Protein AF-0000000076623651 (afdb_homodimer)

Nearest PDB structures (foldseek):
  5wxl-assembly1_A  TM=9.016E-01  e=3.422E-20  Saccharomyces cerevisiae S288C
  5a53-assembly1_C  TM=9.244E-01  e=2.164E-19  Saccharomyces cerevisiae
  5by8-assembly1_A  TM=9.112E-01  e=2.447E-19  Aspergillus nidulans FGSC A4
  8pvk-assembly1_Cf  TM=7.830E-01  e=7.156E-20  Thermochaetoides thermophila DSM 1495
  7v08-assembly1_v  TM=7.794E-01  e=8.092E-20  Saccharomyces cerevisiae BY4741

Solvent-accessible surface area (backbone atoms only — not comparable to full-atom values): 31194 Å² total; per-residue (Å²): 135,82,79,74,77,73,76,76,83,70,85,81,62,73,74,71,67,74,71,72,24,30,39,34,37,32,19,71,35,58,47,72,69,40,49,52,50,48,53,50,58,35,51,63,29,24,76,43,42,44,75,42,82,59,69,32,82,77,69,44,55,92,83,43,48,62,58,52,33,63,63,29,51,87,70,65,32,36,34,35,37,40,25,25,37,43,91,96,45,54,39,26,36,34,44,38,33,41,50,95,71,31,85,41,36,37,40,30,27,37,55,43,73,74,44,77,37,84,57,91,73,76,78,53,69,70,57,49,43,33,66,41,79,40,50,67,48,52,77,73,35,70,67,44,33,49,48,53,52,51,47,44,61,62,53,41,53,50,83,59,84,80,60,66,69,73,78,59,38,38,37,37,39,40,35,41,47,94,86,59,30,34,39,40,43,28,26,37,52,74,77,56,40,73,30,61,42,34,33,33,38,34,76,66,56,70,46,73,53,52,70,68,62,44,50,59,68,65,49,57,71,71,70,60,55,71,69,71,74,73,66,72,78,72,75,73,73,80,70,80,74,76,73,81,77,80,80,79,86,86,81,87,82,86,86,82,73,92,86,77,79,94,76,88,130,134,83,80,75,76,75,77,78,83,67,85,82,61,73,75,70,67,74,70,73,24,31,39,33,37,33,18,71,35,60,49,73,67,41,50,51,49,47,53,51,58,37,50,64,29,24,77,41,41,44,75,41,84,56,68,33,82,76,66,44,56,91,82,44,48,62,58,53,33,64,64,28,51,86,70,64,32,37,34,35,36,40,25,25,38,42,91,93,46,55,40,26,38,34,45,38,33,41,51,93,69,32,84,41,37,37,41,30,27,38,55,43,74,75,43,77,38,85,58,92,74,75,77,53,70,71,54,48,44,34,65,41,82,40,50,66,48,50,77,73,35,71,68,44,32,48,48,50,53,50,48,44,61,62,53,40,53,50,84,57,84,79,61,66,69,73,79,60,40,38,39,36,38,41,35,41,46,95,86,61,31,35,40,39,43,29,28,38,54,72,77,54,40,74,30,60,41,34,33,33,38,34,74,67,57,70,47,72,55,52,70,67,62,44,49,60,66,64,50,55,70,72,69,59,51,70,73,65,75,70,66,73,72,75,73,74,70,70,82,77,74,78,73,70,86,73,89,76,78,86,81,72,91,74,92,84,70,94,70,92,68,91,90,83,131

Foldseek 3Di:
DPPPPPPPPDDPPPPQPPAAAEEEEEEQAADPLLLLVSVLLQQLAPPRYHYDDDYDHPPDCVVPVVVVLVVCVVVRHFWYKYFHADPVQHGKIWIWGHFPSHTAKIWMWRKFDKDFDDDPDGNDGQAAAAEEEEDCCCVPPPVNVVVVVSCCSSNGIGPPPDPPPPPHFKYWYWYQDPVRKTKIFMAGPDVRHTHGIIIIIDTDDMDHHDPVVVVVRVPDVPVVPDPPCPVPCPVPPPPCPPPDDPDPDDDDDDDPDDPDDDDDD/DPPPCPDDPDDPPPPQPPAAAEEEEEEQAADPLLLLVSVLLQQLAPPRYHYDDDYDHPPDCVVPVVVVLVVCVVVRHFWYKYFHADPVQHGKIWIWGHFPSHTAKIWMWRKFDKDFDDDPDGNDGQAAAAEEEEDCCCVPPPVNVVVVVSCCSSNGIGPPPDPPVPPHFKYWYWYQDPVRKTKIFMAGPDVRHTHGIIIIIDTDDMDHHDPVVVVVRVPDVPVVPPPPCPVPCPPPPDPPPPPDDDDPDDDDDDDDDDPPDDDDD

Radius of gyration: 40.37 Å; Cα contacts (8 Å, |Δi|>4): 861; chains: 2; bounding box: 74×162×131 Å

InterPro domains:
  IPR007109 Brix domain [PF04427] (28-214)
  IPR007109 Brix domain [PS50833] (20-265)
  IPR007109 Brix domain [SM00879] (23-206)
  IPR039770 Ribosome biogenesis protein Rpf2 [PTHR12728] (8-258)

Organism: NCBI:txid5963

Sequence (530 aa):
MVKSIEKKKEEGELIETLPKVSVIMKGTKASPEIAAALIMLHKFRLPDSLLLSKRHENLFPFENSEVVESFLSPKGASLYVIGSNSKKRPSNLIFGRLFDEQTLDLVEFHLTDYEELPSKSVFHPGQHPILMFQGEGFETDYTLARVKNIFLDFFGGRALTKVDTRGIDKLITFTVTQDQKIHFRCYQLPEVKEIFCKFTLTLRRSRIADPEKFKEACKDPKLMRKKKNIKTNALKEKRGQVHVQQQEISTIALKKRKPKIKPETMVKSIEKKKEEGELIETLPKVSVIMKGTKASPEIAAALIMLHKFRLPDSLLLSKRHENLFPFENSEVVESFLSPKGASLYVIGSNSKKRPSNLIFGRLFDEQTLDLVEFHLTDYEELPSKSVFHPGQHPILMFQGEGFETDYTLARVKNIFLDFFGGRALTKVDTRGIDKLITFTVTQDQKIHFRCYQLPEVKEIFCKFTLTLRRSRIADPEKFKEACKDPKLMRKKKNIKTNALKEKRGQVHVQQQEISTIALKKRKPKIKPET

pLDDT: mean 75.9, std 28.36, range [19.11, 98.69]

Secondary structure (DSSP, 8-state):
----------S-------PPEEEEEE-S---HHHHHHHHHHHHTTTTSEEEEEEE-TT--TTT-HHHHHHHHGGGTEEEEEEEE--SSSTTEEEEEEEETTEEEEEEEEEEEEEEEE--S----TT---EEEEESTHHHH-HHHHHHHHHHHHHHS-S--SS---TT--EEEEEEE-TTSEEEEEEEETTTTEEEEEEEEEEEEEEEE--HHHHHHHHS-GGGS-----------------------------------------/----------S-------PPEEEEEE-S---HHHHHHHHHHHHTTTTSEEEEEEE-TT--TTT-HHHHHHHHGGGTEEEEEEEE--SSSTTEEEEEEEETTEEEEEEEEEEEEEEEE--S----TT---EEEEESTHHHH-HHHHHHHHHHHHHHS-S--SS---TT--EEEEEEE-TTSEEEEEEEETTTTEEEEEEEEEEEEEEEE--HHHHHHHHS-TTTS-----------------------------------------

Structure (mmCIF, N/CA/C/O backbone):
data_AF-0000000076623651-model_v1
#
loop_
_entity.id
_entity.type
_entity.pdbx_description
1 polymer 'Ribosome production factor 2 homolog'
#
loop_
_atom_site.group_PDB
_atom_site.id
_atom_site.type_symbol
_atom_site.label_atom_id
_atom_site.label_alt_id
_atom_site.label_comp_id
_atom_site.label_asym_id
_atom_site.label_entity_id
_atom_site.label_seq_id
_atom_site.pdbx_PDB_ins_code
_atom_site.Cartn_x
_atom_site.Cartn_y
_atom_site.Cartn_z
_atom_site.occupancy
_atom_site.B_iso_or_equiv
_atom_site.auth_seq_id
_atom_site.auth_comp_id
_atom_site.auth_asym_id
_atom_site.auth_atom_id
_atom_site.pdbx_PDB_model_num
ATOM 1 N N . MET A 1 1 ? -51.781 -38.219 -4.941 1 23.56 1 MET A N 1
ATOM 2 C CA . MET A 1 1 ? -51.594 -36.875 -5.508 1 23.56 1 MET A CA 1
ATOM 3 C C . MET A 1 1 ? -50.25 -36.281 -5.074 1 23.56 1 MET A C 1
ATOM 5 O O . MET A 1 1 ? -50.125 -35.781 -3.959 1 23.56 1 MET A O 1
ATOM 9 N N . VAL A 1 2 ? -49.156 -36.844 -5.34 1 23.55 2 VAL A N 1
ATOM 10 C CA . VAL A 1 2 ? -47.812 -36.562 -4.812 1 23.55 2 VAL A CA 1
ATOM 11 C C . VAL A 1 2 ? -47.312 -35.25 -5.426 1 23.55 2 VAL A C 1
ATOM 13 O O . VAL A 1 2 ? -47.094 -35.156 -6.641 1 23.55 2 VAL A O 1
ATOM 16 N N . LYS A 1 3 ? -47.656 -33.969 -4.734 1 27.16 3 LYS A N 1
ATOM 17 C CA . LYS A 1 3 ? -47.281 -32.594 -5.109 1 27.16 3 LYS A CA 1
ATOM 18 C C . LYS A 1 3 ? -45.781 -32.5 -5.316 1 27.16 3 LYS A C 1
ATOM 20 O O . LYS A 1 3 ? -45 -32.781 -4.402 1 27.16 3 LYS A O 1
ATOM 25 N N . SER A 1 4 ? -45.281 -32.781 -6.508 1 25.64 4 SER A N 1
ATOM 26 C CA . SER A 1 4 ? -43.875 -32.656 -6.926 1 25.64 4 SER A CA 1
ATOM 27 C C . SER A 1 4 ? -43.344 -31.25 -6.602 1 25.64 4 SER A C 1
ATOM 29 O O . SER A 1 4 ? -43.906 -30.25 -7.078 1 25.64 4 SER A O 1
ATOM 31 N N . ILE A 1 5 ? -43 -31.016 -5.379 1 30.14 5 ILE A N 1
ATOM 32 C CA . ILE A 1 5 ? -42.5 -29.719 -4.93 1 30.14 5 ILE A CA 1
ATOM 33 C C . ILE A 1 5 ? -41.312 -29.281 -5.812 1 30.14 5 ILE A C 1
ATOM 35 O O . ILE A 1 5 ? -40.25 -29.906 -5.801 1 30.14 5 ILE A O 1
ATOM 39 N N . GLU A 1 6 ? -41.594 -28.844 -7.062 1 29.61 6 GLU A N 1
ATOM 40 C CA . GLU A 1 6 ? -40.625 -28.141 -7.93 1 29.61 6 GLU A CA 1
ATOM 41 C C . GLU A 1 6 ? -39.938 -27.016 -7.184 1 29.61 6 GLU A C 1
ATOM 43 O O . GLU A 1 6 ? -40.594 -26.078 -6.707 1 29.61 6 GLU A O 1
ATOM 48 N N . LYS A 1 7 ? -38.938 -27.297 -6.43 1 31.39 7 LYS A N 1
ATOM 49 C CA . LYS A 1 7 ? -38.188 -26.234 -5.781 1 31.39 7 LYS A CA 1
ATOM 50 C C . LYS A 1 7 ? -37.812 -25.141 -6.781 1 31.39 7 LYS A C 1
ATOM 52 O O . LYS A 1 7 ? -37.125 -25.406 -7.77 1 31.39 7 LYS A O 1
ATOM 57 N N . LYS A 1 8 ? -38.438 -23.984 -6.898 1 31.23 8 LYS A N 1
ATOM 58 C CA . LYS A 1 8 ? -38.156 -22.734 -7.617 1 31.23 8 LYS A CA 1
ATOM 59 C C . LYS A 1 8 ? -36.719 -22.281 -7.426 1 31.23 8 LYS A C 1
ATOM 61 O O . LYS A 1 8 ? -36.312 -22 -6.305 1 31.23 8 LYS A O 1
ATOM 66 N N . LYS A 1 9 ? -35.75 -22.812 -8.297 1 32.62 9 LYS A N 1
ATOM 67 C CA . LYS A 1 9 ? -34.375 -22.328 -8.375 1 32.62 9 LYS A CA 1
ATOM 68 C C . LYS A 1 9 ? -34.344 -20.797 -8.438 1 32.62 9 LYS A C 1
ATOM 70 O O . LYS A 1 9 ? -34.844 -20.203 -9.398 1 32.62 9 LYS A O 1
ATOM 75 N N . GLU A 1 10 ? -34.531 -19.984 -7.395 1 34.22 10 GLU A N 1
ATOM 76 C CA . GLU A 1 10 ? -34.625 -18.531 -7.305 1 34.22 10 GLU A CA 1
ATOM 77 C C . GLU A 1 10 ? -33.469 -17.859 -8.055 1 34.22 10 GLU A C 1
ATOM 79 O O . GLU A 1 10 ? -32.406 -18.453 -8.234 1 34.22 10 GLU A O 1
ATOM 84 N N . GLU A 1 11 ? -33.625 -16.656 -8.711 1 35.91 11 GLU A N 1
ATOM 85 C CA . GLU A 1 11 ? -32.969 -15.75 -9.641 1 35.91 11 GLU A CA 1
ATOM 86 C C . GLU A 1 11 ? -31.484 -15.594 -9.305 1 35.91 11 GLU A C 1
ATOM 88 O O . GLU A 1 11 ? -30.641 -15.602 -10.195 1 35.91 11 GLU A O 1
ATOM 93 N N . GLY A 1 12 ? -31.188 -14.664 -8.352 1 36.38 12 GLY A N 1
ATOM 94 C CA . GLY A 1 12 ? -29.906 -14.055 -8.086 1 36.38 12 GLY A CA 1
ATOM 95 C C . GLY A 1 12 ? -28.844 -15.055 -7.664 1 36.38 12 GLY A C 1
ATOM 96 O O . GLY A 1 12 ? -28.281 -14.945 -6.574 1 36.38 12 GLY A O 1
ATOM 97 N N . GLU A 1 13 ? -28.953 -16.203 -7.918 1 37.12 13 GLU A N 1
ATOM 98 C CA . GLU A 1 13 ? -28.016 -17.156 -7.344 1 37.12 13 GLU A CA 1
ATOM 99 C C . GLU A 1 13 ? -26.578 -16.719 -7.57 1 37.12 13 GLU A C 1
ATOM 101 O O . GLU A 1 13 ? -26.172 -16.453 -8.703 1 37.12 13 GLU A O 1
ATOM 106 N N . LEU A 1 14 ? -26 -16.016 -6.66 1 40.06 14 LEU A N 1
ATOM 107 C CA . LEU A 1 14 ? -24.562 -15.742 -6.551 1 40.06 14 LEU A CA 1
ATOM 108 C C . LEU A 1 14 ? -23.75 -16.906 -7.121 1 40.06 14 LEU A C 1
ATOM 110 O O . LEU A 1 14 ? -23.844 -18.031 -6.637 1 40.06 14 LEU A O 1
ATOM 114 N N . ILE A 1 15 ? -23.766 -17.109 -8.375 1 40.44 15 ILE A N 1
ATOM 115 C CA . ILE A 1 15 ? -22.922 -18.141 -8.961 1 40.44 15 ILE A CA 1
ATOM 116 C C . ILE A 1 15 ? -21.578 -18.188 -8.227 1 40.44 15 ILE A C 1
ATOM 118 O O . ILE A 1 15 ? -20.828 -17.203 -8.234 1 40.44 15 ILE A O 1
ATOM 122 N N . GLU A 1 16 ? -21.547 -18.75 -7.074 1 45.31 16 GLU A N 1
ATOM 123 C CA . GLU A 1 16 ? -20.312 -19.031 -6.359 1 45.31 16 GLU A CA 1
ATOM 124 C C . GLU A 1 16 ? -19.266 -19.641 -7.285 1 45.31 16 GLU A C 1
ATOM 126 O O . GLU A 1 16 ? -19.484 -20.703 -7.867 1 45.31 16 GLU A O 1
ATOM 131 N N . THR A 1 17 ? -18.625 -18.906 -8.07 1 53.91 17 THR A N 1
ATOM 132 C CA . THR A 1 17 ? -17.531 -19.5 -8.828 1 53.91 17 THR A CA 1
ATOM 133 C C . THR A 1 17 ? -16.625 -20.328 -7.918 1 53.91 17 THR A C 1
ATOM 135 O O . THR A 1 17 ? -16.297 -19.906 -6.805 1 53.91 17 THR A O 1
ATOM 138 N N . LEU A 1 18 ? -16.641 -21.688 -8.062 1 61.53 18 LEU A N 1
ATOM 139 C CA . LEU A 1 18 ? -15.781 -22.609 -7.332 1 61.53 18 LEU A CA 1
ATOM 140 C C . LEU A 1 18 ? -14.352 -22.062 -7.246 1 61.53 18 LEU A C 1
ATOM 142 O O . LEU A 1 18 ? -13.867 -21.438 -8.188 1 61.53 18 LEU A O 1
ATOM 146 N N . PRO A 1 19 ? -13.797 -22.172 -6.02 1 74.94 19 PRO A N 1
ATOM 147 C CA . PRO A 1 19 ? -12.406 -21.719 -5.879 1 74.94 19 PRO A CA 1
ATOM 148 C C . PRO A 1 19 ? -11.445 -22.469 -6.801 1 74.94 19 PRO A C 1
ATOM 150 O O . PRO A 1 19 ? -11.633 -23.672 -7.051 1 74.94 19 PRO A O 1
ATOM 153 N N . LYS A 1 20 ? -10.648 -21.828 -7.379 1 89 20 LYS A N 1
ATOM 154 C CA . LYS A 1 20 ? -9.602 -22.422 -8.195 1 89 20 LYS A CA 1
ATOM 155 C C . LYS A 1 20 ? -8.578 -23.156 -7.32 1 89 20 LYS A C 1
ATOM 157 O O . LYS A 1 20 ? -8.125 -22.609 -6.309 1 89 20 LYS A O 1
ATOM 162 N N . VAL A 1 21 ? -8.281 -24.375 -7.719 1 94.38 21 VAL A N 1
ATOM 163 C CA . VAL A 1 21 ? -7.281 -25.156 -6.996 1 94.38 21 VAL A CA 1
ATOM 164 C C . VAL A 1 21 ? -5.902 -24.922 -7.602 1 94.38 21 VAL A C 1
ATOM 166 O O . VAL A 1 21 ? -5.758 -24.844 -8.828 1 94.38 21 VAL A O 1
ATOM 169 N N . SER A 1 22 ? -4.895 -24.844 -6.734 1 97 22 SER A N 1
ATOM 170 C CA . SER A 1 22 ? -3.52 -24.672 -7.199 1 97 22 SER A CA 1
ATOM 171 C C . SER A 1 22 ? -2.654 -25.859 -6.805 1 97 22 SER A C 1
ATOM 173 O O . SER A 1 22 ? -2.9 -26.5 -5.777 1 97 22 SER A O 1
ATOM 175 N N . VAL A 1 23 ? -1.667 -26.172 -7.637 1 97.81 23 VAL A N 1
ATOM 176 C CA . VAL A 1 23 ? -0.636 -27.141 -7.32 1 97.81 23 VAL A CA 1
ATOM 177 C C . VAL A 1 23 ? 0.732 -26.469 -7.289 1 97.81 23 VAL A C 1
ATOM 179 O O . VAL A 1 23 ? 1.141 -25.844 -8.266 1 97.81 23 VAL A O 1
ATOM 182 N N . ILE A 1 24 ? 1.374 -26.578 -6.164 1 98.19 24 ILE A N 1
ATOM 183 C CA . ILE A 1 24 ? 2.711 -26.016 -5.98 1 98.19 24 ILE A CA 1
ATOM 184 C C . ILE A 1 24 ? 3.746 -27.141 -6.031 1 98.19 24 ILE A C 1
ATOM 186 O O . ILE A 1 24 ? 3.666 -28.109 -5.266 1 98.19 24 ILE A O 1
ATOM 190 N N . MET A 1 25 ? 4.754 -26.984 -6.973 1 96.44 25 MET A N 1
ATOM 191 C CA . MET A 1 25 ? 5.625 -28.109 -7.258 1 96.44 25 MET A CA 1
ATOM 192 C C . MET A 1 25 ? 7.09 -27.688 -7.289 1 96.44 25 MET A C 1
ATOM 194 O O . MET A 1 25 ? 7.402 -26.562 -7.676 1 96.44 25 MET A O 1
ATOM 198 N N . LYS A 1 26 ? 7.875 -28.656 -6.996 1 95.62 26 LYS A N 1
ATOM 199 C CA . LYS A 1 26 ? 9.312 -28.5 -7.18 1 95.62 26 LYS A CA 1
ATOM 200 C C . LYS A 1 26 ? 9.766 -29.062 -8.523 1 95.62 26 LYS A C 1
ATOM 202 O O . LYS A 1 26 ? 9.359 -30.172 -8.906 1 95.62 26 LYS A O 1
ATOM 207 N N . GLY A 1 27 ? 10.531 -28.312 -9.242 1 93.06 27 GLY A N 1
ATOM 208 C CA . GLY A 1 27 ? 11.141 -28.812 -10.469 1 93.06 27 GLY A CA 1
ATOM 209 C C . GLY A 1 27 ? 12.336 -29.703 -10.211 1 93.06 27 GLY A C 1
ATOM 210 O O . GLY A 1 27 ? 12.352 -30.469 -9.242 1 93.06 27 GLY A O 1
ATOM 211 N N . THR A 1 28 ? 13.328 -29.719 -11.125 1 86.38 28 THR A N 1
ATOM 212 C CA . THR A 1 28 ? 14.469 -30.625 -11.094 1 86.38 28 THR A CA 1
ATOM 213 C C . THR A 1 28 ? 15.312 -30.391 -9.844 1 86.38 28 THR A C 1
ATOM 215 O O . THR A 1 28 ? 15.672 -31.344 -9.148 1 86.38 28 THR A O 1
ATOM 218 N N . LYS A 1 29 ? 15.688 -29.094 -9.586 1 90.94 29 LYS A N 1
ATOM 219 C CA . LYS A 1 29 ? 16.422 -28.672 -8.391 1 90.94 29 LYS A CA 1
ATOM 220 C C . LYS A 1 29 ? 15.82 -27.406 -7.801 1 90.94 29 LYS A C 1
ATOM 222 O O . LYS A 1 29 ? 15.414 -26.5 -8.539 1 90.94 29 LYS A O 1
ATOM 227 N N . ALA A 1 30 ? 15.648 -27.5 -6.434 1 90.5 30 ALA A N 1
ATOM 228 C CA . ALA A 1 30 ? 15.18 -26.281 -5.781 1 90.5 30 ALA A CA 1
ATOM 229 C C . ALA A 1 30 ? 16.109 -25.891 -4.633 1 90.5 30 ALA A C 1
ATOM 231 O O . ALA A 1 30 ? 16.438 -26.703 -3.775 1 90.5 30 ALA A O 1
ATOM 232 N N . SER A 1 31 ? 16.656 -24.688 -4.703 1 94 31 SER A N 1
ATOM 233 C CA . SER A 1 31 ? 17.422 -24.156 -3.578 1 94 31 SER A CA 1
ATOM 234 C C . SER A 1 31 ? 16.547 -24.031 -2.33 1 94 31 SER A C 1
ATOM 236 O O . SER A 1 31 ? 15.32 -24.078 -2.414 1 94 31 SER A O 1
ATOM 238 N N . PRO A 1 32 ? 17.141 -23.938 -1.156 1 94.62 32 PRO A N 1
ATOM 239 C CA . PRO A 1 32 ? 16.359 -23.703 0.065 1 94.62 32 PRO A CA 1
ATOM 240 C C . PRO A 1 32 ? 15.461 -22.484 -0.031 1 94.62 32 PRO A C 1
ATOM 242 O O . PRO A 1 32 ? 14.336 -22.5 0.485 1 94.62 32 PRO A O 1
ATOM 245 N N . GLU A 1 33 ? 15.922 -21.484 -0.688 1 96.38 33 GLU A N 1
ATOM 246 C CA . GLU A 1 33 ? 15.133 -20.266 -0.877 1 96.38 33 GLU A CA 1
ATOM 247 C C . GLU A 1 33 ? 13.883 -20.531 -1.699 1 96.38 33 GLU A C 1
ATOM 249 O O . GLU A 1 33 ? 12.781 -20.109 -1.329 1 96.38 33 GLU A O 1
ATOM 254 N N . ILE A 1 34 ? 14.023 -21.219 -2.76 1 97.5 34 ILE A N 1
ATOM 255 C CA . ILE A 1 34 ? 12.906 -21.562 -3.627 1 97.5 34 ILE A CA 1
ATOM 256 C C . ILE A 1 34 ? 11.93 -22.469 -2.877 1 97.5 34 ILE A C 1
ATOM 258 O O . ILE A 1 34 ? 10.711 -22.281 -2.953 1 97.5 34 ILE A O 1
ATOM 262 N N . ALA A 1 35 ? 12.477 -23.438 -2.191 1 96.62 35 ALA A N 1
ATOM 263 C CA . ALA A 1 35 ? 11.633 -24.344 -1.416 1 96.62 35 ALA A CA 1
ATOM 264 C C . ALA A 1 35 ? 10.797 -23.578 -0.39 1 96.62 35 ALA A C 1
ATOM 266 O O . ALA A 1 35 ? 9.602 -23.828 -0.239 1 96.62 35 ALA A O 1
ATOM 267 N N . ALA A 1 36 ? 11.438 -22.703 0.284 1 97.06 36 ALA A N 1
ATOM 268 C CA . ALA A 1 36 ? 10.75 -21.875 1.279 1 97.06 36 ALA A CA 1
ATOM 269 C C . ALA A 1 36 ? 9.664 -21.031 0.631 1 97.06 36 ALA A C 1
ATOM 271 O O . ALA A 1 36 ? 8.562 -20.906 1.172 1 97.06 36 ALA A O 1
ATOM 272 N N . ALA A 1 37 ? 9.961 -20.453 -0.509 1 98.19 37 ALA A N 1
ATOM 273 C CA . ALA A 1 37 ? 8.992 -19.641 -1.235 1 98.19 37 ALA A CA 1
ATOM 274 C C . ALA A 1 37 ? 7.785 -20.453 -1.666 1 98.19 37 ALA A C 1
ATOM 276 O O . ALA A 1 37 ? 6.645 -20 -1.56 1 98.19 37 ALA A O 1
ATOM 277 N N . LEU A 1 38 ? 8.047 -21.641 -2.154 1 98.06 38 LEU A N 1
ATOM 278 C CA . LEU A 1 38 ? 6.961 -22.516 -2.582 1 98.06 38 LEU A CA 1
ATOM 279 C C . LEU A 1 38 ? 6.047 -22.859 -1.409 1 98.06 38 LEU A C 1
ATOM 281 O O . LEU A 1 38 ? 4.824 -22.859 -1.551 1 98.06 38 LEU A O 1
ATOM 285 N N . ILE A 1 39 ? 6.625 -23.141 -0.279 1 97.5 39 ILE A N 1
ATOM 286 C CA . ILE A 1 39 ? 5.855 -23.453 0.917 1 97.5 39 ILE A CA 1
ATOM 287 C C . ILE A 1 39 ? 4.988 -22.266 1.308 1 97.5 39 ILE A C 1
ATOM 289 O O . ILE A 1 39 ? 3.814 -22.438 1.652 1 97.5 39 ILE A O 1
ATOM 293 N N . MET A 1 40 ? 5.512 -21.109 1.252 1 97.5 40 MET A N 1
ATOM 294 C CA . MET A 1 40 ? 4.766 -19.906 1.596 1 97.5 40 MET A CA 1
ATOM 295 C C . MET A 1 40 ? 3.611 -19.672 0.622 1 97.5 40 MET A C 1
ATOM 297 O O . MET A 1 40 ? 2.492 -19.375 1.037 1 97.5 40 MET A O 1
ATOM 301 N N . LEU A 1 41 ? 3.92 -19.875 -0.642 1 97.75 41 LEU A N 1
ATOM 302 C CA . LEU A 1 41 ? 2.883 -19.719 -1.656 1 97.75 41 LEU A CA 1
ATOM 303 C C . LEU A 1 41 ? 1.76 -20.734 -1.444 1 97.75 41 LEU A C 1
ATOM 305 O O . LEU A 1 41 ? 0.586 -20.406 -1.648 1 97.75 41 LEU A O 1
ATOM 309 N N . HIS A 1 42 ? 2.113 -21.859 -1.031 1 97.56 42 HIS A N 1
ATOM 310 C CA . HIS A 1 42 ? 1.138 -22.891 -0.674 1 97.56 42 HIS A CA 1
ATOM 311 C C . HIS A 1 42 ? 0.269 -22.438 0.496 1 97.56 42 HIS A C 1
ATOM 313 O O . HIS A 1 42 ? -0.956 -22.562 0.453 1 97.56 42 HIS A O 1
ATOM 319 N N . LYS A 1 43 ? 0.852 -21.875 1.463 1 96 43 LYS A N 1
ATOM 320 C CA . LYS A 1 43 ? 0.15 -21.453 2.668 1 96 43 LYS A CA 1
ATOM 321 C C . LYS A 1 43 ? -0.867 -20.359 2.35 1 96 43 LYS A C 1
ATOM 323 O O . LYS A 1 43 ? -1.96 -20.328 2.918 1 96 43 LYS A O 1
ATOM 328 N N . PHE A 1 44 ? -0.558 -19.484 1.44 1 95.12 44 PHE A N 1
ATOM 329 C CA . PHE A 1 44 ? -1.444 -18.391 1.082 1 95.12 44 PHE A CA 1
ATOM 330 C C . PHE A 1 44 ? -2.707 -18.906 0.406 1 95.12 44 PHE A C 1
ATOM 332 O O . PHE A 1 44 ? -3.703 -18.188 0.301 1 95.12 44 PHE A O 1
ATOM 339 N N . ARG A 1 45 ? -2.689 -20.125 -0.036 1 95 45 ARG A N 1
ATOM 340 C CA . ARG A 1 45 ? -3.801 -20.609 -0.851 1 95 45 ARG A CA 1
ATOM 341 C C . ARG A 1 45 ? -4.531 -21.75 -0.159 1 95 45 ARG A C 1
ATOM 343 O O . ARG A 1 45 ? -5.402 -22.391 -0.754 1 95 45 ARG A O 1
ATOM 350 N N . LEU A 1 46 ? -4.16 -21.969 1.031 1 93.88 46 LEU A N 1
ATOM 351 C CA . LEU A 1 46 ? -4.891 -23 1.76 1 93.88 46 LEU A CA 1
ATOM 352 C C . LEU A 1 46 ? -6.355 -22.594 1.933 1 93.88 46 LEU A C 1
ATOM 354 O O . LEU A 1 46 ? -6.664 -21.438 2.172 1 93.88 46 LEU A O 1
ATOM 358 N N . PRO A 1 47 ? -7.297 -23.531 1.788 1 94.12 47 PRO A N 1
ATOM 359 C CA . PRO A 1 47 ? -7.105 -24.969 1.642 1 94.12 47 PRO A CA 1
ATOM 360 C C . PRO A 1 47 ? -7.09 -25.422 0.182 1 94.12 47 PRO A C 1
ATOM 362 O O . PRO A 1 47 ? -7.07 -26.625 -0.1 1 94.12 47 PRO A O 1
ATOM 365 N N . ASP A 1 48 ? -7.141 -24.516 -0.758 1 93.62 48 ASP A N 1
ATOM 366 C CA . ASP A 1 48 ? -7.301 -24.828 -2.174 1 93.62 48 ASP A CA 1
ATOM 367 C C . ASP A 1 48 ? -5.945 -25 -2.857 1 93.62 48 ASP A C 1
ATOM 369 O O . ASP A 1 48 ? -5.75 -24.531 -3.982 1 93.62 48 ASP A O 1
ATOM 373 N N . SER A 1 49 ? -5.012 -25.562 -2.137 1 96.44 49 SER A N 1
ATOM 374 C CA . SER A 1 49 ? -3.666 -25.734 -2.676 1 96.44 49 SER A CA 1
ATOM 375 C C . SER A 1 49 ? -3.082 -27.078 -2.295 1 96.44 49 SER A C 1
ATOM 377 O O . SER A 1 49 ? -3.246 -27.547 -1.162 1 96.44 49 SER A O 1
ATOM 379 N N . LEU A 1 50 ? -2.441 -27.672 -3.23 1 97.44 50 LEU A N 1
ATOM 380 C CA . LEU A 1 50 ? -1.681 -28.891 -3.027 1 97.44 50 LEU A CA 1
ATOM 381 C C . LEU A 1 50 ? -0.186 -28.641 -3.191 1 97.44 50 LEU A C 1
ATOM 383 O O . LEU A 1 50 ? 0.243 -28.047 -4.18 1 97.44 50 LEU A O 1
ATOM 387 N N . LEU A 1 51 ? 0.583 -29.062 -2.205 1 97.5 51 LEU A N 1
ATOM 388 C CA . LEU A 1 51 ? 2.035 -28.938 -2.266 1 97.5 51 LEU A CA 1
ATOM 389 C C . LEU A 1 51 ? 2.688 -30.281 -2.574 1 97.5 51 LEU A C 1
ATOM 391 O O . LEU A 1 51 ? 2.529 -31.234 -1.815 1 97.5 51 LEU A O 1
ATOM 395 N N . LEU A 1 52 ? 3.303 -30.344 -3.686 1 94.62 52 LEU A N 1
ATOM 396 C CA . LEU A 1 52 ? 4.062 -31.531 -4.055 1 94.62 52 LEU A CA 1
ATOM 397 C C . LEU A 1 52 ? 5.555 -31.328 -3.826 1 94.62 52 LEU A C 1
ATOM 399 O O . LEU A 1 52 ? 6.25 -30.797 -4.695 1 94.62 52 LEU A O 1
ATOM 403 N N . SER A 1 53 ? 6.035 -31.75 -2.764 1 89.12 53 SER A N 1
ATOM 404 C CA . SER A 1 53 ? 7.379 -31.422 -2.295 1 89.12 53 SER A CA 1
ATOM 405 C C . SER A 1 53 ? 8.43 -32.281 -2.982 1 89.12 53 SER A C 1
ATOM 407 O O . SER A 1 53 ? 9.625 -31.984 -2.922 1 89.12 53 SER A O 1
ATOM 409 N N . LYS A 1 54 ? 7.973 -33.312 -3.672 1 89.62 54 LYS A N 1
ATOM 410 C CA . LYS A 1 54 ? 8.93 -34.156 -4.391 1 89.62 54 LYS A CA 1
ATOM 411 C C . LYS A 1 54 ? 9.398 -33.469 -5.672 1 89.62 54 LYS A C 1
ATOM 413 O O . LYS A 1 54 ? 8.648 -32.688 -6.289 1 89.62 54 LYS A O 1
ATOM 418 N N . ARG A 1 55 ? 10.609 -33.844 -6.004 1 90.06 55 ARG A N 1
ATOM 419 C CA . ARG A 1 55 ? 11.172 -33.281 -7.223 1 90.06 55 ARG A CA 1
ATOM 420 C C . ARG A 1 55 ? 10.578 -33.938 -8.461 1 90.06 55 ARG A C 1
ATOM 422 O O . ARG A 1 55 ? 10.367 -35.156 -8.484 1 90.06 55 ARG A O 1
ATOM 429 N N . HIS A 1 56 ? 10.328 -33.062 -9.438 1 87.69 56 HIS A N 1
ATOM 430 C CA . HIS A 1 56 ? 9.828 -33.531 -10.719 1 87.69 56 HIS A CA 1
ATOM 431 C C . HIS A 1 56 ? 10.789 -33.188 -11.852 1 87.69 56 HIS A C 1
ATOM 433 O O . HIS A 1 56 ? 11.055 -32 -12.109 1 87.69 56 HIS A O 1
ATOM 439 N N . GLU A 1 57 ? 11.25 -34.125 -12.602 1 85.25 57 GLU A N 1
ATOM 440 C CA . GLU A 1 57 ? 12.32 -33.938 -13.57 1 85.25 57 GLU A CA 1
ATOM 441 C C . GLU A 1 57 ? 11.781 -33.469 -14.914 1 85.25 57 GLU A C 1
ATOM 443 O O . GLU A 1 57 ? 12.508 -32.875 -15.727 1 85.25 57 GLU A O 1
ATOM 448 N N . ASN A 1 58 ? 10.57 -33.594 -15.172 1 83.56 58 ASN A N 1
ATOM 449 C CA . ASN A 1 58 ? 10.07 -33.375 -16.516 1 83.56 58 ASN A CA 1
ATOM 450 C C . ASN A 1 58 ? 9.039 -32.25 -16.547 1 83.56 58 ASN A C 1
ATOM 452 O O . ASN A 1 58 ? 8.156 -32.219 -17.406 1 83.56 58 ASN A O 1
ATOM 456 N N . LEU A 1 59 ? 9.133 -31.344 -15.594 1 89.88 59 LEU A N 1
ATOM 457 C CA . LEU A 1 59 ? 8.156 -30.266 -15.562 1 89.88 59 LEU A CA 1
ATOM 458 C C . LEU A 1 59 ? 8.734 -28.984 -16.172 1 89.88 59 LEU A C 1
ATOM 460 O O . LEU A 1 59 ? 9.289 -28.141 -15.453 1 89.88 59 LEU A O 1
ATOM 464 N N . PHE A 1 60 ? 8.672 -28.891 -17.516 1 93.06 60 PHE A N 1
ATOM 465 C CA . PHE A 1 60 ? 9.117 -27.719 -18.281 1 93.06 60 PHE A CA 1
ATOM 466 C C . PHE A 1 60 ? 7.984 -27.156 -19.125 1 93.06 60 PHE A C 1
ATOM 468 O O . PHE A 1 60 ? 7.965 -27.328 -20.344 1 93.06 60 PHE A O 1
ATOM 475 N N . PRO A 1 61 ? 7.191 -26.375 -18.531 1 95.75 61 PRO A N 1
ATOM 476 C CA . PRO A 1 61 ? 5.961 -25.969 -19.219 1 95.75 61 PRO A CA 1
ATOM 477 C C . PRO A 1 61 ? 6.23 -25.078 -20.438 1 95.75 61 PRO A C 1
ATOM 479 O O . PRO A 1 61 ? 5.438 -25.062 -21.375 1 95.75 61 PRO A O 1
ATOM 482 N N . PHE A 1 62 ? 7.301 -24.391 -20.484 1 96.06 62 PHE A N 1
ATOM 483 C CA . PHE A 1 62 ? 7.609 -23.547 -21.641 1 96.06 62 PHE A CA 1
ATOM 484 C C . PHE A 1 62 ? 8.055 -24.406 -22.828 1 96.06 62 PHE A C 1
ATOM 486 O O . PHE A 1 62 ? 7.906 -24 -23.984 1 96.06 62 PHE A O 1
ATOM 493 N N . GLU A 1 63 ? 8.57 -25.531 -22.594 1 93.88 63 GLU A N 1
ATOM 494 C CA . GLU A 1 63 ? 8.984 -26.469 -23.641 1 93.88 63 GLU A CA 1
ATOM 495 C C . GLU A 1 63 ? 7.84 -27.391 -24.031 1 93.88 63 GLU A C 1
ATOM 497 O O . GLU A 1 63 ? 7.625 -27.672 -25.219 1 93.88 63 GLU A O 1
ATOM 502 N N . ASN A 1 64 ? 7.16 -27.891 -22.969 1 93.44 64 ASN A N 1
ATOM 503 C CA . ASN A 1 64 ? 6.035 -28.797 -23.188 1 93.44 64 ASN A CA 1
ATOM 504 C C . ASN A 1 64 ? 4.965 -28.609 -22.109 1 93.44 64 ASN A C 1
ATOM 506 O O . ASN A 1 64 ? 5.078 -29.141 -21.016 1 93.44 64 ASN A O 1
ATOM 510 N N . SER A 1 65 ? 3.885 -27.938 -22.438 1 94.06 65 SER A N 1
ATOM 511 C CA . SER A 1 65 ? 2.846 -27.625 -21.469 1 94.06 65 SER A CA 1
ATOM 512 C C . SER A 1 65 ? 1.943 -28.828 -21.219 1 94.06 65 SER A C 1
ATOM 514 O O . SER A 1 65 ? 1.268 -28.891 -20.188 1 94.06 65 SER A O 1
ATOM 516 N N . GLU A 1 66 ? 1.927 -29.781 -22.094 1 93.88 66 GLU A N 1
ATOM 517 C CA . GLU A 1 66 ? 1.012 -30.922 -22 1 93.88 66 GLU A CA 1
ATOM 518 C C . GLU A 1 66 ? 1.309 -31.781 -20.781 1 93.88 66 GLU A C 1
ATOM 520 O O . GLU A 1 66 ? 0.396 -32.344 -20.172 1 93.88 66 GLU A O 1
ATOM 525 N N . VAL A 1 67 ? 2.557 -31.922 -20.516 1 92.56 67 VAL A N 1
ATOM 526 C CA . VAL A 1 67 ? 2.963 -32.719 -19.359 1 92.56 67 VAL A CA 1
ATOM 527 C C . VAL A 1 67 ? 2.346 -32.156 -18.094 1 92.56 67 VAL A C 1
ATOM 529 O O . VAL A 1 67 ? 1.752 -32.875 -17.297 1 92.56 67 VAL A O 1
ATOM 532 N N . VAL A 1 68 ? 2.494 -30.875 -17.953 1 94.5 68 VAL A N 1
ATOM 533 C CA . VAL A 1 68 ? 1.971 -30.219 -16.766 1 94.5 68 VAL A CA 1
ATOM 534 C C . VAL A 1 68 ? 0.444 -30.266 -16.781 1 94.5 68 VAL A C 1
ATOM 536 O O . VAL A 1 68 ? -0.184 -30.5 -15.742 1 94.5 68 VAL A O 1
ATOM 539 N N . GLU A 1 69 ? -0.182 -30.094 -17.906 1 95.62 69 GLU A N 1
ATOM 540 C CA . GLU A 1 69 ? -1.633 -30.141 -18.062 1 95.62 69 GLU A CA 1
ATOM 541 C C . GLU A 1 69 ? -2.188 -31.5 -17.641 1 95.62 69 GLU A C 1
ATOM 543 O O . GLU A 1 69 ? -3.172 -31.562 -16.906 1 95.62 69 GLU A O 1
ATOM 548 N N . SER A 1 70 ? -1.521 -32.5 -18.078 1 93.5 70 SER A N 1
ATOM 549 C CA . SER A 1 70 ? -1.941 -33.844 -17.75 1 93.5 70 SER A CA 1
ATOM 550 C C . SER A 1 70 ? -1.781 -34.125 -16.25 1 93.5 70 SER A C 1
ATOM 552 O O . SER A 1 70 ? -2.553 -34.906 -15.672 1 93.5 70 SER A O 1
ATOM 554 N N . PHE A 1 71 ? -0.854 -33.469 -15.75 1 91.44 71 PHE A N 1
ATOM 555 C CA . PHE A 1 71 ? -0.558 -33.656 -14.328 1 91.44 71 PHE A CA 1
ATOM 556 C C . PHE A 1 71 ? -1.609 -32.938 -13.477 1 91.44 71 PHE A C 1
ATOM 558 O O . PHE A 1 71 ? -1.943 -33.406 -12.391 1 91.44 71 PHE A O 1
ATOM 565 N N . LEU A 1 72 ? -2.131 -31.859 -13.898 1 94.69 72 LEU A N 1
ATOM 566 C CA . LEU A 1 72 ? -3.051 -31.016 -13.148 1 94.69 72 LEU A CA 1
ATOM 567 C C . LEU A 1 72 ? -4.488 -31.516 -13.305 1 94.69 72 LEU A C 1
ATOM 569 O O . LEU A 1 72 ? -5.289 -31.406 -12.367 1 94.69 72 LEU A O 1
ATOM 573 N N . SER A 1 73 ? -4.887 -32.062 -14.414 1 92.5 73 SER A N 1
ATOM 574 C CA . SER A 1 73 ? -6.258 -32.375 -14.797 1 92.5 73 SER A CA 1
ATOM 575 C C . SER A 1 73 ? -6.906 -33.312 -13.789 1 92.5 73 SER A C 1
ATOM 577 O O . SER A 1 73 ? -7.996 -33.031 -13.281 1 92.5 73 SER A O 1
ATOM 579 N N . PRO A 1 74 ? -6.215 -34.344 -13.375 1 93.88 74 PRO A N 1
ATOM 580 C CA . PRO A 1 74 ? -6.828 -35.281 -12.414 1 93.88 74 PRO A CA 1
ATOM 581 C C . PRO A 1 74 ? -7.086 -34.625 -11.055 1 93.88 74 PRO A C 1
ATOM 583 O O . PRO A 1 74 ? -7.879 -35.125 -10.266 1 93.88 74 PRO A O 1
ATOM 586 N N . LYS A 1 75 ? -6.406 -33.531 -10.812 1 92.81 75 LYS A N 1
ATOM 587 C CA . LYS A 1 75 ? -6.496 -32.875 -9.516 1 92.81 75 LYS A CA 1
ATOM 588 C C . LYS A 1 75 ? -7.512 -31.734 -9.562 1 92.81 75 LYS A C 1
ATOM 590 O O . LYS A 1 75 ? -7.746 -31.062 -8.555 1 92.81 75 LYS A O 1
ATOM 595 N N . GLY A 1 76 ? -8.078 -31.484 -10.758 1 93.44 76 GLY A N 1
ATOM 596 C CA . GLY A 1 76 ? -9.008 -30.391 -10.922 1 93.44 76 GLY A CA 1
ATOM 597 C C . GLY A 1 76 ? -8.367 -29.031 -10.727 1 93.44 76 GLY A C 1
ATOM 598 O O . GLY A 1 76 ? -9.023 -28.078 -10.281 1 93.44 76 GLY A O 1
ATOM 599 N N . ALA A 1 77 ? -7.078 -28.969 -10.898 1 95.94 77 ALA A N 1
ATOM 600 C CA . ALA A 1 77 ? -6.34 -27.734 -10.648 1 95.94 77 ALA A CA 1
ATOM 601 C C . ALA A 1 77 ? -6.215 -26.906 -11.922 1 95.94 77 ALA A C 1
ATOM 603 O O . ALA A 1 77 ? -6.031 -27.453 -13.016 1 95.94 77 ALA A O 1
ATOM 604 N N . SER A 1 78 ? -6.332 -25.625 -11.797 1 94.81 78 SER A N 1
ATOM 605 C CA . SER A 1 78 ? -6.195 -24.734 -12.945 1 94.81 78 SER A CA 1
ATOM 606 C C . SER A 1 78 ? -5.074 -23.719 -12.734 1 94.81 78 SER A C 1
ATOM 608 O O . SER A 1 78 ? -4.746 -22.953 -13.641 1 94.81 78 SER A O 1
ATOM 610 N N . LEU A 1 79 ? -4.508 -23.719 -11.516 1 96.81 79 LEU A N 1
ATOM 611 C CA . LEU A 1 79 ? -3.363 -22.875 -11.195 1 96.81 79 LEU A CA 1
ATOM 612 C C . LEU A 1 79 ? -2.184 -23.719 -10.719 1 96.81 79 LEU A C 1
ATOM 614 O O . LEU A 1 79 ? -2.371 -24.75 -10.062 1 96.81 79 LEU A O 1
ATOM 618 N N . TYR A 1 80 ? -0.963 -23.25 -11.039 1 97.75 80 TYR A N 1
ATOM 619 C CA . TYR A 1 80 ? 0.178 -23.969 -10.484 1 97.75 80 TYR A CA 1
ATOM 620 C C . TYR A 1 80 ? 1.414 -23.078 -10.445 1 97.75 80 TYR A C 1
ATOM 622 O O . TYR A 1 80 ? 1.481 -22.062 -11.141 1 97.75 80 TYR A O 1
ATOM 630 N N . VAL A 1 81 ? 2.338 -23.438 -9.594 1 98.5 81 VAL A N 1
ATOM 631 C CA . VAL A 1 81 ? 3.658 -22.812 -9.5 1 98.5 81 VAL A CA 1
ATOM 632 C C . VAL A 1 81 ? 4.734 -23.906 -9.492 1 98.5 81 VAL A C 1
ATOM 634 O O . VAL A 1 81 ? 4.605 -24.906 -8.789 1 98.5 81 VAL A O 1
ATOM 637 N N . ILE A 1 82 ? 5.762 -23.688 -10.297 1 97.94 82 ILE A N 1
ATOM 638 C CA . ILE A 1 82 ? 6.926 -24.562 -10.305 1 97.94 82 ILE A CA 1
ATOM 639 C C . ILE A 1 82 ? 8.172 -23.766 -9.906 1 97.94 82 ILE A C 1
ATOM 641 O O . ILE A 1 82 ? 8.453 -22.719 -10.469 1 97.94 82 ILE A O 1
ATOM 645 N N . GLY A 1 83 ? 8.844 -24.234 -8.906 1 97.88 83 GLY A N 1
ATOM 646 C CA . GLY A 1 83 ? 10.102 -23.641 -8.484 1 97.88 83 GLY A CA 1
ATOM 647 C C . GLY A 1 83 ? 11.305 -24.516 -8.805 1 97.88 83 GLY A C 1
ATOM 648 O O . GLY A 1 83 ? 11.266 -25.734 -8.609 1 97.88 83 GLY A O 1
ATOM 649 N N . SER A 1 84 ? 12.312 -23.922 -9.336 1 96.38 84 SER A N 1
ATOM 650 C CA . SER A 1 84 ? 13.523 -24.656 -9.68 1 96.38 84 SER A CA 1
ATOM 651 C C . SER A 1 84 ? 14.758 -23.766 -9.586 1 96.38 84 SER A C 1
ATOM 653 O O . SER A 1 84 ? 14.648 -22.562 -9.375 1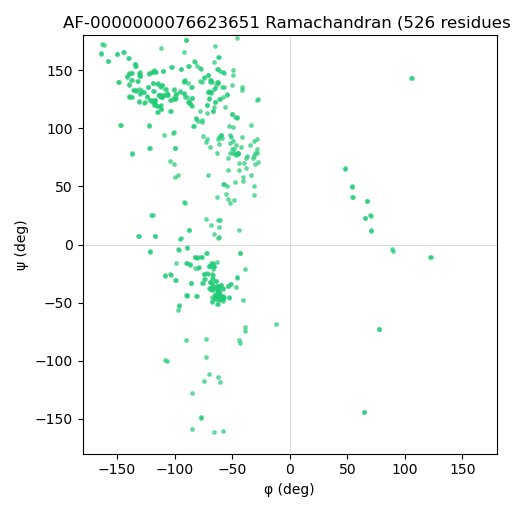 96.38 84 SER A O 1
ATOM 655 N N . ASN A 1 85 ? 15.859 -24.406 -9.562 1 96.44 85 ASN A N 1
ATOM 656 C CA . ASN A 1 85 ? 17.141 -23.703 -9.562 1 96.44 85 ASN A CA 1
ATOM 657 C C . ASN A 1 85 ? 18.141 -24.375 -10.5 1 96.44 85 ASN A C 1
ATOM 659 O O . ASN A 1 85 ? 18.359 -25.594 -10.43 1 96.44 85 ASN A O 1
ATOM 663 N N . SER A 1 86 ? 18.75 -23.641 -11.422 1 93.69 86 SER A N 1
ATOM 664 C CA . SER A 1 86 ? 19.812 -24.078 -12.32 1 93.69 86 SER A CA 1
ATOM 665 C C . SER A 1 86 ? 20.812 -22.969 -12.578 1 93.69 86 SER A C 1
ATOM 667 O O . SER A 1 86 ? 20.578 -21.812 -12.203 1 93.69 86 SER A O 1
ATOM 669 N N . LYS A 1 87 ? 21.891 -23.328 -13.094 1 94.06 87 LYS A N 1
ATOM 670 C CA . LYS A 1 87 ? 22.891 -22.328 -13.414 1 94.06 87 LYS A CA 1
ATOM 671 C C . LYS A 1 87 ? 22.375 -21.312 -14.43 1 94.06 87 LYS A C 1
ATOM 673 O O . LYS A 1 87 ? 22.625 -20.109 -14.312 1 94.06 87 LYS A O 1
ATOM 678 N N . LYS A 1 88 ? 21.609 -21.781 -15.453 1 93.31 88 LYS A N 1
ATOM 679 C CA . LYS A 1 88 ? 21.094 -20.953 -16.531 1 93.31 88 LYS A CA 1
ATOM 680 C C . LYS A 1 88 ? 19.922 -20.094 -16.031 1 93.31 88 LYS A C 1
ATOM 682 O O . LYS A 1 88 ? 19.719 -18.969 -16.5 1 93.31 88 LYS A O 1
ATOM 687 N N . ARG A 1 89 ? 19.188 -20.688 -14.992 1 95.38 89 ARG A N 1
ATOM 688 C CA . ARG A 1 89 ? 18.031 -20 -14.43 1 95.38 89 ARG A CA 1
ATOM 689 C C . ARG A 1 89 ? 18.031 -20.109 -12.914 1 95.38 89 ARG A C 1
ATOM 691 O O . ARG A 1 89 ? 17.203 -20.828 -12.336 1 95.38 89 ARG A O 1
ATOM 698 N N . PRO A 1 90 ? 18.844 -19.281 -12.266 1 97.06 90 PRO A N 1
ATOM 699 C CA . PRO A 1 90 ? 18.906 -19.344 -10.805 1 97.06 90 PRO A CA 1
ATOM 700 C C . PRO A 1 90 ? 17.625 -18.844 -10.141 1 97.06 90 PRO A C 1
ATOM 702 O O . PRO A 1 90 ? 17 -17.891 -10.617 1 97.06 90 PRO A O 1
ATOM 705 N N . SER A 1 91 ? 17.203 -19.5 -9.117 1 97.94 91 SER A N 1
ATOM 706 C CA . SER A 1 91 ? 16.047 -19.141 -8.297 1 97.94 91 SER A CA 1
ATOM 707 C C . SER A 1 91 ? 14.836 -18.828 -9.156 1 97.94 91 SER A C 1
ATOM 709 O O . SER A 1 91 ? 14.281 -17.734 -9.086 1 97.94 91 SER A O 1
ATOM 711 N N . ASN A 1 92 ? 14.367 -19.875 -9.828 1 98.06 92 ASN A N 1
ATOM 712 C CA . ASN A 1 92 ? 13.367 -19.719 -10.875 1 98.06 92 ASN A CA 1
ATOM 713 C C . ASN A 1 92 ? 11.969 -20.078 -10.375 1 98.06 92 ASN A C 1
ATOM 715 O O . ASN A 1 92 ? 11.789 -21.094 -9.695 1 98.06 92 ASN A O 1
ATOM 719 N N . LEU A 1 93 ? 11.016 -19.219 -10.695 1 98.44 93 LEU A N 1
ATOM 720 C CA . LEU A 1 93 ? 9.609 -19.484 -10.406 1 98.44 93 LEU A CA 1
ATOM 721 C C . LEU A 1 93 ? 8.758 -19.344 -11.656 1 98.44 93 LEU A C 1
ATOM 723 O O . LEU A 1 93 ? 8.852 -18.328 -12.367 1 98.44 93 LEU A O 1
ATOM 727 N N . ILE A 1 94 ? 7.926 -20.312 -11.914 1 98.38 94 ILE A N 1
ATOM 728 C CA . ILE A 1 94 ? 6.98 -20.234 -13.016 1 98.38 94 ILE A CA 1
ATOM 729 C C . ILE A 1 94 ? 5.551 -20.266 -12.477 1 98.38 94 ILE A C 1
ATOM 731 O O . ILE A 1 94 ? 5.191 -21.172 -11.711 1 98.38 94 ILE A O 1
ATOM 735 N N . PHE A 1 95 ? 4.781 -19.281 -12.812 1 98.56 95 PHE A N 1
ATOM 736 C CA . PHE A 1 95 ? 3.342 -19.281 -12.586 1 98.56 95 PHE A CA 1
ATOM 737 C C . PHE A 1 95 ? 2.596 -19.672 -13.859 1 98.56 95 PHE A C 1
ATOM 739 O O . PHE A 1 95 ? 2.842 -19.109 -14.93 1 98.56 95 PHE A O 1
ATOM 746 N N . GLY A 1 96 ? 1.7 -20.641 -13.695 1 97.69 96 GLY A N 1
ATOM 747 C CA . GLY A 1 96 ? 0.882 -21.062 -14.82 1 97.69 96 GLY A CA 1
ATOM 748 C C . GLY A 1 96 ? -0.598 -21.125 -14.492 1 97.69 96 GLY A C 1
ATOM 749 O O . GLY A 1 96 ? -0.975 -21.422 -13.352 1 97.69 96 GLY A O 1
ATOM 750 N N . ARG A 1 97 ? -1.348 -20.844 -15.492 1 95.69 97 ARG A N 1
ATOM 751 C CA . ARG A 1 97 ? -2.801 -20.938 -15.391 1 95.69 97 ARG A CA 1
ATOM 752 C C . ARG A 1 97 ? -3.385 -21.703 -16.578 1 95.69 97 ARG A C 1
ATOM 754 O O . ARG A 1 97 ? -2.926 -21.547 -17.719 1 95.69 97 ARG A O 1
ATOM 761 N N . LEU A 1 98 ? -4.371 -22.5 -16.25 1 94.94 98 LEU A N 1
ATOM 762 C CA . LEU A 1 98 ? -5.07 -23.266 -17.281 1 94.94 98 LEU A CA 1
ATOM 763 C C . LEU A 1 98 ? -6.488 -22.75 -17.484 1 94.94 98 LEU A C 1
ATOM 765 O O . LEU A 1 98 ? -7.086 -22.203 -16.547 1 94.94 98 LEU A O 1
ATOM 769 N N . PHE A 1 99 ? -6.949 -22.875 -18.641 1 90.56 99 PHE A N 1
ATOM 770 C CA . PHE A 1 99 ? -8.352 -22.719 -19.016 1 90.56 99 PHE A CA 1
ATOM 771 C C . PHE A 1 99 ? -8.828 -23.891 -19.859 1 90.56 99 PHE A C 1
ATOM 773 O O . PHE A 1 99 ? -8.219 -24.203 -20.891 1 90.56 99 PHE A O 1
ATOM 780 N N . ASP A 1 100 ? -9.859 -24.516 -19.359 1 88.31 100 ASP A N 1
ATOM 781 C CA . ASP A 1 100 ? -10.352 -25.719 -20.031 1 88.31 100 ASP A CA 1
ATOM 782 C C . ASP A 1 100 ? -9.234 -26.734 -20.219 1 88.31 100 ASP A C 1
ATOM 784 O O . ASP A 1 100 ? -9.016 -27.234 -21.312 1 88.31 100 ASP A O 1
ATOM 788 N N . GLU A 1 101 ? -8.438 -26.875 -19.234 1 91.81 101 GLU A N 1
ATOM 789 C CA . GLU A 1 101 ? -7.391 -27.875 -19.078 1 91.81 101 GLU A CA 1
ATOM 790 C C . GLU A 1 101 ? -6.23 -27.609 -20.047 1 91.81 101 GLU A C 1
ATOM 792 O O . GLU A 1 101 ? -5.379 -28.469 -20.25 1 91.81 101 GLU A O 1
ATOM 797 N N . GLN A 1 102 ? -6.309 -26.453 -20.594 1 93.69 102 GLN A N 1
ATOM 798 C CA . GLN A 1 102 ? -5.215 -26.047 -21.469 1 93.69 102 GLN A CA 1
ATOM 799 C C . GLN A 1 102 ? -4.504 -24.812 -20.922 1 93.69 102 GLN A C 1
ATOM 801 O O . GLN A 1 102 ? -5.145 -23.922 -20.344 1 93.69 102 GLN A O 1
ATOM 806 N N . THR A 1 103 ? -3.191 -24.781 -21.25 1 95.56 103 THR A N 1
ATOM 807 C CA . THR A 1 103 ? -2.396 -23.656 -20.75 1 95.56 103 THR A CA 1
ATOM 808 C C . THR A 1 103 ? -2.877 -22.344 -21.359 1 95.56 103 THR A C 1
ATOM 810 O O . THR A 1 103 ? -2.955 -22.203 -22.578 1 95.56 103 THR A O 1
ATOM 813 N N . LEU A 1 104 ? -3.236 -21.453 -20.516 1 94.62 104 LEU A N 1
ATOM 814 C CA . LEU A 1 104 ? -3.674 -20.125 -20.922 1 94.62 104 LEU A CA 1
ATOM 815 C C . LEU A 1 104 ? -2.521 -19.125 -20.844 1 94.62 104 LEU A C 1
ATOM 817 O O . LEU A 1 104 ? -2.199 -18.469 -21.844 1 94.62 104 LEU A O 1
ATOM 821 N N . ASP A 1 105 ? -1.862 -19.078 -19.641 1 96.75 105 ASP A N 1
ATOM 822 C CA . ASP A 1 105 ? -0.77 -18.141 -19.391 1 96.75 105 ASP A CA 1
ATOM 823 C C . ASP A 1 105 ? 0.38 -18.828 -18.656 1 96.75 105 ASP A C 1
ATOM 825 O O . ASP A 1 105 ? 0.152 -19.641 -17.75 1 96.75 105 ASP A O 1
ATOM 829 N N . LEU A 1 106 ? 1.604 -18.469 -19.031 1 97.88 106 LEU A N 1
ATOM 830 C CA . LEU A 1 106 ? 2.832 -18.812 -18.328 1 97.88 106 LEU A CA 1
ATOM 831 C C . LEU A 1 106 ? 3.691 -17.578 -18.109 1 97.88 106 LEU A C 1
ATOM 833 O O . LEU A 1 106 ? 3.896 -16.781 -19.031 1 97.88 106 LEU A O 1
ATOM 837 N N . VAL A 1 107 ? 4.102 -17.406 -16.875 1 98.4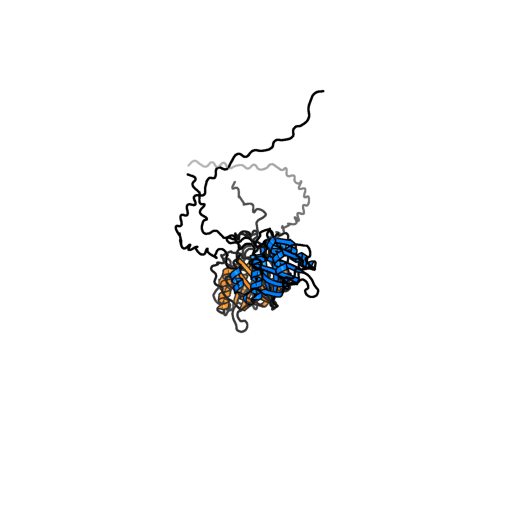4 107 VAL A N 1
ATOM 838 C CA . VAL A 1 107 ? 5.051 -16.328 -16.609 1 98.44 107 VAL A CA 1
ATOM 839 C C . VAL A 1 107 ? 6.18 -16.844 -15.719 1 98.44 107 VAL A C 1
ATOM 841 O O . VAL A 1 107 ? 5.941 -17.562 -14.75 1 98.44 107 VAL A O 1
ATOM 844 N N . GLU A 1 108 ? 7.391 -16.516 -16.141 1 98.56 108 GLU A N 1
ATOM 845 C CA . GLU A 1 108 ? 8.602 -16.953 -15.445 1 98.56 108 GLU A CA 1
ATOM 846 C C . GLU A 1 108 ? 9.312 -15.789 -14.766 1 98.56 108 GLU A C 1
ATOM 848 O O . GLU A 1 108 ? 9.445 -14.719 -15.359 1 98.56 108 GLU A O 1
ATOM 853 N N . PHE A 1 109 ? 9.766 -16.078 -13.484 1 98.56 109 PHE A N 1
ATOM 854 C CA . PHE A 1 109 ? 10.406 -15.023 -12.727 1 98.56 109 PHE A CA 1
ATOM 855 C C . PHE A 1 109 ? 11.734 -15.5 -12.133 1 98.56 109 PHE A C 1
ATOM 857 O O . PHE A 1 109 ? 11.883 -16.672 -11.812 1 98.56 109 PHE A O 1
ATOM 864 N N . HIS A 1 110 ? 12.625 -14.57 -12.086 1 98.69 110 HIS A N 1
ATOM 865 C CA . HIS A 1 110 ? 13.758 -14.703 -11.172 1 98.69 110 HIS A CA 1
ATOM 866 C C . HIS A 1 110 ? 13.398 -14.195 -9.781 1 98.69 110 HIS A C 1
ATOM 868 O O . HIS A 1 110 ? 13.023 -13.031 -9.617 1 98.69 110 HIS A O 1
ATOM 874 N N . LEU A 1 111 ? 13.469 -15.039 -8.766 1 98.69 111 LEU A N 1
ATOM 875 C CA . LEU A 1 111 ? 13.188 -14.648 -7.387 1 98.69 111 LEU A CA 1
ATOM 876 C C . LEU A 1 111 ? 14.461 -14.195 -6.684 1 98.69 111 LEU A C 1
ATOM 878 O O . LEU A 1 111 ? 15.477 -14.898 -6.703 1 98.69 111 LEU A O 1
ATOM 882 N N . THR A 1 112 ? 14.438 -12.992 -6.086 1 97.88 112 THR A N 1
ATOM 883 C CA . THR A 1 112 ? 15.562 -12.484 -5.309 1 97.88 112 THR A CA 1
ATOM 884 C C . THR A 1 112 ? 15.078 -11.891 -3.986 1 97.88 112 THR A C 1
ATOM 886 O O . THR A 1 112 ? 13.891 -11.625 -3.816 1 97.88 112 THR A O 1
ATOM 889 N N . ASP A 1 113 ? 15.898 -11.828 -2.959 1 96.62 113 ASP A N 1
ATOM 890 C CA . ASP A 1 113 ? 15.703 -11.117 -1.697 1 96.62 113 ASP A CA 1
ATOM 891 C C . ASP A 1 113 ? 14.57 -11.75 -0.885 1 96.62 113 ASP A C 1
ATOM 893 O O . ASP A 1 113 ? 13.766 -11.047 -0.281 1 96.62 113 ASP A O 1
ATOM 897 N N . TYR A 1 114 ? 14.516 -13.078 -0.97 1 98 114 TYR A N 1
ATOM 898 C CA . TYR A 1 114 ? 13.5 -13.742 -0.16 1 98 114 TYR A CA 1
ATOM 899 C C . TYR A 1 114 ? 13.844 -13.656 1.322 1 98 114 TYR A C 1
ATOM 901 O O . TYR A 1 114 ? 14.961 -13.992 1.727 1 98 114 TYR A O 1
ATOM 909 N N . GLU A 1 115 ? 12.945 -13.172 2.086 1 97.38 115 GLU A N 1
ATOM 910 C CA . GLU A 1 115 ? 13.109 -13.094 3.535 1 97.38 115 GLU A CA 1
ATOM 911 C C . GLU A 1 115 ? 11.812 -13.453 4.254 1 97.38 115 GLU A C 1
ATOM 913 O O . GLU A 1 115 ? 10.742 -12.938 3.918 1 97.38 115 GLU A O 1
ATOM 918 N N . GLU A 1 116 ? 11.852 -14.367 5.188 1 96.75 116 GLU A N 1
ATOM 919 C CA . GLU A 1 116 ? 10.719 -14.641 6.07 1 96.75 116 GLU A CA 1
ATOM 920 C C . GLU A 1 116 ? 10.727 -13.711 7.277 1 96.75 116 GLU A C 1
ATOM 922 O O . GLU A 1 116 ? 11.781 -13.43 7.848 1 96.75 116 GLU A O 1
ATOM 927 N N . LEU A 1 117 ? 9.602 -13.242 7.523 1 94.94 117 LEU A N 1
ATOM 928 C CA . LEU A 1 117 ? 9.484 -12.297 8.625 1 94.94 117 LEU A CA 1
ATOM 929 C C . LEU A 1 117 ? 8.797 -12.938 9.828 1 94.94 117 LEU A C 1
ATOM 931 O O . LEU A 1 117 ? 7.777 -13.609 9.672 1 94.94 117 LEU A O 1
ATOM 935 N N . PRO A 1 118 ? 9.414 -12.789 10.961 1 87.94 118 PRO A N 1
ATOM 936 C CA . PRO A 1 118 ? 8.758 -13.336 12.148 1 87.94 118 PRO A CA 1
ATOM 937 C C . PRO A 1 118 ? 7.395 -12.695 12.422 1 87.94 118 PRO A C 1
ATOM 939 O O . PRO A 1 118 ? 7.238 -11.484 12.25 1 87.94 118 PRO A O 1
ATOM 942 N N . SER A 1 119 ? 6.391 -13.523 12.531 1 87.94 119 SER A N 1
ATOM 943 C CA . SER A 1 119 ? 5.066 -12.992 12.836 1 87.94 119 SER A CA 1
ATOM 944 C C . SER A 1 119 ? 4.238 -13.984 13.641 1 87.94 119 SER A C 1
ATOM 946 O O . SER A 1 119 ? 4.309 -15.195 13.406 1 87.94 119 SER A O 1
ATOM 948 N N . LYS A 1 120 ? 3.543 -13.438 14.578 1 90.19 120 LYS A N 1
ATOM 949 C CA . LYS A 1 120 ? 2.568 -14.242 15.305 1 90.19 120 LYS A CA 1
ATOM 950 C C . LYS A 1 120 ? 1.257 -14.344 14.531 1 90.19 120 LYS A C 1
ATOM 952 O O . LYS A 1 120 ? 0.377 -15.133 14.891 1 90.19 120 LYS A O 1
ATOM 957 N N . SER A 1 121 ? 1.17 -13.555 13.539 1 89.81 121 SER A N 1
ATOM 958 C CA . SER A 1 121 ? -0.039 -13.547 12.727 1 89.81 121 SER A CA 1
ATOM 959 C C . SER A 1 121 ? -0.148 -14.82 11.891 1 89.81 121 SER A C 1
ATOM 961 O O . SER A 1 121 ? 0.867 -15.422 11.531 1 89.81 121 SER A O 1
ATOM 963 N N . VAL A 1 122 ? -1.368 -15.25 11.711 1 90.56 122 VAL A N 1
ATOM 964 C CA . VAL A 1 122 ? -1.623 -16.469 10.938 1 90.56 122 VAL A CA 1
ATOM 965 C C . VAL A 1 122 ? -2.465 -16.125 9.711 1 90.56 122 VAL A C 1
ATOM 967 O O . VAL A 1 122 ? -3.395 -15.312 9.789 1 90.56 122 VAL A O 1
ATOM 970 N N . PHE A 1 123 ? -2.043 -16.609 8.602 1 91 123 PHE A N 1
ATOM 971 C CA . PHE A 1 123 ? -2.914 -16.578 7.43 1 91 123 PHE A CA 1
ATOM 972 C C . PHE A 1 123 ? -3.879 -17.766 7.438 1 91 123 PHE A C 1
ATOM 974 O O . PHE A 1 123 ? -3.504 -18.875 7.078 1 91 123 PHE A O 1
ATOM 981 N N . HIS A 1 124 ? -5.074 -17.562 7.793 1 90.81 124 HIS A N 1
ATOM 982 C CA . HIS A 1 124 ? -6.035 -18.641 7.992 1 90.81 124 HIS A CA 1
ATOM 983 C C . HIS A 1 124 ? -6.504 -19.219 6.656 1 90.81 124 HIS A C 1
ATOM 985 O O . HIS A 1 124 ? -6.688 -18.469 5.691 1 90.81 124 HIS A O 1
ATOM 991 N N . PRO A 1 125 ? -6.711 -20.531 6.66 1 90.5 125 PRO A N 1
ATOM 992 C CA . PRO A 1 125 ? -7.246 -21.109 5.426 1 90.5 125 PRO A CA 1
ATOM 993 C C . PRO A 1 125 ? -8.523 -20.438 4.957 1 90.5 125 PRO A C 1
ATOM 995 O O . PRO A 1 125 ? -9.438 -20.203 5.758 1 90.5 125 PRO A O 1
ATOM 998 N N . GLY A 1 126 ? -8.516 -20.062 3.719 1 86.19 126 GLY A N 1
ATOM 999 C CA . GLY A 1 126 ? -9.695 -19.438 3.148 1 86.19 126 GLY A CA 1
ATOM 1000 C C . GLY A 1 126 ? -9.695 -17.922 3.322 1 86.19 126 GLY A C 1
ATOM 1001 O O . GLY A 1 126 ? -10.602 -17.25 2.838 1 86.19 126 GLY A O 1
ATOM 1002 N N . GLN A 1 127 ? -8.695 -17.406 4.051 1 85.94 127 GLN A N 1
ATOM 1003 C CA . GLN A 1 127 ? -8.609 -15.969 4.254 1 85.94 127 GLN A CA 1
ATOM 1004 C C . GLN A 1 127 ? -8.273 -15.25 2.947 1 85.94 127 GLN A C 1
ATOM 1006 O O . GLN A 1 127 ? -7.445 -15.719 2.168 1 85.94 127 GLN A O 1
ATOM 1011 N N . HIS A 1 128 ? -8.922 -14.102 2.807 1 84.5 128 HIS A N 1
ATOM 1012 C CA . HIS A 1 128 ? -8.695 -13.289 1.619 1 84.5 128 HIS A CA 1
ATOM 1013 C C . HIS A 1 128 ? -8.023 -11.969 1.979 1 84.5 128 HIS A C 1
ATOM 1015 O O . HIS A 1 128 ? -8.609 -11.148 2.699 1 84.5 128 HIS A O 1
ATOM 1021 N N . PRO A 1 129 ? -6.883 -11.828 1.425 1 92.69 129 PRO A N 1
ATOM 1022 C CA . PRO A 1 129 ? -6.242 -10.539 1.664 1 92.69 129 PRO A CA 1
ATOM 1023 C C . PRO A 1 129 ? -6.738 -9.445 0.717 1 92.69 129 PRO A C 1
ATOM 1025 O O . PRO A 1 129 ? -7.336 -9.75 -0.32 1 92.69 129 PRO A O 1
ATOM 1028 N N . ILE A 1 130 ? -6.566 -8.242 1.163 1 92.25 130 ILE A N 1
ATOM 1029 C CA . ILE A 1 130 ? -6.637 -7.141 0.212 1 92.25 130 ILE A CA 1
ATOM 1030 C C . ILE A 1 130 ? -5.406 -7.16 -0.693 1 92.25 130 ILE A C 1
ATOM 1032 O O . ILE A 1 130 ? -4.281 -7.348 -0.22 1 92.25 130 ILE A O 1
ATOM 1036 N N . LEU A 1 131 ? -5.656 -7.059 -1.988 1 95.31 131 LEU A N 1
ATOM 1037 C CA . LEU A 1 131 ? -4.547 -7.012 -2.932 1 95.31 131 LEU A CA 1
ATOM 1038 C C . LEU A 1 131 ? -4.367 -5.602 -3.488 1 95.31 131 LEU A C 1
ATOM 1040 O O . LEU A 1 131 ? -5.328 -4.984 -3.949 1 95.31 131 LEU A O 1
ATOM 1044 N N . MET A 1 132 ? -3.119 -5.176 -3.383 1 95.94 132 MET A N 1
ATOM 1045 C CA . MET A 1 132 ? -2.816 -3.84 -3.891 1 95.94 132 MET A CA 1
ATOM 1046 C C . MET A 1 132 ? -1.697 -3.893 -4.926 1 95.94 132 MET A C 1
ATOM 1048 O O . MET A 1 132 ? -0.628 -4.445 -4.66 1 95.94 132 MET A O 1
ATOM 1052 N N . PHE A 1 133 ? -1.97 -3.316 -6.07 1 95.69 133 PHE A N 1
ATOM 1053 C CA . PHE A 1 133 ? -1.004 -3.24 -7.16 1 95.69 133 PHE A CA 1
ATOM 1054 C C . PHE A 1 133 ? -0.562 -1.802 -7.395 1 95.69 133 PHE A C 1
ATOM 1056 O O . PHE A 1 133 ? -1.386 -0.935 -7.695 1 95.69 133 PHE A O 1
ATOM 1063 N N . GLN A 1 134 ? 0.717 -1.628 -7.234 1 91.75 134 GLN A N 1
ATOM 1064 C CA . GLN A 1 134 ? 1.258 -0.277 -7.344 1 91.75 134 GLN A CA 1
ATOM 1065 C C . GLN A 1 134 ? 2.283 -0.184 -8.469 1 91.75 134 GLN A C 1
ATOM 1067 O O . GLN A 1 134 ? 3.059 -1.116 -8.688 1 91.75 134 GLN A O 1
ATOM 1072 N N . GLY A 1 135 ? 2.33 1.036 -9.078 1 89.5 135 GLY A N 1
ATOM 1073 C CA . GLY A 1 135 ? 3.262 1.267 -10.172 1 89.5 135 GLY A CA 1
ATOM 1074 C C . GLY A 1 135 ? 2.59 1.315 -11.531 1 89.5 135 GLY A C 1
ATOM 1075 O O . GLY A 1 135 ? 1.664 0.547 -11.797 1 89.5 135 GLY A O 1
ATOM 1076 N N . GLU A 1 136 ? 3.062 2.182 -12.406 1 87.31 136 GLU A N 1
ATOM 1077 C CA . GLU A 1 136 ? 2.447 2.416 -13.711 1 87.31 136 GLU A CA 1
ATOM 1078 C C . GLU A 1 136 ? 2.604 1.201 -14.625 1 87.31 136 GLU A C 1
ATOM 1080 O O . GLU A 1 136 ? 1.835 1.026 -15.57 1 87.31 136 GLU A O 1
ATOM 1085 N N . GLY A 1 137 ? 3.498 0.389 -14.289 1 91.88 137 GLY A N 1
ATOM 1086 C CA . GLY A 1 137 ? 3.768 -0.775 -15.117 1 91.88 137 GLY A CA 1
ATOM 1087 C C . GLY A 1 137 ? 2.566 -1.688 -15.273 1 91.88 137 GLY A C 1
ATOM 1088 O O . GLY A 1 137 ? 2.334 -2.238 -16.359 1 91.88 137 GLY A O 1
ATOM 1089 N N . PHE A 1 138 ? 1.776 -1.806 -14.258 1 94 138 PHE A N 1
ATOM 1090 C CA . PHE A 1 138 ? 0.614 -2.686 -14.297 1 94 138 PHE A CA 1
ATOM 1091 C C . PHE A 1 138 ? -0.456 -2.131 -15.234 1 94 138 PHE A C 1
ATOM 1093 O O . PHE A 1 138 ? -1.359 -2.855 -15.648 1 94 138 PHE A O 1
ATOM 1100 N N . GLU A 1 139 ? -0.387 -0.888 -15.539 1 89.94 139 GLU A N 1
ATOM 1101 C CA . GLU A 1 139 ? -1.391 -0.237 -16.375 1 89.94 139 GLU A CA 1
ATOM 1102 C C . GLU A 1 139 ? -0.871 -0.02 -17.797 1 89.94 139 GLU A C 1
ATOM 1104 O O . GLU A 1 139 ? -1.651 0.022 -18.75 1 89.94 139 GLU A O 1
ATOM 1109 N N . THR A 1 140 ? 0.438 0.078 -17.969 1 91.62 140 THR A N 1
ATOM 1110 C CA . THR A 1 140 ? 0.98 0.521 -19.25 1 91.62 140 THR A CA 1
ATOM 1111 C C . THR A 1 140 ? 1.625 -0.643 -19.984 1 91.62 140 THR A C 1
ATOM 1113 O O . THR A 1 140 ? 1.767 -0.6 -21.219 1 91.62 140 THR A O 1
ATOM 1116 N N . ASP A 1 141 ? 2.094 -1.667 -19.281 1 94.31 141 ASP A N 1
ATOM 1117 C CA . ASP A 1 141 ? 2.752 -2.824 -19.891 1 94.31 141 ASP A CA 1
ATOM 1118 C C . ASP A 1 141 ? 1.791 -4.008 -19.984 1 94.31 141 ASP A C 1
ATOM 1120 O O . ASP A 1 141 ? 1.208 -4.434 -19 1 94.31 141 ASP A O 1
ATOM 1124 N N . TYR A 1 142 ? 1.662 -4.535 -21.141 1 93.44 142 TYR A N 1
ATOM 1125 C CA . TYR A 1 142 ? 0.715 -5.613 -21.406 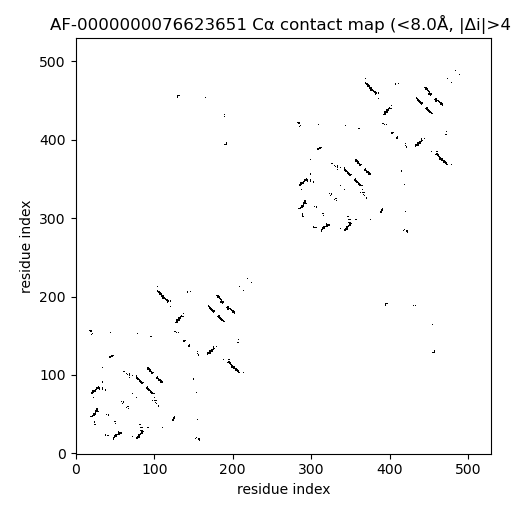1 93.44 142 TYR A CA 1
ATOM 1126 C C . TYR A 1 142 ? 1.042 -6.844 -20.578 1 93.44 142 TYR A C 1
ATOM 1128 O O . TYR A 1 142 ? 0.149 -7.457 -19.984 1 93.44 142 TYR A O 1
ATOM 1136 N N . THR A 1 143 ? 2.279 -7.23 -20.562 1 95.62 143 THR A N 1
ATOM 1137 C CA . THR A 1 143 ? 2.697 -8.422 -19.828 1 95.62 143 THR A CA 1
ATOM 1138 C C . THR A 1 143 ? 2.461 -8.242 -18.328 1 95.62 143 THR A C 1
ATOM 1140 O O . THR A 1 143 ? 1.937 -9.141 -17.672 1 95.62 143 THR A O 1
ATOM 1143 N N . LEU A 1 144 ? 2.791 -7.09 -17.812 1 96.94 144 LEU A N 1
ATOM 1144 C CA . LEU A 1 144 ? 2.621 -6.828 -16.391 1 96.94 144 LEU A CA 1
ATOM 1145 C C . LEU A 1 144 ? 1.143 -6.742 -16.031 1 96.94 144 LEU A C 1
ATOM 1147 O O . LEU A 1 144 ? 0.746 -7.133 -14.922 1 96.94 144 LEU A O 1
ATOM 1151 N N . ALA A 1 145 ? 0.39 -6.262 -16.953 1 95.5 145 ALA A N 1
ATOM 1152 C CA . ALA A 1 145 ? -1.054 -6.273 -16.734 1 95.5 145 ALA A CA 1
ATOM 1153 C C . ALA A 1 145 ? -1.576 -7.703 -16.594 1 95.5 145 ALA A C 1
ATOM 1155 O O . ALA A 1 145 ? -2.449 -7.977 -15.773 1 95.5 145 ALA A O 1
ATOM 1156 N N . ARG A 1 146 ? -1.072 -8.578 -17.375 1 95.44 146 ARG A N 1
ATOM 1157 C CA . ARG A 1 146 ? -1.468 -9.984 -17.297 1 95.44 146 ARG A CA 1
ATOM 1158 C C . ARG A 1 146 ? -0.947 -10.633 -16.031 1 95.44 146 ARG A C 1
ATOM 1160 O O . ARG A 1 146 ? -1.639 -11.445 -15.406 1 95.44 146 ARG A O 1
ATOM 1167 N N . VAL A 1 147 ? 0.234 -10.281 -15.633 1 97.5 147 VAL A N 1
ATOM 1168 C CA . VAL A 1 147 ? 0.793 -10.75 -14.375 1 97.5 147 VAL A CA 1
ATOM 1169 C C . VAL A 1 147 ? -0.118 -10.352 -13.219 1 97.5 147 VAL A C 1
ATOM 1171 O O . VAL A 1 147 ? -0.416 -11.164 -12.336 1 97.5 147 VAL A O 1
ATOM 1174 N N . LYS A 1 148 ? -0.518 -9.078 -13.266 1 96.44 148 LYS A N 1
ATOM 1175 C CA . LYS A 1 148 ? -1.483 -8.609 -12.273 1 96.44 148 LYS A CA 1
ATOM 1176 C C . LYS A 1 148 ? -2.715 -9.516 -12.242 1 96.44 148 LYS A C 1
ATOM 1178 O O . LYS A 1 148 ? -3.176 -9.906 -11.172 1 96.44 148 LYS A O 1
ATOM 1183 N N . ASN A 1 149 ? -3.223 -9.859 -13.367 1 94.06 149 ASN A N 1
ATOM 1184 C CA . ASN A 1 149 ? -4.387 -10.734 -13.484 1 94.06 149 ASN A CA 1
ATOM 1185 C C . ASN A 1 149 ? -4.113 -12.109 -12.891 1 94.06 149 ASN A C 1
ATOM 1187 O O . ASN A 1 149 ? -4.953 -12.664 -12.172 1 94.06 149 ASN A O 1
ATOM 1191 N N . ILE A 1 150 ? -2.977 -12.641 -13.148 1 95.81 150 ILE A N 1
ATOM 1192 C CA . ILE A 1 150 ? -2.576 -13.945 -12.633 1 95.81 150 ILE A CA 1
ATOM 1193 C C . ILE A 1 150 ? -2.488 -13.898 -11.109 1 95.81 150 ILE A C 1
ATOM 1195 O O . ILE A 1 150 ? -2.977 -14.797 -10.422 1 95.81 150 ILE A O 1
ATOM 1199 N N . PHE A 1 151 ? -1.902 -12.82 -10.594 1 96.69 151 PHE A N 1
ATOM 1200 C CA . PHE A 1 151 ? -1.755 -12.688 -9.148 1 96.69 151 PHE A CA 1
ATOM 1201 C C . PHE A 1 151 ? -3.113 -12.516 -8.484 1 96.69 151 PHE A C 1
ATOM 1203 O O . PHE A 1 151 ? -3.334 -13.008 -7.375 1 96.69 151 PHE A O 1
ATOM 1210 N N . LEU A 1 152 ? -4.008 -11.867 -9.125 1 94.25 152 LEU A N 1
ATOM 1211 C CA . LEU A 1 152 ? -5.367 -11.75 -8.617 1 94.25 152 LEU A CA 1
ATOM 1212 C C . LEU A 1 152 ? -6.023 -13.125 -8.5 1 94.25 152 LEU A C 1
ATOM 1214 O O . LEU A 1 152 ? -6.672 -13.422 -7.492 1 94.25 152 LEU A O 1
ATOM 1218 N N . ASP A 1 153 ? -5.805 -13.953 -9.445 1 91.62 153 ASP A N 1
ATOM 1219 C CA . ASP A 1 153 ? -6.348 -15.305 -9.43 1 91.62 153 ASP A CA 1
ATOM 1220 C C . ASP A 1 153 ? -5.688 -16.141 -8.336 1 91.62 153 ASP A C 1
ATOM 1222 O O . ASP A 1 153 ? -6.359 -16.938 -7.664 1 91.62 153 ASP A O 1
ATOM 1226 N N . PHE A 1 154 ? -4.512 -15.93 -8.188 1 95.44 154 PHE A N 1
ATOM 1227 C CA . PHE A 1 154 ? -3.723 -16.797 -7.316 1 95.44 154 PHE A CA 1
ATOM 1228 C C . PHE A 1 154 ? -3.898 -16.406 -5.855 1 95.44 154 PHE A C 1
ATOM 1230 O O . PHE A 1 154 ? -4.105 -17.25 -4.992 1 95.44 154 PHE A O 1
ATOM 1237 N N . PHE A 1 155 ? -3.842 -15.062 -5.629 1 94.88 155 PHE A N 1
ATOM 1238 C CA . PHE A 1 155 ? -3.826 -14.594 -4.246 1 94.88 155 PHE A CA 1
ATOM 1239 C C . PHE A 1 155 ? -5.215 -14.156 -3.809 1 94.88 155 PHE A C 1
ATOM 1241 O O . PHE A 1 155 ? -5.488 -14.039 -2.611 1 94.88 155 PHE A O 1
ATOM 1248 N N . GLY A 1 156 ? -6.074 -13.656 -4.633 1 86.38 156 GLY A N 1
ATOM 1249 C CA . GLY A 1 156 ? -7.348 -13.039 -4.324 1 86.38 156 GLY A CA 1
ATOM 1250 C C . GLY A 1 156 ? -8.406 -14.031 -3.871 1 86.38 156 GLY A C 1
ATOM 1251 O O . GLY A 1 156 ? -9.406 -13.641 -3.258 1 86.38 156 GLY A O 1
ATOM 1252 N N . GLY A 1 157 ? -8.188 -15.125 -3.92 1 68.31 157 GLY A N 1
ATOM 1253 C CA . GLY A 1 157 ? -9.18 -16.109 -3.512 1 68.31 157 GLY A CA 1
ATOM 1254 C C . GLY A 1 157 ? -10.414 -16.109 -4.387 1 68.31 157 GLY A C 1
ATOM 1255 O O . GLY A 1 157 ? -10.336 -15.797 -5.582 1 68.31 157 GLY A O 1
ATOM 1256 N N . ARG A 1 158 ? -11.602 -16.375 -3.633 1 58.16 158 ARG A N 1
ATOM 1257 C CA . ARG A 1 158 ? -12.906 -16.531 -4.281 1 58.16 158 ARG A CA 1
ATOM 1258 C C . ARG A 1 158 ? -13.531 -15.172 -4.578 1 58.16 158 ARG A C 1
ATOM 1260 O O . ARG A 1 158 ? -13.375 -14.227 -3.801 1 58.16 158 ARG A O 1
ATOM 1267 N N . ALA A 1 159 ? -13.547 -14.812 -5.891 1 50.56 159 ALA A N 1
ATOM 1268 C CA . ALA A 1 159 ? -14.281 -13.586 -6.184 1 50.56 159 ALA A CA 1
ATOM 1269 C C . ALA A 1 159 ? -15.406 -13.367 -5.18 1 50.56 159 ALA A C 1
ATOM 1271 O O . ALA A 1 159 ? -16.297 -14.211 -5.035 1 50.56 159 ALA A O 1
ATOM 1272 N N . LEU A 1 160 ? -15.062 -12.906 -4.051 1 46.88 160 LEU A N 1
ATOM 1273 C CA . LEU A 1 160 ? -16.062 -12.766 -3.008 1 46.88 160 LEU A CA 1
ATOM 1274 C C . LEU A 1 160 ? -17.188 -11.828 -3.455 1 46.88 160 LEU A C 1
ATOM 1276 O O . LEU A 1 160 ? -16.922 -10.703 -3.895 1 46.88 160 LEU A O 1
ATOM 1280 N N . THR A 1 161 ? -18.234 -12.398 -3.992 1 47.06 161 THR A N 1
ATOM 1281 C CA . THR A 1 161 ? -19.359 -11.5 -4.207 1 47.06 161 THR A CA 1
ATOM 1282 C C . THR A 1 161 ? -19.5 -10.531 -3.039 1 47.06 161 THR A C 1
ATOM 1284 O O . THR A 1 161 ? -19.656 -9.328 -3.244 1 47.06 161 THR A O 1
ATOM 1287 N N . LYS A 1 162 ? -20.031 -11.008 -1.812 1 49.88 162 LYS A N 1
ATOM 1288 C CA . LYS A 1 162 ? -20.344 -10.125 -0.688 1 49.88 162 LYS A CA 1
ATOM 1289 C C . LYS A 1 162 ? -19.234 -10.172 0.368 1 49.88 162 LYS A C 1
ATOM 1291 O O . LYS A 1 162 ? -19.188 -11.102 1.178 1 49.88 162 LYS A O 1
ATOM 1296 N N . VAL A 1 163 ? -18.172 -9.664 0.032 1 48.66 163 VAL A N 1
ATOM 1297 C CA . VAL A 1 163 ? -17.062 -9.75 0.968 1 48.66 163 VAL A CA 1
ATOM 1298 C C . VAL A 1 163 ? -17.422 -9.039 2.268 1 48.66 163 VAL A C 1
ATOM 1300 O O . VAL A 1 163 ? -17.734 -7.848 2.26 1 48.66 163 VAL A O 1
ATOM 1303 N N . ASP A 1 164 ? -17.938 -9.719 3.23 1 53.03 164 ASP A N 1
ATOM 1304 C CA . ASP A 1 164 ? -17.922 -9.109 4.555 1 53.03 164 ASP A CA 1
ATOM 1305 C C . ASP A 1 164 ? -16.562 -8.5 4.883 1 53.03 164 ASP A C 1
ATOM 1307 O O . ASP A 1 164 ? -15.602 -9.227 5.141 1 53.03 164 ASP A O 1
ATOM 1311 N N . THR A 1 165 ? -16.359 -7.379 4.348 1 54.03 165 THR A N 1
ATOM 1312 C CA . THR A 1 165 ? -15.133 -6.613 4.551 1 54.03 165 THR A CA 1
ATOM 1313 C C . THR A 1 165 ? -14.711 -6.645 6.016 1 54.03 165 THR A C 1
ATOM 1315 O O . THR A 1 165 ? -13.609 -6.215 6.359 1 54.03 165 THR A O 1
ATOM 1318 N N . ARG A 1 166 ? -15.82 -7.312 6.758 1 57.16 166 ARG A N 1
ATOM 1319 C CA . ARG A 1 166 ? -15.516 -7.398 8.18 1 57.16 166 ARG A CA 1
ATOM 1320 C C . ARG A 1 166 ? -14.508 -8.508 8.453 1 57.16 166 ARG A C 1
ATOM 1322 O O . ARG A 1 166 ? -14.625 -9.609 7.914 1 57.16 166 ARG A O 1
ATOM 1329 N N . GLY A 1 167 ? -13.328 -8.078 8.719 1 67.81 167 GLY A N 1
ATOM 1330 C CA . GLY A 1 167 ? -12.367 -9.07 9.172 1 67.81 167 GLY A CA 1
ATOM 1331 C C . GLY A 1 167 ? -11.125 -9.141 8.305 1 67.81 167 GLY A C 1
ATOM 1332 O O . GLY A 1 167 ? -10.211 -9.914 8.586 1 67.81 167 GLY A O 1
ATOM 1333 N N . ILE A 1 168 ? -11.211 -8.43 7.102 1 80.69 168 ILE A N 1
ATOM 1334 C CA . ILE A 1 168 ? -9.992 -8.508 6.309 1 80.69 168 ILE A CA 1
ATOM 1335 C C . ILE A 1 168 ? -8.891 -7.68 6.977 1 80.69 168 ILE A C 1
ATOM 1337 O O . ILE A 1 168 ? -9.031 -6.465 7.133 1 80.69 168 ILE A O 1
ATOM 1341 N N . ASP A 1 169 ? -7.844 -8.414 7.305 1 88.56 169 ASP A N 1
ATOM 1342 C CA . ASP A 1 169 ? -6.824 -7.707 8.078 1 88.56 169 ASP A CA 1
ATOM 1343 C C . ASP A 1 169 ? -5.434 -7.941 7.484 1 88.56 169 ASP A C 1
ATOM 1345 O O . ASP A 1 169 ? -4.426 -7.648 8.125 1 88.56 169 ASP A O 1
ATOM 1349 N N . LYS A 1 170 ? -5.461 -8.594 6.316 1 93.06 170 LYS A N 1
ATOM 1350 C CA . LYS A 1 170 ? -4.195 -8.773 5.613 1 93.06 170 LYS A CA 1
ATOM 1351 C C . LYS A 1 170 ? -4.168 -7.969 4.316 1 93.06 170 LYS A C 1
ATOM 1353 O O . LYS A 1 170 ? -5.156 -7.934 3.58 1 93.06 170 LYS A O 1
ATOM 1358 N N . LEU A 1 171 ? -3.086 -7.352 4.121 1 95.12 171 LEU A N 1
ATOM 1359 C CA . LEU A 1 171 ? -2.842 -6.621 2.881 1 95.12 171 LEU A CA 1
ATOM 1360 C C . LEU A 1 171 ? -1.596 -7.148 2.176 1 95.12 171 LEU A C 1
ATOM 1362 O O . LEU A 1 171 ? -0.526 -7.242 2.783 1 95.12 171 LEU A O 1
ATOM 1366 N N . ILE A 1 172 ? -1.729 -7.551 0.931 1 96.94 172 ILE A N 1
ATOM 1367 C CA . ILE A 1 172 ? -0.592 -7.922 0.095 1 96.94 172 ILE A CA 1
ATOM 1368 C C . ILE A 1 172 ? -0.376 -6.863 -0.982 1 96.94 172 ILE A C 1
ATOM 1370 O O . ILE A 1 172 ? -1.315 -6.48 -1.685 1 96.94 172 ILE A O 1
ATOM 1374 N N . THR A 1 173 ? 0.832 -6.391 -1.086 1 97.25 173 THR A N 1
ATOM 1375 C CA . THR A 1 173 ? 1.13 -5.379 -2.094 1 97.25 173 THR A CA 1
ATOM 1376 C C . THR A 1 173 ? 2.096 -5.926 -3.141 1 97.25 173 THR A C 1
ATOM 1378 O O . THR A 1 173 ? 3.016 -6.68 -2.811 1 97.25 173 THR A O 1
ATOM 1381 N N . PHE A 1 174 ? 1.85 -5.613 -4.359 1 97.62 174 PHE A N 1
ATOM 1382 C CA . PHE A 1 174 ? 2.744 -5.797 -5.496 1 97.62 174 PHE A CA 1
ATOM 1383 C C . PHE A 1 174 ? 3.156 -4.449 -6.082 1 97.62 174 PHE A C 1
ATOM 1385 O O . PHE A 1 174 ? 2.324 -3.719 -6.621 1 97.62 174 PHE A O 1
ATOM 1392 N N . THR A 1 175 ? 4.402 -4.141 -5.965 1 94.81 175 THR A N 1
ATOM 1393 C CA . THR A 1 175 ? 4.855 -2.834 -6.434 1 94.81 175 THR A CA 1
ATOM 1394 C C . THR A 1 175 ? 5.863 -2.99 -7.57 1 94.81 175 THR A C 1
ATOM 1396 O O . THR A 1 175 ? 6.938 -3.564 -7.383 1 94.81 175 THR A O 1
ATOM 1399 N N . VAL A 1 176 ? 5.539 -2.443 -8.711 1 95.19 176 VAL A N 1
ATOM 1400 C CA . VAL A 1 176 ? 6.469 -2.432 -9.828 1 95.19 176 VAL A CA 1
ATOM 1401 C C . VAL A 1 176 ? 7.41 -1.233 -9.711 1 95.19 176 VAL A C 1
ATOM 1403 O O . VAL A 1 176 ? 6.957 -0.092 -9.586 1 95.19 176 VAL A O 1
ATOM 1406 N N . THR A 1 177 ? 8.656 -1.517 -9.75 1 89.62 177 THR A N 1
ATOM 1407 C CA . THR A 1 177 ? 9.664 -0.468 -9.672 1 89.62 177 THR A CA 1
ATOM 1408 C C . THR A 1 177 ? 10.016 0.045 -11.07 1 89.62 177 THR A C 1
ATOM 1410 O O . THR A 1 177 ? 9.531 -0.481 -12.07 1 89.62 177 THR A O 1
ATOM 1413 N N . GLN A 1 178 ? 10.844 1.033 -11.109 1 83.81 178 GLN A N 1
ATOM 1414 C CA . GLN A 1 178 ? 11.258 1.635 -12.375 1 83.81 178 GLN A CA 1
ATOM 1415 C C . GLN A 1 178 ? 12.031 0.637 -13.234 1 83.81 178 GLN A C 1
ATOM 1417 O O . GLN A 1 178 ? 11.961 0.68 -14.461 1 83.81 178 GLN A O 1
ATOM 1422 N N . ASP A 1 179 ? 12.734 -0.255 -12.602 1 87.44 179 ASP A N 1
ATOM 1423 C CA . ASP A 1 179 ? 13.492 -1.262 -13.336 1 87.44 179 ASP A CA 1
ATOM 1424 C C . ASP A 1 179 ? 12.633 -2.488 -13.641 1 87.44 179 ASP A C 1
ATOM 1426 O O . ASP A 1 179 ? 13.164 -3.566 -13.922 1 87.44 179 ASP A O 1
ATOM 1430 N N . GLN A 1 180 ? 11.336 -2.381 -13.453 1 88.81 180 GLN A N 1
ATOM 1431 C CA . GLN A 1 180 ? 10.32 -3.352 -13.844 1 88.81 180 GLN A CA 1
ATOM 1432 C C . GLN A 1 180 ? 10.398 -4.605 -12.977 1 88.81 180 GLN A C 1
ATOM 1434 O O . GLN A 1 180 ? 10.109 -5.707 -13.445 1 88.81 180 GLN A O 1
ATOM 1439 N N . LYS A 1 181 ? 10.93 -4.426 -11.82 1 95.81 181 LYS A N 1
ATOM 1440 C CA . LYS A 1 181 ? 10.852 -5.484 -10.82 1 95.81 181 LYS A CA 1
ATOM 1441 C C . LYS A 1 181 ? 9.57 -5.367 -10 1 95.81 181 LYS A C 1
ATOM 1443 O O . LYS A 1 181 ? 9.008 -4.277 -9.867 1 95.81 181 LYS A O 1
ATOM 1448 N N . ILE A 1 182 ? 9.133 -6.5 -9.477 1 97.75 182 ILE A N 1
ATOM 1449 C CA . ILE A 1 182 ? 7.922 -6.508 -8.656 1 97.75 182 ILE A CA 1
ATOM 1450 C C . ILE A 1 182 ? 8.281 -6.828 -7.211 1 97.75 182 ILE A C 1
ATOM 1452 O O . ILE A 1 182 ? 8.758 -7.926 -6.91 1 97.75 182 ILE A O 1
ATOM 1456 N N . HIS A 1 183 ? 8.047 -5.914 -6.305 1 96.62 183 HIS A N 1
ATOM 1457 C CA . HIS A 1 183 ? 8.234 -6.145 -4.875 1 96.62 183 HIS A CA 1
ATOM 1458 C C . HIS A 1 183 ? 6.973 -6.723 -4.246 1 96.62 183 HIS A C 1
ATOM 1460 O O . HIS A 1 183 ? 5.891 -6.141 -4.363 1 96.62 183 HIS A O 1
ATOM 1466 N N . PHE A 1 184 ? 7.148 -7.871 -3.641 1 98.19 184 PHE A N 1
ATOM 1467 C CA . PHE A 1 184 ? 6.07 -8.516 -2.895 1 98.19 184 PHE A CA 1
ATOM 1468 C C . PHE A 1 184 ? 6.223 -8.258 -1.399 1 98.19 184 PHE A C 1
ATOM 1470 O O . PHE A 1 184 ? 7.277 -8.539 -0.821 1 98.19 184 PHE A O 1
ATOM 1477 N N . ARG A 1 185 ? 5.133 -7.691 -0.747 1 96.94 185 ARG A N 1
ATOM 1478 C CA . ARG A 1 185 ? 5.109 -7.473 0.696 1 96.94 185 ARG A CA 1
ATOM 1479 C C . ARG A 1 185 ? 3.758 -7.855 1.286 1 96.94 185 ARG A C 1
ATOM 1481 O O . ARG A 1 185 ? 2.725 -7.715 0.628 1 96.94 185 ARG A O 1
ATOM 1488 N N . CYS A 1 186 ? 3.748 -8.328 2.504 1 97 186 CYS A N 1
ATOM 1489 C CA . CYS A 1 186 ? 2.539 -8.617 3.266 1 97 186 CYS A CA 1
ATOM 1490 C C . CYS A 1 186 ? 2.479 -7.766 4.531 1 97 186 CYS A C 1
ATOM 1492 O O . CYS A 1 186 ? 3.486 -7.598 5.219 1 97 186 CYS A O 1
ATOM 1494 N N . TYR A 1 187 ? 1.226 -7.277 4.797 1 95.69 187 TYR A N 1
ATOM 1495 C CA . TYR A 1 187 ? 1.064 -6.422 5.969 1 95.69 187 TYR A CA 1
ATOM 1496 C C . TYR A 1 187 ? -0.103 -6.891 6.828 1 95.69 187 TYR A C 1
ATOM 1498 O O . TYR A 1 187 ? -1.141 -7.305 6.305 1 95.69 187 TYR A O 1
ATOM 1506 N N . GLN A 1 188 ? 0.094 -6.73 8.156 1 93.56 188 GLN A N 1
ATOM 1507 C CA . GLN A 1 188 ? -1.003 -6.824 9.109 1 93.56 188 GLN A CA 1
ATOM 1508 C C . GLN A 1 188 ? -1.703 -5.48 9.281 1 93.56 188 GLN A C 1
ATOM 1510 O O . GLN A 1 188 ? -1.059 -4.473 9.578 1 93.56 188 GLN A O 1
ATOM 1515 N N . LEU A 1 189 ? -2.91 -5.41 9.039 1 89.25 189 LEU A N 1
ATOM 1516 C CA . LEU A 1 189 ? -3.709 -4.207 9.242 1 89.25 189 LEU A CA 1
ATOM 1517 C C . LEU A 1 189 ? -4.387 -4.227 10.602 1 89.25 189 LEU A C 1
ATOM 1519 O O . LEU A 1 189 ? -4.707 -5.297 11.125 1 89.25 189 LEU A O 1
ATOM 1523 N N . PRO A 1 190 ? -4.637 -3.117 11.164 1 85.75 190 PRO A N 1
ATOM 1524 C CA . PRO A 1 190 ? -4.473 -1.764 10.625 1 85.75 190 PRO A CA 1
ATOM 1525 C C . PRO A 1 190 ? -3.088 -1.182 10.906 1 85.75 190 PRO A C 1
ATOM 1527 O O . PRO A 1 190 ? -2.744 -0.119 10.383 1 85.75 190 PRO A O 1
ATOM 1530 N N . GLU A 1 191 ? -2.164 -1.858 11.625 1 84.19 191 GLU A N 1
ATOM 1531 C CA . GLU A 1 191 ? -0.885 -1.312 12.062 1 84.19 191 GLU A CA 1
ATOM 1532 C C . GLU A 1 191 ? 0.122 -1.269 10.914 1 84.19 191 GLU A C 1
ATOM 1534 O O . GLU A 1 191 ? 1.162 -0.616 11.023 1 84.19 191 GLU A O 1
ATOM 1539 N N . VAL A 1 192 ? -0.159 -1.853 9.867 1 90.5 192 VAL A N 1
ATOM 1540 C CA . VAL A 1 192 ? 0.674 -1.93 8.672 1 90.5 192 VAL A CA 1
ATOM 1541 C C . VAL A 1 192 ? 2.057 -2.461 9.039 1 90.5 192 VAL A C 1
ATOM 1543 O O . VAL A 1 192 ? 3.074 -1.859 8.688 1 90.5 192 VAL A O 1
ATOM 1546 N N . LYS A 1 193 ? 2.043 -3.508 9.727 1 92.38 193 LYS A N 1
ATOM 1547 C CA . LYS A 1 193 ? 3.27 -4.227 10.055 1 92.38 193 LYS A CA 1
ATOM 1548 C C . LYS A 1 193 ? 3.572 -5.305 9.016 1 92.38 193 LYS A C 1
ATOM 1550 O O . LYS A 1 193 ? 2.693 -6.09 8.656 1 92.38 193 LYS A O 1
ATOM 1555 N N . GLU A 1 194 ? 4.805 -5.289 8.547 1 94.62 194 GLU A N 1
ATOM 1556 C CA . GLU A 1 194 ? 5.184 -6.34 7.609 1 94.62 194 GLU A CA 1
ATOM 1557 C C . GLU A 1 194 ? 5.172 -7.711 8.281 1 94.62 194 GLU A C 1
ATOM 1559 O O . GLU A 1 194 ? 5.699 -7.867 9.391 1 94.62 194 GLU A O 1
ATOM 1564 N N . ILE A 1 195 ? 4.574 -8.664 7.59 1 96.56 195 ILE A N 1
ATOM 1565 C CA . ILE A 1 195 ? 4.438 -10 8.156 1 96.56 195 ILE A CA 1
ATOM 1566 C C . ILE A 1 195 ? 4.688 -11.047 7.078 1 96.56 195 ILE A C 1
ATOM 1568 O O . ILE A 1 195 ? 4.699 -10.734 5.887 1 96.56 195 ILE A O 1
ATOM 1572 N N . PHE A 1 196 ? 5.02 -12.359 7.418 1 97 196 PHE A N 1
ATOM 1573 C CA . PHE A 1 196 ? 5.09 -13.602 6.66 1 97 196 PHE A CA 1
ATOM 1574 C C . PHE A 1 196 ? 6.355 -13.648 5.816 1 97 196 PHE A C 1
ATOM 1576 O O . PHE A 1 196 ? 7.293 -14.383 6.137 1 97 196 PHE A O 1
ATOM 1583 N N . CYS A 1 197 ? 6.402 -12.805 4.684 1 97.62 197 CYS A N 1
ATOM 1584 C CA . CYS A 1 197 ? 7.594 -12.828 3.844 1 97.62 197 CYS A CA 1
ATOM 1585 C C . CYS A 1 197 ? 7.641 -11.617 2.928 1 97.62 197 CYS A C 1
ATOM 1587 O O . CYS A 1 197 ? 6.66 -10.875 2.814 1 97.62 197 CYS A O 1
ATOM 1589 N N . LYS A 1 198 ? 8.781 -11.375 2.373 1 97.5 198 LYS A N 1
ATOM 1590 C CA . LYS A 1 198 ? 8.992 -10.414 1.3 1 97.5 198 LYS A CA 1
ATOM 1591 C C . LYS A 1 198 ? 9.969 -10.953 0.26 1 97.5 198 LYS A C 1
ATOM 1593 O O . LYS A 1 198 ? 10.867 -11.727 0.59 1 97.5 198 LYS A O 1
ATOM 1598 N N . PHE A 1 199 ? 9.789 -10.578 -0.97 1 98.19 199 PHE A N 1
ATOM 1599 C CA . PHE A 1 199 ? 10.703 -10.977 -2.033 1 98.19 199 PHE A CA 1
ATOM 1600 C C . PHE A 1 199 ? 10.531 -10.094 -3.26 1 98.19 199 PHE A C 1
ATOM 1602 O O . PHE A 1 199 ? 9.648 -9.234 -3.293 1 98.19 199 PHE A O 1
ATOM 1609 N N . THR A 1 200 ? 11.414 -10.281 -4.195 1 98.19 200 THR A N 1
ATOM 1610 C CA . THR A 1 200 ? 11.406 -9.539 -5.453 1 98.19 200 THR A CA 1
ATOM 1611 C C . THR A 1 200 ? 11.336 -10.492 -6.641 1 98.19 200 THR A C 1
ATOM 1613 O O . THR A 1 200 ? 12.016 -11.523 -6.66 1 98.19 200 THR A O 1
ATOM 1616 N N . LEU A 1 201 ? 10.477 -10.141 -7.594 1 98.62 201 LEU A N 1
ATOM 1617 C CA . LEU A 1 201 ? 10.352 -10.914 -8.82 1 98.62 201 LEU A CA 1
ATOM 1618 C C . LEU A 1 201 ? 10.82 -10.102 -10.023 1 98.62 201 LEU A C 1
ATOM 1620 O O . LEU A 1 201 ? 10.398 -8.961 -10.211 1 98.62 201 LEU A O 1
ATOM 1624 N N . THR A 1 202 ? 11.688 -10.703 -10.773 1 98.38 202 THR A N 1
ATOM 1625 C CA . THR A 1 202 ? 12.078 -10.141 -12.062 1 98.38 202 THR A CA 1
ATOM 1626 C C . THR A 1 202 ? 11.555 -10.992 -13.211 1 98.38 202 THR A C 1
ATOM 1628 O O . THR A 1 202 ? 11.82 -12.195 -13.266 1 98.38 202 THR A O 1
ATOM 1631 N N . LEU A 1 203 ? 10.867 -10.336 -14.102 1 97.75 203 LEU A N 1
ATOM 1632 C CA . LEU A 1 203 ? 10.242 -11.047 -15.203 1 97.75 203 LEU A CA 1
ATOM 1633 C C . LEU A 1 203 ? 11.297 -11.602 -16.156 1 97.75 203 LEU A C 1
ATOM 1635 O O . LEU A 1 203 ? 12.234 -10.883 -16.531 1 97.75 203 LEU A O 1
ATOM 1639 N N . ARG A 1 204 ? 11.188 -12.805 -16.5 1 97.25 204 ARG A N 1
ATOM 1640 C CA . ARG A 1 204 ? 12.008 -13.445 -17.516 1 97.25 204 ARG A CA 1
ATOM 1641 C C . ARG A 1 204 ? 11.188 -13.711 -18.781 1 97.25 204 ARG A C 1
ATOM 1643 O O . ARG A 1 204 ? 10.805 -12.773 -19.484 1 97.25 204 ARG A O 1
ATOM 1650 N N . ARG A 1 205 ? 10.695 -14.914 -18.984 1 96.38 205 ARG A N 1
ATOM 1651 C CA . ARG A 1 205 ? 9.891 -15.234 -20.156 1 96.38 205 ARG A CA 1
ATOM 1652 C C . ARG A 1 205 ? 8.414 -15.305 -19.812 1 96.38 205 ARG A C 1
ATOM 1654 O O . ARG A 1 205 ? 8.055 -15.531 -18.656 1 96.38 205 ARG A O 1
ATOM 1661 N N . SER A 1 206 ? 7.617 -15.023 -20.812 1 97.25 206 SER A N 1
ATOM 1662 C CA . SER A 1 206 ? 6.168 -15.141 -20.656 1 97.25 206 SER A CA 1
ATOM 1663 C C . SER A 1 206 ? 5.52 -15.703 -21.922 1 97.25 206 SER A C 1
ATOM 1665 O O . SER A 1 206 ? 6.043 -15.539 -23.016 1 97.25 206 SER A O 1
ATOM 1667 N N . ARG A 1 207 ? 4.543 -16.469 -21.797 1 96.5 207 ARG A N 1
ATOM 1668 C CA . ARG A 1 207 ? 3.6 -16.906 -22.812 1 96.5 207 ARG A CA 1
ATOM 1669 C C . ARG A 1 207 ? 2.168 -16.547 -22.422 1 96.5 207 ARG A C 1
ATOM 1671 O O . ARG A 1 207 ? 1.58 -17.188 -21.547 1 96.5 207 ARG A O 1
ATOM 1678 N N . ILE A 1 208 ? 1.641 -15.492 -23.031 1 93.44 208 ILE A N 1
ATOM 1679 C CA . ILE A 1 208 ? 0.345 -14.938 -22.656 1 93.44 208 ILE A CA 1
ATOM 1680 C C . ILE A 1 208 ? -0.651 -15.141 -23.797 1 93.44 208 ILE A C 1
ATOM 1682 O O . ILE A 1 208 ? -0.331 -14.891 -24.953 1 93.44 208 ILE A O 1
ATOM 1686 N N . ALA A 1 209 ? -1.758 -15.695 -23.453 1 87.31 209 ALA A N 1
ATOM 1687 C CA . ALA A 1 209 ? -2.799 -15.945 -24.453 1 87.31 209 ALA A CA 1
ATOM 1688 C C . ALA A 1 209 ? -3.215 -14.648 -25.141 1 87.31 209 ALA A C 1
ATOM 1690 O O . ALA A 1 209 ? -3.16 -13.57 -24.547 1 87.31 209 ALA A O 1
ATOM 1691 N N . ASP A 1 210 ? -3.562 -14.805 -26.312 1 81.88 210 ASP A N 1
ATOM 1692 C CA . ASP A 1 210 ? -4.082 -13.648 -27.047 1 81.88 210 ASP A CA 1
ATOM 1693 C C . ASP A 1 210 ? -5.371 -13.133 -26.406 1 81.88 210 ASP A C 1
ATOM 1695 O O . ASP A 1 210 ? -6.113 -13.891 -25.781 1 81.88 210 ASP A O 1
ATOM 1699 N N . PRO A 1 211 ? -5.566 -11.836 -26.578 1 79.06 211 PRO A N 1
ATOM 1700 C CA . PRO A 1 211 ? -6.719 -11.195 -25.938 1 79.06 211 PRO A CA 1
ATOM 1701 C C . PRO A 1 211 ? -8.031 -11.922 -26.234 1 79.06 211 PRO A C 1
ATOM 1703 O O . PRO A 1 211 ? -8.914 -11.984 -25.375 1 79.06 211 PRO A O 1
ATOM 1706 N N . GLU A 1 212 ? -8.18 -12.492 -27.406 1 73.19 212 GLU A N 1
ATOM 1707 C CA . GLU A 1 212 ? -9.422 -13.18 -27.75 1 73.19 212 GLU A CA 1
ATOM 1708 C C . GLU A 1 212 ? -9.609 -14.438 -26.906 1 73.19 212 GLU A C 1
ATOM 1710 O O . GLU A 1 212 ? -10.695 -14.672 -26.359 1 73.19 212 GLU A O 1
ATOM 1715 N N . LYS A 1 213 ? -8.641 -15.219 -26.828 1 72.06 213 LYS A N 1
ATOM 1716 C CA . LYS A 1 213 ? -8.68 -16.422 -25.984 1 72.06 213 LYS A CA 1
ATOM 1717 C C . LYS A 1 213 ? -8.883 -16.062 -24.516 1 72.06 213 LYS A C 1
ATOM 1719 O O . LYS A 1 213 ? -9.594 -16.75 -23.797 1 72.06 213 LYS A O 1
ATOM 1724 N N . PHE A 1 214 ? -8.281 -15.07 -24.219 1 77.88 214 PHE A N 1
ATOM 1725 C CA . PHE A 1 214 ? -8.383 -14.609 -22.844 1 77.88 214 PHE A CA 1
ATOM 1726 C C . PHE A 1 214 ? -9.805 -14.156 -22.531 1 77.88 214 PHE A C 1
ATOM 1728 O O . PHE A 1 214 ? -10.344 -14.477 -21.469 1 77.88 214 PHE A O 1
ATOM 1735 N N . LYS A 1 215 ? -10.32 -13.43 -23.391 1 71.94 215 LYS A N 1
ATOM 1736 C CA . LYS A 1 215 ? -11.703 -13 -23.219 1 71.94 215 LYS A CA 1
ATOM 1737 C C . LYS A 1 215 ? -12.641 -14.195 -23.078 1 71.94 215 LYS A C 1
ATOM 1739 O O . LYS A 1 215 ? -13.578 -14.164 -22.281 1 71.94 215 LYS A O 1
ATOM 1744 N N . GLU A 1 216 ? -12.5 -15.18 -23.875 1 69.38 216 GLU A N 1
ATOM 1745 C CA . GLU A 1 216 ? -13.297 -16.391 -23.812 1 69.38 216 GLU A CA 1
ATOM 1746 C C . GLU A 1 216 ? -13.172 -17.062 -22.438 1 69.38 216 GLU A C 1
ATOM 1748 O O . GLU A 1 216 ? -14.156 -17.578 -21.906 1 69.38 216 GLU A O 1
ATOM 1753 N N . ALA A 1 217 ? -12.008 -17.031 -21.891 1 72.56 217 ALA A N 1
ATOM 1754 C CA . ALA A 1 217 ? -11.703 -17.672 -20.609 1 72.56 217 ALA A CA 1
ATOM 1755 C C . ALA A 1 217 ? -12.352 -16.906 -19.453 1 72.56 217 ALA A C 1
ATOM 1757 O O . ALA A 1 217 ? -12.609 -17.484 -18.391 1 72.56 217 ALA A O 1
ATOM 1758 N N . CYS A 1 218 ? -12.578 -15.688 -19.734 1 69.56 218 CYS A N 1
ATOM 1759 C CA . CYS A 1 218 ? -13.148 -14.844 -18.688 1 69.56 218 CYS A CA 1
ATOM 1760 C C . CYS A 1 218 ? -14.672 -14.875 -18.734 1 69.56 218 CYS A C 1
ATOM 1762 O O . CYS A 1 218 ? -15.336 -14.367 -17.828 1 69.56 218 CYS A O 1
ATOM 1764 N N . LYS A 1 219 ? -15.18 -15.352 -19.875 1 59.62 219 LYS A N 1
ATOM 1765 C CA . LYS A 1 219 ? -16.625 -15.406 -20.047 1 59.62 219 LYS A CA 1
ATOM 1766 C C . LYS A 1 219 ? -17.25 -16.406 -19.078 1 59.62 219 LYS A C 1
ATOM 1768 O O . LYS A 1 219 ? -16.688 -17.469 -18.812 1 59.62 219 LYS A O 1
ATOM 1773 N N . ASP A 1 220 ? -18.078 -15.836 -18.141 1 52.5 220 ASP A N 1
ATOM 1774 C CA . ASP A 1 220 ? -18.812 -16.672 -17.188 1 52.5 220 ASP A CA 1
ATOM 1775 C C . ASP A 1 220 ? -19.562 -17.797 -17.906 1 52.5 220 ASP A C 1
ATOM 1777 O O . ASP A 1 220 ? -20.297 -17.547 -18.859 1 52.5 220 ASP A O 1
ATOM 1781 N N . PRO A 1 221 ? -19.141 -19.062 -17.688 1 44.97 221 PRO A N 1
ATOM 1782 C CA . PRO A 1 221 ? -19.891 -20.125 -18.359 1 44.97 221 PRO A CA 1
ATOM 1783 C C . PRO A 1 221 ? -21.406 -19.953 -18.234 1 44.97 221 PRO A C 1
ATOM 1785 O O . PRO A 1 221 ? -22.156 -20.516 -19.016 1 44.97 221 PRO A O 1
ATOM 1788 N N . LYS A 1 222 ? -21.828 -19.312 -17.141 1 44.38 222 LYS A N 1
ATOM 1789 C CA . LYS A 1 222 ? -23.281 -19.281 -17.016 1 44.38 222 LYS A CA 1
ATOM 1790 C C . LYS A 1 222 ? -23.906 -18.438 -18.125 1 44.38 222 LYS A C 1
ATOM 1792 O O . LYS A 1 222 ? -25.078 -18.641 -18.469 1 44.38 222 LYS A O 1
ATOM 1797 N N . LEU A 1 223 ? -23.109 -17.344 -18.375 1 40.69 223 LEU A N 1
ATOM 1798 C CA . LEU A 1 223 ? -23.828 -16.547 -19.359 1 40.69 223 LEU A CA 1
ATOM 1799 C C . LEU A 1 223 ? -23.922 -17.281 -20.688 1 40.69 223 LEU A C 1
ATOM 1801 O O . LEU A 1 223 ? -24.5 -16.781 -21.641 1 40.69 223 LEU A O 1
ATOM 1805 N N . MET A 1 224 ? -23.094 -18.266 -20.828 1 32.94 224 MET A N 1
ATOM 1806 C CA . MET A 1 224 ? -23.453 -19.016 -22.031 1 32.94 224 MET A CA 1
ATOM 1807 C C . MET A 1 224 ? -24.891 -19.531 -21.938 1 32.94 224 MET A C 1
ATOM 1809 O O . MET A 1 224 ? -25.156 -20.547 -21.297 1 32.94 224 MET A O 1
ATOM 1813 N N . ARG A 1 225 ? -25.766 -18.531 -21.625 1 31.34 225 ARG A N 1
ATOM 1814 C CA . ARG A 1 225 ? -27.203 -18.812 -21.719 1 31.34 225 ARG A CA 1
ATOM 1815 C C . ARG A 1 225 ? -27.469 -19.891 -22.766 1 31.34 225 ARG A C 1
ATOM 1817 O O . ARG A 1 225 ? -26.797 -19.938 -23.797 1 31.34 225 ARG A O 1
ATOM 1824 N N . LYS A 1 226 ? -28.141 -20.844 -22.172 1 32.72 2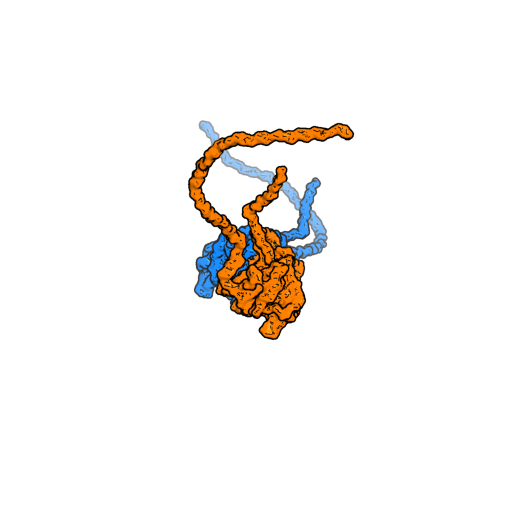26 LYS A N 1
ATOM 1825 C CA . LYS A 1 226 ? -28.875 -21.875 -22.891 1 32.72 226 LYS A CA 1
ATOM 1826 C C . LYS A 1 226 ? -29.469 -21.312 -24.188 1 32.72 226 LYS A C 1
ATOM 1828 O O . LYS A 1 226 ? -30.156 -20.297 -24.172 1 32.72 226 LYS A O 1
ATOM 1833 N N . LYS A 1 227 ? -28.594 -21.375 -25.141 1 30.83 227 LYS A N 1
ATOM 1834 C CA . LYS A 1 227 ? -29.406 -21.281 -26.344 1 30.83 227 LYS A CA 1
ATOM 1835 C C . LYS A 1 227 ? -30.797 -21.891 -26.141 1 30.83 227 LYS A C 1
ATOM 1837 O O . LYS A 1 227 ? -30.906 -23.047 -25.703 1 30.83 227 LYS A O 1
ATOM 1842 N N . LYS A 1 228 ? -31.656 -21.062 -25.703 1 30.44 228 LYS A N 1
ATOM 1843 C CA . LYS A 1 228 ? -33.062 -21.469 -25.797 1 30.44 228 LYS A CA 1
ATOM 1844 C C . LYS A 1 228 ? -33.281 -22.422 -26.969 1 30.44 228 LYS A C 1
ATOM 1846 O O . LYS A 1 228 ? -32.906 -22.125 -28.094 1 30.44 228 LYS A O 1
ATOM 1851 N N . ASN A 1 229 ? -33.125 -23.781 -26.578 1 25.5 229 ASN A N 1
ATOM 1852 C CA . ASN A 1 229 ? -33.656 -24.859 -27.422 1 25.5 229 ASN A CA 1
ATOM 1853 C C . ASN A 1 229 ? -34.938 -24.422 -28.125 1 25.5 229 ASN A C 1
ATOM 1855 O O . ASN A 1 229 ? -35.969 -24.25 -27.5 1 25.5 229 ASN A O 1
ATOM 1859 N N . ILE A 1 230 ? -34.844 -23.406 -28.891 1 31.94 230 ILE A N 1
ATOM 1860 C CA . ILE A 1 230 ? -35.969 -23.328 -29.797 1 31.94 230 ILE A CA 1
ATOM 1861 C C . ILE A 1 230 ? -36.219 -24.688 -30.438 1 31.94 230 ILE A C 1
ATOM 1863 O O . ILE A 1 230 ? -35.438 -25.094 -31.312 1 31.94 230 ILE A O 1
ATOM 1867 N N . LYS A 1 231 ? -36.375 -25.719 -29.594 1 27.77 231 LYS A N 1
ATOM 1868 C CA . LYS A 1 231 ? -36.938 -26.953 -30.156 1 27.77 231 LYS A CA 1
ATOM 1869 C C . LYS A 1 231 ? -38.094 -26.641 -31.094 1 27.77 231 LYS A C 1
ATOM 1871 O O . LYS A 1 231 ? -39.062 -25.969 -30.719 1 27.77 231 LYS A O 1
ATOM 1876 N N . THR A 1 232 ? -37.781 -26.344 -32.25 1 27.83 232 THR A N 1
ATOM 1877 C CA . THR A 1 232 ? -38.75 -26.531 -33.312 1 27.83 232 THR A CA 1
ATOM 1878 C C . THR A 1 232 ? -39.5 -27.844 -33.125 1 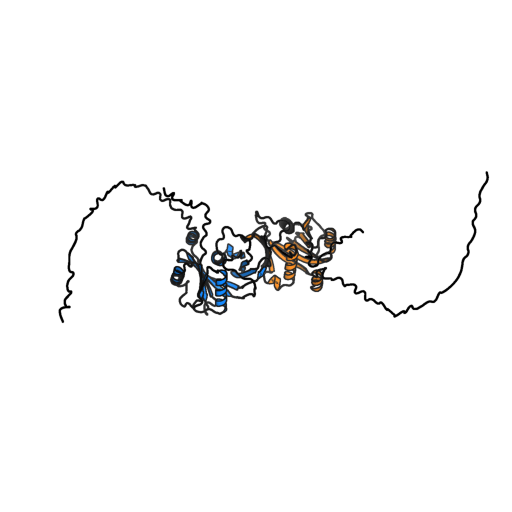27.83 232 THR A C 1
ATOM 1880 O O . THR A 1 232 ? -38.906 -28.906 -32.938 1 27.83 232 THR A O 1
ATOM 1883 N N . ASN A 1 233 ? -40.625 -27.812 -32.469 1 30.47 233 ASN A N 1
ATOM 1884 C CA . ASN A 1 233 ? -41.719 -28.781 -32.344 1 30.47 233 ASN A CA 1
ATOM 1885 C C . ASN A 1 233 ? -41.875 -29.609 -33.594 1 30.47 233 ASN A C 1
ATOM 1887 O O . ASN A 1 233 ? -42.594 -29.203 -34.531 1 30.47 233 ASN A O 1
ATOM 1891 N N . ALA A 1 234 ? -40.812 -30.125 -34.281 1 27.28 234 ALA A N 1
ATOM 1892 C CA . ALA A 1 234 ? -41.219 -31.031 -35.344 1 27.28 234 ALA A CA 1
ATOM 1893 C C . ALA A 1 234 ? -41.938 -32.25 -34.75 1 27.28 234 ALA A C 1
ATOM 1895 O O . ALA A 1 234 ? -41.312 -33.219 -34.312 1 27.28 234 ALA A O 1
ATOM 1896 N N . LEU A 1 235 ? -42.812 -32.125 -33.75 1 27.98 235 LEU A N 1
ATOM 1897 C CA . LEU A 1 235 ? -43.656 -33.188 -33.281 1 27.98 235 LEU A CA 1
ATOM 1898 C C . LEU A 1 235 ? -44.219 -34 -34.438 1 27.98 235 LEU A C 1
ATOM 1900 O O . LEU A 1 235 ? -45.156 -33.562 -35.125 1 27.98 235 LEU A O 1
ATOM 1904 N N . LYS A 1 236 ? -43.281 -34.562 -35.25 1 24.41 236 LYS A N 1
ATOM 1905 C CA . LYS A 1 236 ? -43.875 -35.594 -36.156 1 24.41 236 LYS A CA 1
ATOM 1906 C C . LYS A 1 236 ? -44.562 -36.688 -35.344 1 24.41 236 LYS A C 1
ATOM 1908 O O . LYS A 1 236 ? -44.062 -37.125 -34.312 1 24.41 236 LYS A O 1
ATOM 1913 N N . GLU A 1 237 ? -45.781 -37.031 -35.562 1 25.23 237 GLU A N 1
ATOM 1914 C CA . GLU A 1 237 ? -46.906 -37.844 -35.094 1 25.23 237 GLU A CA 1
ATOM 1915 C C . GLU A 1 237 ? -46.531 -39.344 -35.125 1 25.23 237 GLU A C 1
ATOM 1917 O O . GLU A 1 237 ? -47.375 -40.188 -34.812 1 25.23 237 GLU A O 1
ATOM 1922 N N . LYS A 1 238 ? -45.312 -39.75 -35.406 1 22.34 238 LYS A N 1
ATOM 1923 C CA . LYS A 1 238 ? -45.531 -41.125 -35.844 1 22.34 238 LYS A CA 1
ATOM 1924 C C . LYS A 1 238 ? -45.812 -42.031 -34.656 1 22.34 238 LYS A C 1
ATOM 1926 O O . LYS A 1 238 ? -45 -42.125 -33.75 1 22.34 238 LYS A O 1
ATOM 1931 N N . ARG A 1 239 ? -47 -42.281 -34.281 1 25.53 239 ARG A N 1
ATOM 1932 C CA . ARG A 1 239 ? -47.656 -43.125 -33.312 1 25.53 239 ARG A CA 1
ATOM 1933 C C . ARG A 1 239 ? -47.219 -44.562 -33.406 1 25.53 239 ARG A C 1
ATOM 1935 O O . ARG A 1 239 ? -47.844 -45.469 -32.844 1 25.53 239 ARG A O 1
ATOM 1942 N N . GLY A 1 240 ? -45.906 -44.906 -33.719 1 21.03 240 GLY A N 1
ATOM 1943 C CA . GLY A 1 240 ? -45.812 -46.312 -34.062 1 21.03 240 GLY A CA 1
ATOM 1944 C C . GLY A 1 240 ? -46.031 -47.25 -32.906 1 21.03 240 GLY A C 1
ATOM 1945 O O . GLY A 1 240 ? -45.312 -47.156 -31.891 1 21.03 240 GLY A O 1
ATOM 1946 N N . GLN A 1 241 ? -47.219 -47.625 -32.5 1 24.41 241 GLN A N 1
ATOM 1947 C CA . GLN A 1 241 ? -47.719 -48.5 -31.484 1 24.41 241 GLN A CA 1
ATOM 1948 C C . GLN A 1 241 ? -47.094 -49.906 -31.594 1 24.41 241 GLN A C 1
ATOM 1950 O O . GLN A 1 241 ? -47.344 -50.625 -32.562 1 24.41 241 GLN A O 1
ATOM 1955 N N . VAL A 1 242 ? -45.75 -50 -31.391 1 22.81 242 VAL A N 1
ATOM 1956 C CA . VAL A 1 242 ? -45.281 -51.344 -31.688 1 22.81 242 VAL A CA 1
ATOM 1957 C C . VAL A 1 242 ? -45.875 -52.344 -30.703 1 22.81 242 VAL A C 1
ATOM 1959 O O . VAL A 1 242 ? -45.875 -52.125 -29.5 1 22.81 242 VAL A O 1
ATOM 1962 N N . HIS A 1 243 ? -46.594 -53.219 -31.188 1 24.84 243 HIS A N 1
ATOM 1963 C CA . HIS A 1 243 ? -47.406 -54.375 -30.859 1 24.84 243 HIS A CA 1
ATOM 1964 C C . HIS A 1 243 ? -46.562 -55.469 -30.203 1 24.84 243 HIS A C 1
ATOM 1966 O O . HIS A 1 243 ? -47.062 -56.562 -29.906 1 24.84 243 HIS A O 1
ATOM 1972 N N . VAL A 1 244 ? -45.344 -55.125 -29.594 1 23.45 244 VAL A N 1
ATOM 1973 C CA . VAL A 1 244 ? -44.531 -56.312 -29.531 1 23.45 244 VAL A CA 1
ATOM 1974 C C . VAL A 1 244 ? -45.219 -57.375 -28.656 1 23.45 244 VAL A C 1
ATOM 1976 O O . VAL A 1 244 ? -45.812 -57.031 -27.625 1 23.45 244 VAL A O 1
ATOM 1979 N N . GLN A 1 245 ? -45.156 -58.594 -29.094 1 21.12 245 GLN A N 1
ATOM 1980 C CA . GLN A 1 245 ? -45.719 -59.938 -28.969 1 21.12 245 GLN A CA 1
ATOM 1981 C C . GLN A 1 245 ? -45.281 -60.594 -27.656 1 21.12 245 GLN A C 1
ATOM 1983 O O . GLN A 1 245 ? -44.094 -60.594 -27.312 1 21.12 245 GLN A O 1
ATOM 1988 N N . GLN A 1 246 ? -46.125 -60.875 -26.672 1 24.5 246 GLN A N 1
ATOM 1989 C CA . GLN A 1 246 ? -46.188 -61.5 -25.359 1 24.5 246 GLN A CA 1
ATOM 1990 C C . GLN A 1 246 ? -45.625 -62.906 -25.406 1 24.5 246 GLN A C 1
ATOM 1992 O O . GLN A 1 246 ? -46.406 -63.875 -25.422 1 24.5 246 GLN A O 1
ATOM 1997 N N . GLN A 1 247 ? -44.562 -63.281 -26.109 1 20.02 247 GLN A N 1
ATOM 1998 C CA . GLN A 1 247 ? -44.531 -64.75 -26.266 1 20.02 247 GLN A CA 1
ATOM 1999 C C . GLN A 1 247 ? -44.375 -65.438 -24.906 1 20.02 247 GLN A C 1
ATOM 2001 O O . GLN A 1 247 ? -43.688 -64.875 -24.031 1 20.02 247 GLN A O 1
ATOM 2006 N N . GLU A 1 248 ? -45.125 -66.562 -24.594 1 21.92 248 GLU A N 1
ATOM 2007 C CA . GLU A 1 248 ? -45.562 -67.625 -23.688 1 21.92 248 GLU A CA 1
ATOM 2008 C C . GLU A 1 248 ? -44.438 -68.562 -23.359 1 21.92 248 GLU A C 1
ATOM 2010 O O . GLU A 1 248 ? -44.625 -69.625 -22.719 1 21.92 248 GLU A O 1
ATOM 2015 N N . ILE A 1 249 ? -43.156 -68.375 -23.672 1 22.03 249 ILE A N 1
ATOM 2016 C CA . ILE A 1 249 ? -42.469 -69.625 -23.922 1 22.03 249 ILE A CA 1
ATOM 2017 C C . ILE A 1 249 ? -42.406 -70.438 -22.641 1 22.03 249 ILE A C 1
ATOM 2019 O O . ILE A 1 249 ? -42.188 -69.938 -21.562 1 22.03 249 ILE A O 1
ATOM 2023 N N . SER A 1 250 ? -42.219 -71.938 -22.812 1 19.44 250 SER A N 1
ATOM 2024 C CA . SER A 1 250 ? -42.375 -73.375 -22.469 1 19.44 250 SER A CA 1
ATOM 2025 C C . SER A 1 250 ? -41.375 -73.812 -21.375 1 19.44 250 SER A C 1
ATOM 2027 O O . SER A 1 250 ? -40.312 -73.188 -21.234 1 19.44 250 SER A O 1
ATOM 2029 N N . THR A 1 251 ? -41.719 -74.875 -20.562 1 22.78 251 THR A N 1
ATOM 2030 C CA . THR A 1 251 ? -41.625 -75.75 -19.391 1 22.78 251 THR A CA 1
ATOM 2031 C C . THR A 1 251 ? -40.312 -76.562 -19.422 1 22.78 251 THR A C 1
ATOM 2033 O O . THR A 1 251 ? -40.094 -77.438 -18.625 1 22.78 251 THR A O 1
ATOM 2036 N N . ILE A 1 252 ? -39.281 -76.312 -20.125 1 21.41 252 ILE A N 1
ATOM 2037 C CA . ILE A 1 252 ? -38.562 -77.562 -20.391 1 21.41 252 ILE A CA 1
ATOM 2038 C C . ILE A 1 252 ? -38.031 -78.125 -19.078 1 21.41 252 ILE A C 1
ATOM 2040 O O . ILE A 1 252 ? -37.625 -77.375 -18.188 1 21.41 252 ILE A O 1
ATOM 2044 N N . ALA A 1 253 ? -37.469 -79.5 -19.188 1 23.23 253 ALA A N 1
ATOM 2045 C CA . ALA A 1 253 ? -37.406 -80.875 -18.672 1 23.23 253 ALA A CA 1
ATOM 2046 C C . ALA A 1 253 ? -36.312 -81 -17.625 1 23.23 253 ALA A C 1
ATOM 2048 O O . ALA A 1 253 ? -36.531 -81.562 -16.547 1 23.23 253 ALA A O 1
ATOM 2049 N N . LEU A 1 254 ? -34.938 -81.188 -17.984 1 21.94 254 LEU A N 1
ATOM 2050 C CA . LEU A 1 254 ? -34.375 -82.5 -17.906 1 21.94 254 LEU A CA 1
ATOM 2051 C C . LEU A 1 254 ? -33.875 -82.812 -16.5 1 21.94 254 LEU A C 1
ATOM 2053 O O . LEU A 1 254 ? -34.281 -83.812 -15.922 1 21.94 254 LEU A O 1
ATOM 2057 N N . LYS A 1 255 ? -32.469 -83.312 -16.25 1 21.66 255 LYS A N 1
ATOM 2058 C CA . LYS A 1 255 ? -31.781 -84.562 -15.945 1 21.66 255 LYS A CA 1
ATOM 2059 C C . LYS A 1 255 ? -31.266 -84.562 -14.508 1 21.66 255 LYS A C 1
ATOM 2061 O O . LYS A 1 255 ? -30.422 -83.688 -14.141 1 21.66 255 LYS A O 1
ATOM 2066 N N . LYS A 1 256 ? -31.953 -85.062 -13.586 1 26.41 256 LYS A N 1
ATOM 2067 C CA . LYS A 1 256 ? -31.672 -85.25 -12.164 1 26.41 256 LYS A CA 1
ATOM 2068 C C . LYS A 1 256 ? -30.641 -86.375 -11.961 1 26.41 256 LYS A C 1
ATOM 2070 O O . LYS A 1 256 ? -30.391 -86.812 -10.828 1 26.41 256 LYS A O 1
ATOM 2075 N N . ARG A 1 257 ? -29.734 -86.875 -12.836 1 22.97 257 ARG A N 1
ATOM 2076 C CA . ARG A 1 257 ? -29.391 -88.312 -12.672 1 22.97 257 ARG A CA 1
ATOM 2077 C C . ARG A 1 257 ? -28.781 -88.562 -11.297 1 22.97 257 ARG A C 1
ATOM 2079 O O . ARG A 1 257 ? -29.203 -89.5 -10.586 1 22.97 257 ARG A O 1
ATOM 2086 N N . LYS A 1 258 ? -27.438 -89.062 -10.969 1 23.53 258 LYS A N 1
ATOM 2087 C CA . LYS A 1 258 ? -26.922 -90.375 -10.75 1 23.53 258 LYS A CA 1
ATOM 2088 C C . LYS A 1 258 ? -26.797 -90.688 -9.258 1 23.53 258 LYS A C 1
ATOM 2090 O O . LYS A 1 258 ? -25.969 -90.062 -8.57 1 23.53 258 LYS A O 1
ATOM 2095 N N . PRO A 1 259 ? -27.797 -90.688 -8.266 1 23.58 259 PRO A N 1
ATOM 2096 C CA . PRO A 1 259 ? -27.719 -91.312 -6.93 1 23.58 259 PRO A CA 1
ATOM 2097 C C . PRO A 1 259 ? -27.469 -92.812 -6.977 1 23.58 259 PRO A C 1
ATOM 2099 O O . PRO A 1 259 ? -28.344 -93.562 -7.434 1 23.58 259 PRO A O 1
ATOM 2102 N N . LYS A 1 260 ? -26.391 -93.688 -6.961 1 22.38 260 LYS A N 1
ATOM 2103 C CA . LYS A 1 260 ? -25.984 -95.062 -6.84 1 22.38 260 LYS A CA 1
ATOM 2104 C C . LYS A 1 260 ? -26.125 -95.562 -5.402 1 22.38 260 LYS A C 1
ATOM 2106 O O . LYS A 1 260 ? -26.672 -96.625 -5.16 1 22.38 260 LYS A O 1
ATOM 2111 N N . ILE A 1 261 ? -25.297 -95.75 -4.176 1 24.94 261 ILE A N 1
ATOM 2112 C CA . ILE A 1 261 ? -25.031 -96.938 -3.404 1 24.94 261 ILE A CA 1
ATOM 2113 C C . ILE A 1 261 ? -26.281 -97.312 -2.633 1 24.94 261 ILE A C 1
ATOM 2115 O O . ILE A 1 261 ? -26.719 -98.5 -2.691 1 24.94 261 ILE A O 1
ATOM 2119 N N . LYS A 1 262 ? -27.109 -97 -1.353 1 27.31 262 LYS A N 1
ATOM 2120 C CA . LYS A 1 262 ? -26.453 -97.562 -0.174 1 27.31 262 LYS A CA 1
ATOM 2121 C C . LYS A 1 262 ? -27.078 -98.938 0.205 1 27.31 262 LYS A C 1
ATOM 2123 O O . LYS A 1 262 ? -28.219 -99 0.666 1 27.31 262 LYS A O 1
ATOM 2128 N N . PRO A 1 263 ? -27.141 -99.938 -0.465 1 23.22 263 PRO A N 1
ATOM 2129 C CA . PRO A 1 263 ? -27.75 -101.188 -0.026 1 23.22 263 PRO A CA 1
ATOM 2130 C C . PRO A 1 263 ? -27.109 -101.75 1.253 1 23.22 263 PRO A C 1
ATOM 2132 O O . PRO A 1 263 ? -26.016 -101.312 1.637 1 23.22 263 PRO A O 1
ATOM 2135 N N . GLU A 1 264 ? -27.172 -103.188 1.782 1 26.81 264 GLU A N 1
ATOM 2136 C CA . GLU A 1 264 ? -27.875 -103.938 2.803 1 26.81 264 GLU A CA 1
ATOM 2137 C C . GLU A 1 264 ? -27.047 -104.125 4.07 1 26.81 264 GLU A C 1
ATOM 2139 O O . GLU A 1 264 ? -27.594 -104.188 5.176 1 26.81 264 GLU A O 1
ATOM 2144 N N . THR A 1 265 ? -25.719 -104 4.383 1 25.64 265 THR A N 1
ATOM 2145 C CA . THR A 1 265 ? -25.172 -105 5.336 1 25.64 265 THR A CA 1
ATOM 2146 C C . THR A 1 265 ? -25.453 -104.5 6.77 1 25.64 265 THR A C 1
ATOM 2148 O O . THR A 1 265 ? -25.281 -103.375 7.102 1 25.64 265 THR A O 1
ATOM 2151 N N . MET B 1 1 ? -24.328 16.625 56.875 1 22.72 1 MET B N 1
ATOM 2152 C CA . MET B 1 1 ? -23.266 15.703 56.531 1 22.72 1 MET B CA 1
ATOM 2153 C C . MET B 1 1 ? -23.172 15.531 55 1 22.72 1 MET B C 1
ATOM 2155 O O . MET B 1 1 ? -23.969 14.789 54.438 1 22.72 1 MET B O 1
ATOM 2159 N N . VAL B 1 2 ? -22.953 16.469 54.25 1 22.73 2 VAL B N 1
ATOM 2160 C CA . VAL B 1 2 ? -23.031 16.531 52.812 1 22.73 2 VAL B CA 1
ATOM 2161 C C . VAL B 1 2 ? -21.875 15.742 52.188 1 22.73 2 VAL B C 1
ATOM 2163 O O . VAL B 1 2 ? -20.703 16.062 52.406 1 22.73 2 VAL B O 1
ATOM 2166 N N . LYS B 1 3 ? -22.078 14.281 51.875 1 27.75 3 LYS B N 1
ATOM 2167 C CA . LYS B 1 3 ? -21.188 13.297 51.281 1 27.75 3 LYS B CA 1
ATOM 2168 C C . LYS B 1 3 ? -20.562 13.836 50 1 27.75 3 LYS B C 1
ATOM 2170 O O . LYS B 1 3 ? -21.266 14.156 49.031 1 27.75 3 LYS B O 1
ATOM 2175 N N . SER B 1 4 ? -19.547 14.68 50.094 1 25.61 4 SER B N 1
ATOM 2176 C CA . SER B 1 4 ? -18.828 15.156 48.906 1 25.61 4 SER B CA 1
ATOM 2177 C C . SER B 1 4 ? -18.406 13.992 48 1 25.61 4 SER B C 1
ATOM 2179 O O . SER B 1 4 ? -17.656 13.109 48.438 1 25.61 4 SER B O 1
ATOM 2181 N N . ILE B 1 5 ? -19.234 13.453 47.156 1 29.38 5 ILE B N 1
ATOM 2182 C CA . ILE B 1 5 ? -19.031 12.344 46.219 1 29.38 5 ILE B CA 1
ATOM 2183 C C . ILE B 1 5 ? -17.844 12.641 45.312 1 29.38 5 ILE B C 1
ATOM 2185 O O . ILE B 1 5 ? -17.953 13.43 44.375 1 29.38 5 ILE B O 1
ATOM 2189 N N . GLU B 1 6 ? -16.672 13.164 45.781 1 30.64 6 GLU B N 1
ATOM 2190 C CA . GLU B 1 6 ? -15.617 13.289 44.781 1 30.64 6 GLU B CA 1
ATOM 2191 C C . GLU B 1 6 ? -15.383 11.969 44.062 1 30.64 6 GLU B C 1
ATOM 2193 O O . GLU B 1 6 ? -15.188 10.93 44.688 1 30.64 6 GLU B O 1
ATOM 2198 N N . LYS B 1 7 ? -15.883 11.82 42.844 1 33.88 7 LYS B N 1
ATOM 2199 C CA . LYS B 1 7 ? -15.727 10.719 41.906 1 33.88 7 LYS B CA 1
ATOM 2200 C C . LYS B 1 7 ? -14.273 10.273 41.812 1 33.88 7 LYS B C 1
ATOM 2202 O O . LYS B 1 7 ? -13.383 11.078 41.531 1 33.88 7 LYS B O 1
ATOM 2207 N N . LYS B 1 8 ? -13.859 9.18 42.281 1 32.28 8 LYS B N 1
ATOM 2208 C CA . LYS B 1 8 ? -12.625 8.406 42.219 1 32.28 8 LYS B CA 1
ATOM 2209 C C . LYS B 1 8 ? -12.141 8.242 40.781 1 32.28 8 LYS B C 1
ATOM 2211 O O . LYS B 1 8 ? -12.836 7.652 39.938 1 32.28 8 LYS B O 1
ATOM 2216 N N . LYS B 1 9 ? -11.281 9.219 40.219 1 33.88 9 LYS B N 1
ATOM 2217 C CA . LYS B 1 9 ? -10.594 9.117 38.938 1 33.88 9 LYS B CA 1
ATOM 2218 C C . LYS B 1 9 ? -9.906 7.762 38.781 1 33.88 9 LYS B C 1
ATOM 2220 O O . LYS B 1 9 ? -9 7.43 39.531 1 33.88 9 LYS B O 1
ATOM 2225 N N . GLU B 1 10 ? -10.555 6.66 38.469 1 33.97 10 GLU B N 1
ATOM 2226 C CA . GLU B 1 10 ? -10.078 5.285 38.344 1 33.97 10 GLU B CA 1
ATOM 2227 C C . GLU B 1 10 ? -8.812 5.215 37.469 1 33.97 10 GLU B C 1
ATOM 2229 O O . GLU B 1 10 ? -8.57 6.09 36.656 1 33.97 10 GLU B O 1
ATOM 2234 N N . GLU B 1 11 ? -7.891 4.277 37.656 1 35.56 11 GLU B N 1
ATOM 2235 C CA . GLU B 1 11 ? -6.539 3.904 37.25 1 35.56 11 GLU B CA 1
ATOM 2236 C C . GLU B 1 11 ? -6.34 4.082 35.75 1 35.56 11 GLU B C 1
ATOM 2238 O O . GLU B 1 11 ? -5.297 4.566 35.312 1 35.56 11 GLU B O 1
ATOM 2243 N N . GLY B 1 12 ? -6.797 3.049 34.969 1 36.16 12 GLY B N 1
ATOM 2244 C CA . GLY B 1 12 ? -6.465 2.801 33.562 1 36.16 12 GLY B CA 1
ATOM 2245 C C . GLY B 1 12 ? -6.891 3.924 32.625 1 36.16 12 GLY B C 1
ATOM 2246 O O . GLY B 1 12 ? -7.492 3.676 31.594 1 36.16 12 GLY B O 1
ATOM 2247 N N . GLU B 1 13 ? -7.191 4.992 33.062 1 36.84 13 GLU B N 1
ATOM 2248 C CA . GLU B 1 13 ? -7.828 5.992 32.188 1 36.84 13 GLU B CA 1
ATOM 2249 C C . GLU B 1 13 ? -7.031 6.211 30.922 1 36.84 13 GLU B C 1
ATOM 2251 O O . GLU B 1 13 ? -5.828 6.469 30.969 1 36.84 13 GLU B O 1
ATOM 2256 N N . LEU B 1 14 ? -7.375 5.5 29.859 1 39.66 14 LEU B N 1
ATOM 2257 C CA . LEU B 1 14 ? -6.949 5.781 28.484 1 39.66 14 LEU B CA 1
ATOM 2258 C C . LEU B 1 14 ? -6.656 7.266 28.297 1 39.66 14 LEU B C 1
ATOM 2260 O O . LEU B 1 14 ? -7.543 8.102 28.484 1 39.66 14 LEU B O 1
ATOM 2264 N N . ILE B 1 15 ? -5.633 7.742 28.844 1 40.31 15 ILE B N 1
ATOM 2265 C CA . ILE B 1 15 ? -5.285 9.141 28.594 1 40.31 15 ILE B CA 1
ATOM 2266 C C . ILE B 1 15 ? -5.586 9.484 27.141 1 40.31 15 ILE B C 1
ATOM 2268 O O . ILE B 1 15 ? -4.992 8.914 26.219 1 40.31 15 ILE B O 1
ATOM 2272 N N . GLU B 1 16 ? -6.824 9.641 26.797 1 45.28 16 GLU B N 1
ATOM 2273 C CA . GLU B 1 16 ? -7.227 10.164 25.484 1 45.28 16 GLU B CA 1
ATOM 2274 C C . GLU B 1 16 ? -6.391 11.375 25.094 1 45.28 16 GLU B C 1
ATOM 2276 O O . GLU B 1 16 ? -6.371 12.383 25.812 1 45.28 16 GLU B O 1
ATOM 2281 N N . THR B 1 17 ? -5.223 11.18 24.641 1 53.97 17 THR B N 1
ATOM 2282 C CA . THR B 1 17 ? -4.508 12.344 24.125 1 53.97 17 THR B CA 1
ATOM 2283 C C . THR B 1 17 ? -5.414 13.18 23.219 1 53.97 17 THR B C 1
ATOM 2285 O O . THR B 1 17 ? -6.16 12.641 22.406 1 53.97 17 THR B O 1
ATOM 2288 N N . LEU B 1 18 ? -5.805 14.367 23.672 1 61.69 18 LEU B N 1
ATOM 2289 C CA . LEU B 1 18 ? -6.594 15.328 22.906 1 61.69 18 LEU B CA 1
ATOM 2290 C C . LEU B 1 18 ? -6.109 15.406 21.469 1 61.69 18 LEU B C 1
ATOM 2292 O O . LEU B 1 18 ? -4.906 15.297 21.203 1 61.69 18 LEU B O 1
ATOM 2296 N N . PRO B 1 19 ? -7.078 15.359 20.531 1 74.81 19 PRO B N 1
ATOM 2297 C CA . PRO B 1 19 ? -6.684 15.484 19.125 1 74.81 19 PRO B CA 1
ATOM 2298 C C . PRO B 1 19 ? -5.922 16.781 18.844 1 74.81 19 PRO B C 1
ATOM 2300 O O . PRO B 1 19 ? -6.215 17.812 19.438 1 74.81 19 PRO B O 1
ATOM 2303 N N . LYS B 1 20 ? -4.957 16.688 18.172 1 89.06 20 LYS B N 1
ATOM 2304 C CA . LYS B 1 20 ? -4.215 17.859 17.734 1 89.06 20 LYS B CA 1
ATOM 2305 C C . LYS B 1 20 ? -5.016 18.656 16.703 1 89.06 20 LYS B C 1
ATOM 2307 O O . LYS B 1 20 ? -5.59 18.078 15.773 1 89.06 20 LYS B O 1
ATOM 2312 N N . VAL B 1 21 ? -5.07 19.953 16.922 1 94.38 21 VAL B N 1
ATOM 2313 C CA . VAL B 1 21 ? -5.77 20.828 16 1 94.38 21 VAL B CA 1
ATOM 2314 C C . VAL B 1 21 ? -4.793 21.344 14.945 1 94.38 21 VAL B C 1
ATOM 2316 O O . VAL B 1 21 ? -3.646 21.688 15.258 1 94.38 21 VAL B O 1
ATOM 2319 N N . SER B 1 22 ? -5.273 21.422 13.695 1 97.06 22 SER B N 1
ATOM 2320 C CA . SER B 1 22 ? -4.449 21.953 12.617 1 97.06 22 SER B CA 1
ATOM 2321 C C . SER B 1 22 ? -5.055 23.234 12.039 1 97.06 22 SER B C 1
ATOM 2323 O O . SER B 1 22 ? -6.277 23.406 12.047 1 97.06 22 SER B O 1
ATOM 2325 N N . VAL B 1 23 ? -4.195 24.125 11.578 1 97.81 23 VAL B N 1
ATOM 2326 C CA . VAL B 1 23 ? -4.609 25.312 10.828 1 97.81 23 VAL B CA 1
ATOM 2327 C C . VAL B 1 23 ? -4.02 25.25 9.422 1 97.81 23 VAL B C 1
ATOM 2329 O O . VAL B 1 23 ? -2.803 25.141 9.25 1 97.81 23 VAL B O 1
ATOM 2332 N N . ILE B 1 24 ? -4.887 25.281 8.445 1 98.19 24 ILE B N 1
ATOM 2333 C CA . ILE B 1 24 ? -4.496 25.281 7.043 1 98.19 24 ILE B CA 1
ATOM 2334 C C . ILE B 1 24 ? -4.637 26.688 6.469 1 98.19 24 ILE B C 1
ATOM 2336 O O . ILE B 1 24 ? -5.715 27.281 6.52 1 98.19 24 ILE B O 1
ATOM 2340 N N . MET B 1 25 ? -3.475 27.219 5.887 1 96.44 25 MET B N 1
ATOM 2341 C CA . MET B 1 25 ? -3.461 28.641 5.547 1 96.44 25 MET B CA 1
ATOM 2342 C C . MET B 1 25 ? -2.893 28.859 4.148 1 96.44 25 MET B C 1
ATOM 2344 O O . MET B 1 25 ? -2.021 28.109 3.705 1 96.44 25 MET B O 1
ATOM 2348 N N . LYS B 1 26 ? -3.33 29.922 3.613 1 95.62 26 LYS B N 1
ATOM 2349 C CA . LYS B 1 26 ? -2.744 30.422 2.369 1 95.62 26 LYS B CA 1
ATOM 2350 C C . LYS B 1 26 ? -1.675 31.469 2.645 1 95.62 26 LYS B C 1
ATOM 2352 O O . LYS B 1 26 ? -1.881 32.375 3.459 1 95.62 26 LYS B O 1
ATOM 2357 N N . GLY B 1 27 ? -0.535 31.312 2.025 1 93.12 27 GLY B N 1
ATOM 2358 C CA . GLY B 1 27 ? 0.497 32.344 2.094 1 93.12 27 GLY B CA 1
ATOM 2359 C C . GLY B 1 27 ? 0.214 33.531 1.201 1 93.12 27 GLY B C 1
ATOM 2360 O O . GLY B 1 27 ? -0.94 33.938 1.043 1 93.12 27 GLY B O 1
ATOM 2361 N N . THR B 1 28 ? 1.263 34.188 0.663 1 86.44 28 THR B N 1
ATOM 2362 C CA . THR B 1 28 ? 1.161 35.438 -0.101 1 86.44 28 THR B CA 1
ATOM 2363 C C . THR B 1 28 ? 0.357 35.219 -1.379 1 86.44 28 THR B C 1
ATOM 2365 O O . THR B 1 28 ? -0.548 36 -1.689 1 86.44 28 THR B O 1
ATOM 2368 N N . LYS B 1 29 ? 0.748 34.156 -2.172 1 90.88 29 LYS B N 1
ATOM 2369 C CA . LYS B 1 29 ? 0.04 33.75 -3.383 1 90.88 29 LYS B CA 1
ATOM 2370 C C . LYS B 1 29 ? -0.118 32.219 -3.445 1 90.88 29 LYS B C 1
ATOM 2372 O O . LYS B 1 29 ? 0.789 31.484 -3.061 1 90.88 29 LYS B O 1
ATOM 2377 N N . ALA B 1 30 ? -1.413 31.875 -3.783 1 90.5 30 ALA B N 1
ATOM 2378 C CA . ALA B 1 30 ? -1.615 30.438 -3.965 1 90.5 30 ALA B CA 1
ATOM 2379 C C . ALA B 1 30 ? -2.234 30.141 -5.328 1 90.5 30 ALA B C 1
ATOM 2381 O O . ALA B 1 30 ? -3.238 30.734 -5.707 1 90.5 30 ALA B O 1
ATOM 2382 N N . SER B 1 31 ? -1.561 29.328 -6.105 1 93.94 31 SER B N 1
ATOM 2383 C CA . SER B 1 31 ? -2.145 28.859 -7.355 1 93.94 31 SER B CA 1
ATOM 2384 C C . SER B 1 31 ? -3.412 28.047 -7.098 1 93.94 31 SER B C 1
ATOM 2386 O O . SER B 1 31 ? -3.666 27.625 -5.973 1 93.94 31 SER B O 1
ATOM 2388 N N . PRO B 1 32 ? -4.262 27.875 -8.102 1 94.56 32 PRO B N 1
ATOM 2389 C CA . PRO B 1 32 ? -5.445 27.016 -7.941 1 94.56 32 PRO B CA 1
ATOM 2390 C C . PRO B 1 32 ? -5.102 25.625 -7.453 1 94.56 32 PRO B C 1
ATOM 2392 O O . PRO B 1 32 ? -5.844 25.031 -6.656 1 94.56 32 PRO B O 1
ATOM 2395 N N . GLU B 1 33 ? -4.004 25.109 -7.883 1 96.38 33 GLU B N 1
ATOM 2396 C CA . GLU B 1 33 ? -3.549 23.781 -7.465 1 96.38 33 GLU B CA 1
ATOM 2397 C C . GLU B 1 33 ? -3.248 23.75 -5.969 1 96.38 33 GLU B C 1
ATOM 2399 O O . GLU B 1 33 ? -3.68 22.844 -5.262 1 96.38 33 GLU B O 1
ATOM 2404 N N . ILE B 1 34 ? -2.551 24.703 -5.504 1 97.44 34 ILE B N 1
ATOM 2405 C CA . ILE B 1 34 ? -2.205 24.797 -4.09 1 97.44 34 ILE B CA 1
ATOM 2406 C C . ILE B 1 34 ? -3.473 25 -3.26 1 97.44 34 ILE B C 1
ATOM 2408 O O . ILE B 1 34 ? -3.637 24.375 -2.211 1 97.44 34 ILE B O 1
ATOM 2412 N N . ALA B 1 35 ? -4.328 25.859 -3.729 1 96.56 35 ALA B N 1
ATOM 2413 C CA . ALA B 1 35 ? -5.586 26.094 -3.021 1 96.56 35 ALA B CA 1
ATOM 2414 C C . ALA B 1 35 ? -6.391 24.797 -2.896 1 96.56 35 ALA B C 1
ATOM 2416 O O . ALA B 1 35 ? -6.926 24.5 -1.828 1 96.56 35 ALA B O 1
ATOM 2417 N N . ALA B 1 36 ? -6.473 24.094 -3.961 1 97.06 36 ALA B N 1
ATOM 2418 C CA . ALA B 1 36 ? -7.195 22.828 -3.961 1 97.06 36 ALA B CA 1
ATOM 2419 C C . ALA B 1 36 ? -6.555 21.828 -2.996 1 97.06 36 ALA B C 1
ATOM 2421 O O . ALA B 1 36 ? -7.258 21.125 -2.268 1 97.06 36 ALA B O 1
ATOM 2422 N N . ALA B 1 37 ? -5.254 21.781 -2.99 1 98.12 37 ALA B N 1
ATOM 2423 C CA . ALA B 1 37 ? -4.527 20.875 -2.094 1 98.12 37 ALA B CA 1
ATOM 2424 C C . ALA B 1 37 ? -4.785 21.234 -0.633 1 98.12 37 ALA B C 1
ATOM 2426 O O . ALA B 1 37 ? -4.984 20.359 0.203 1 98.12 37 ALA B O 1
ATOM 2427 N N . LEU B 1 38 ? -4.762 22.5 -0.338 1 98.06 38 LEU B N 1
ATOM 2428 C CA . LEU B 1 38 ? -5.008 22.969 1.025 1 98.06 38 LEU B CA 1
ATOM 2429 C C . LEU B 1 38 ? -6.41 22.562 1.483 1 98.06 38 LEU B C 1
ATOM 2431 O O . LEU B 1 38 ? -6.594 22.125 2.617 1 98.06 38 LEU B O 1
ATOM 2435 N N . ILE B 1 39 ? -7.371 22.734 0.614 1 97.5 39 ILE B N 1
ATOM 2436 C CA . ILE B 1 39 ? -8.75 22.359 0.931 1 97.5 39 ILE B CA 1
ATOM 2437 C C . ILE B 1 39 ? -8.836 20.859 1.213 1 97.5 39 ILE B C 1
ATOM 2439 O O . ILE B 1 39 ? -9.5 20.438 2.162 1 97.5 39 ILE B O 1
ATOM 2443 N N . MET B 1 40 ? -8.188 20.078 0.448 1 97.5 40 MET B N 1
ATOM 2444 C CA . MET B 1 40 ? -8.195 18.625 0.638 1 97.5 40 MET B CA 1
ATOM 2445 C C . MET B 1 40 ? -7.543 18.25 1.961 1 97.5 40 MET B C 1
ATOM 2447 O O . MET B 1 40 ? -8.07 17.422 2.705 1 97.5 40 MET B O 1
ATOM 2451 N N . LEU B 1 41 ? -6.426 18.891 2.23 1 97.75 41 LEU B N 1
ATOM 2452 C CA . LEU B 1 41 ? -5.73 18.625 3.486 1 97.75 41 LEU B CA 1
ATOM 2453 C C . LEU B 1 41 ? -6.605 19 4.68 1 97.75 41 LEU B C 1
ATOM 2455 O O . LEU B 1 41 ? -6.59 18.312 5.703 1 97.75 41 LEU B O 1
ATOM 2459 N N . HIS B 1 42 ? -7.344 20.016 4.535 1 97.56 42 HIS B N 1
ATOM 2460 C CA . HIS B 1 42 ? -8.312 20.422 5.547 1 97.56 42 HIS B CA 1
ATOM 2461 C C . HIS B 1 42 ? -9.383 19.359 5.742 1 97.56 42 HIS B C 1
ATOM 2463 O O . HIS B 1 42 ? -9.703 18.984 6.875 1 97.56 42 HIS B O 1
ATOM 2469 N N . LYS B 1 43 ? -9.859 18.828 4.691 1 96 43 LYS B N 1
ATOM 2470 C CA . LYS B 1 43 ? -10.922 17.828 4.734 1 96 43 LYS B CA 1
ATOM 2471 C C . LYS B 1 43 ? -10.461 16.562 5.441 1 96 43 LYS B C 1
ATOM 2473 O O . LYS B 1 43 ? -11.227 15.945 6.184 1 96 43 LYS B O 1
ATOM 2478 N N . PHE B 1 44 ? -9.234 16.188 5.285 1 95.06 44 PHE B N 1
ATOM 2479 C CA . PHE B 1 44 ? -8.703 14.969 5.895 1 95.06 44 PHE B CA 1
ATOM 2480 C C . PHE B 1 44 ? -8.633 15.109 7.41 1 95.06 44 PHE B C 1
ATOM 2482 O O . PHE B 1 44 ? -8.5 14.109 8.125 1 95.06 44 PHE B O 1
ATOM 2489 N N . ARG B 1 45 ? -8.727 16.312 7.898 1 94.94 45 ARG B N 1
ATOM 2490 C CA . ARG B 1 45 ? -8.484 16.516 9.32 1 94.94 45 ARG B CA 1
ATOM 2491 C C . ARG B 1 45 ? -9.734 17.031 10.031 1 94.94 45 ARG B C 1
ATOM 2493 O O . ARG B 1 45 ? -9.688 17.406 11.203 1 94.94 45 ARG B O 1
ATOM 2500 N N . LEU B 1 46 ? -10.781 17.047 9.312 1 93.81 46 LEU B N 1
ATOM 2501 C CA . LEU B 1 46 ? -12.016 17.438 9.977 1 93.81 46 LEU B CA 1
ATOM 2502 C C . LEU B 1 46 ? -12.383 16.469 11.086 1 93.81 46 LEU B C 1
ATOM 2504 O O . LEU B 1 46 ? -12.203 15.25 10.938 1 93.81 46 LEU B O 1
ATOM 2508 N N . PRO B 1 47 ? -12.867 16.922 12.234 1 94.25 47 PRO B N 1
ATOM 2509 C CA . PRO B 1 47 ? -13.266 18.297 12.531 1 94.25 47 PRO B CA 1
ATOM 2510 C C . PRO B 1 47 ? -12.156 19.109 13.195 1 94.25 47 PRO B C 1
ATOM 2512 O O . PRO B 1 47 ? -12.391 20.234 13.633 1 94.25 47 PRO B O 1
ATOM 2515 N N . ASP B 1 48 ? -10.969 18.562 13.328 1 93.56 48 ASP B N 1
ATOM 2516 C CA . ASP B 1 48 ? -9.891 19.172 14.102 1 93.56 48 ASP B CA 1
ATOM 2517 C C . ASP B 1 48 ? -9.016 20.047 13.211 1 93.56 48 ASP B C 1
ATOM 2519 O O . ASP B 1 48 ? -7.785 20.047 13.336 1 93.56 48 ASP B O 1
ATOM 2523 N N . SER B 1 49 ? -9.641 20.719 12.266 1 96.44 49 SER B N 1
ATOM 2524 C CA . SER B 1 49 ? -8.891 21.547 11.328 1 96.44 49 SER B CA 1
ATOM 2525 C C . SER B 1 49 ? -9.617 22.859 11.047 1 96.44 49 SER B C 1
ATOM 2527 O O . SER B 1 49 ? -10.844 22.875 10.891 1 96.44 49 SER B O 1
ATOM 2529 N N . LEU B 1 50 ? -8.875 23.891 11.023 1 97.5 50 LEU B N 1
ATOM 2530 C CA . LEU B 1 50 ? -9.352 25.219 10.625 1 97.5 50 LEU B CA 1
ATOM 2531 C C . LEU B 1 50 ? -8.734 25.641 9.297 1 97.5 50 LEU B C 1
ATOM 2533 O O . LEU B 1 50 ? -7.512 25.562 9.125 1 97.5 50 LEU B O 1
ATOM 2537 N N . LEU B 1 51 ? -9.57 26.016 8.352 1 97.56 51 LEU B N 1
ATOM 2538 C CA . LEU B 1 51 ? -9.102 26.5 7.055 1 97.56 51 LEU B CA 1
ATOM 2539 C C . LEU B 1 51 ? -9.203 28.016 6.977 1 97.56 51 LEU B C 1
ATOM 2541 O O . LEU B 1 51 ? -10.297 28.578 7.098 1 97.56 51 LEU B O 1
ATOM 2545 N N . LEU B 1 52 ? -8.094 28.656 6.871 1 94.62 52 LEU B N 1
ATOM 2546 C CA . LEU B 1 52 ? -8.047 30.094 6.68 1 94.62 52 LEU B CA 1
ATOM 2547 C C . LEU B 1 52 ? -7.785 30.438 5.219 1 94.62 52 LEU B C 1
ATOM 2549 O O . LEU B 1 52 ? -6.633 30.5 4.789 1 94.62 52 LEU B O 1
ATOM 2553 N N . SER B 1 53 ? -8.766 30.688 4.504 1 89 53 SER B N 1
ATOM 2554 C CA . SER B 1 53 ? -8.711 30.812 3.049 1 89 53 SER B CA 1
ATOM 2555 C C . SER B 1 53 ? -8.188 32.188 2.625 1 89 53 SER B C 1
ATOM 2557 O O . SER B 1 53 ? -7.82 32.375 1.466 1 89 53 SER B O 1
ATOM 2559 N N . LYS B 1 54 ? -8.094 33.062 3.576 1 89.62 54 LYS B N 1
ATOM 2560 C CA . LYS B 1 54 ? -7.555 34.406 3.242 1 89.62 54 LYS B CA 1
ATOM 2561 C C . LYS B 1 54 ? -6.035 34.344 3.119 1 89.62 54 LYS B C 1
ATOM 2563 O O . LYS B 1 54 ? -5.371 33.562 3.799 1 89.62 54 LYS B O 1
ATOM 2568 N N . ARG B 1 55 ? -5.598 35.281 2.287 1 90 55 ARG B N 1
ATOM 2569 C CA . ARG B 1 55 ? -4.156 35.344 2.094 1 90 55 ARG B CA 1
ATOM 2570 C C . ARG B 1 55 ? -3.48 36.031 3.279 1 90 55 ARG B C 1
ATOM 2572 O O . ARG B 1 55 ? -4 37 3.82 1 90 55 ARG B O 1
ATOM 2579 N N . HIS B 1 56 ? -2.322 35.438 3.609 1 87.69 56 HIS B N 1
ATOM 2580 C CA . HIS B 1 56 ? -1.508 36 4.676 1 87.69 56 HIS B CA 1
ATOM 2581 C C . HIS B 1 56 ? -0.13 36.406 4.16 1 87.69 56 HIS B C 1
ATOM 2583 O O . HIS B 1 56 ? 0.639 35.562 3.703 1 87.69 56 HIS B O 1
ATOM 2589 N N . GLU B 1 57 ? 0.274 37.625 4.297 1 85.19 57 GLU B N 1
ATOM 2590 C CA . GLU B 1 57 ? 1.47 38.156 3.664 1 85.19 57 GLU B CA 1
ATOM 2591 C C . GLU B 1 57 ? 2.709 37.906 4.52 1 85.19 57 GLU B C 1
ATOM 2593 O O . GLU B 1 57 ? 3.834 37.938 4.02 1 85.19 57 GLU B O 1
ATOM 2598 N N . ASN B 1 58 ? 2.574 37.625 5.719 1 83.62 58 ASN B N 1
ATOM 2599 C CA . ASN B 1 58 ? 3.732 37.594 6.609 1 83.62 58 ASN B CA 1
ATOM 2600 C C . ASN B 1 58 ? 3.951 36.219 7.211 1 83.62 58 ASN B C 1
ATOM 2602 O O . ASN B 1 58 ? 4.504 36.094 8.305 1 83.62 58 ASN B O 1
ATOM 2606 N N . LEU B 1 59 ? 3.488 35.188 6.523 1 89.81 59 LEU B N 1
ATOM 2607 C CA . LEU B 1 59 ? 3.652 33.844 7.07 1 89.81 59 LEU B CA 1
ATOM 2608 C C . LEU B 1 59 ? 4.836 33.125 6.426 1 89.81 59 LEU B C 1
ATOM 2610 O O . LEU B 1 59 ? 4.676 32.438 5.434 1 89.81 59 LEU B O 1
ATOM 2614 N N . PHE B 1 60 ? 6.059 33.406 6.965 1 92.94 60 PHE B N 1
ATOM 2615 C CA . PHE B 1 60 ? 7.301 32.781 6.527 1 92.94 60 PHE B CA 1
ATOM 2616 C C . PHE B 1 60 ? 7.988 32.062 7.688 1 92.94 60 PHE B C 1
ATOM 2618 O O . PHE B 1 60 ? 8.992 32.562 8.219 1 92.94 60 PHE B O 1
ATOM 2625 N N . PRO B 1 61 ? 7.582 30.906 7.949 1 95.75 61 PRO B N 1
ATOM 2626 C CA . PRO B 1 61 ? 8.039 30.25 9.18 1 95.75 61 PRO B CA 1
ATOM 2627 C C . PRO B 1 61 ? 9.531 29.938 9.156 1 95.75 61 PRO B C 1
ATOM 2629 O O . PRO B 1 61 ? 10.172 29.875 10.203 1 95.75 61 PRO B O 1
ATOM 2632 N N . PHE B 1 62 ? 10.125 29.766 8.039 1 96.06 62 PHE B N 1
ATOM 2633 C CA . PHE B 1 62 ? 11.555 29.484 7.969 1 96.06 62 PHE B CA 1
ATOM 2634 C C . PHE B 1 62 ? 12.367 30.75 8.266 1 96.06 62 PHE B C 1
ATOM 2636 O O . PHE B 1 62 ? 13.508 30.656 8.711 1 96.06 62 PHE B O 1
ATOM 2643 N N . GLU B 1 63 ? 11.836 31.875 8.039 1 93.81 63 GLU B N 1
ATOM 2644 C CA . GLU B 1 63 ? 12.492 33.156 8.328 1 93.81 63 GLU B CA 1
ATOM 2645 C C . GLU B 1 63 ? 12.172 33.625 9.75 1 93.81 63 GLU B C 1
ATOM 2647 O O . GLU B 1 63 ? 13.055 34.094 10.461 1 93.81 63 GLU B O 1
ATOM 2652 N N . ASN B 1 64 ? 10.875 33.469 10.094 1 93.38 64 ASN B N 1
ATOM 2653 C CA . ASN B 1 64 ? 10.406 33.875 11.414 1 93.38 64 ASN B CA 1
ATOM 2654 C C . ASN B 1 64 ? 9.266 32.969 11.906 1 93.38 64 ASN B C 1
ATOM 2656 O O . ASN B 1 64 ? 8.109 33.188 11.531 1 93.38 64 ASN B O 1
ATOM 2660 N N . SER B 1 65 ? 9.562 32.062 12.797 1 94.06 65 SER B N 1
ATOM 2661 C CA . SER B 1 65 ? 8.57 31.094 13.258 1 94.06 65 SER B CA 1
ATOM 2662 C C . SER B 1 65 ? 7.637 31.703 14.289 1 94.06 65 SER B C 1
ATOM 2664 O O . SER B 1 65 ? 6.535 31.203 14.516 1 94.06 65 SER B O 1
ATOM 2666 N N . GLU B 1 66 ? 8.031 32.781 14.914 1 93.94 66 GLU B N 1
ATOM 2667 C CA . GLU B 1 66 ? 7.266 33.375 16 1 93.94 66 GLU B CA 1
ATOM 2668 C C . GLU B 1 66 ? 5.918 33.906 15.523 1 93.94 66 GLU B C 1
ATOM 2670 O O . GLU B 1 66 ? 4.93 33.875 16.25 1 93.94 66 GLU B O 1
ATOM 2675 N N . VAL B 1 67 ? 5.926 34.438 14.344 1 92.5 67 VAL B N 1
ATOM 2676 C CA . VAL B 1 67 ? 4.695 35 13.781 1 92.5 67 VAL B CA 1
ATOM 2677 C C . VAL B 1 67 ? 3.646 33.875 13.68 1 92.5 67 VAL B C 1
ATOM 2679 O O . VAL B 1 67 ? 2.504 34.062 14.109 1 92.5 67 VAL B O 1
ATOM 2682 N N . VAL B 1 68 ? 4.078 32.781 13.156 1 94.44 68 VAL B N 1
ATOM 2683 C CA . VAL B 1 68 ? 3.158 31.672 12.977 1 94.44 68 VAL B CA 1
ATOM 2684 C C . VAL B 1 68 ? 2.764 31.109 14.336 1 94.44 68 VAL B C 1
ATOM 2686 O O . VAL B 1 68 ? 1.6 30.766 14.562 1 94.44 68 VAL B O 1
ATOM 2689 N N . GLU B 1 69 ? 3.676 31.031 15.281 1 95.62 69 GLU B N 1
ATOM 2690 C CA . GLU B 1 69 ? 3.426 30.531 16.625 1 95.62 69 GLU B CA 1
ATOM 2691 C C . GLU B 1 69 ? 2.367 31.375 17.344 1 95.62 69 GLU B C 1
ATOM 2693 O O . GLU B 1 69 ? 1.44 30.828 17.938 1 95.62 69 GLU B O 1
ATOM 2698 N N . SER B 1 70 ? 2.518 32.656 17.203 1 93.62 70 SER B N 1
ATOM 2699 C CA . SER B 1 70 ? 1.575 33.562 17.828 1 93.62 70 SER B CA 1
ATOM 2700 C C . SER B 1 70 ? 0.192 33.469 17.203 1 93.62 70 SER B C 1
ATOM 2702 O O . SER B 1 70 ? -0.821 33.656 17.875 1 93.62 70 SER B O 1
ATOM 2704 N N . PHE B 1 71 ? 0.236 33.125 16 1 91.5 71 PHE B N 1
ATOM 2705 C CA . PHE B 1 71 ? -1.004 33 15.25 1 91.5 71 PHE B CA 1
ATOM 2706 C C . PHE B 1 71 ? -1.748 31.719 15.648 1 91.5 71 PHE B C 1
ATOM 2708 O O . PHE B 1 71 ? -2.98 31.688 15.656 1 91.5 71 PHE B O 1
ATOM 2715 N N . LEU B 1 72 ? -1.073 30.672 15.977 1 94.69 72 LEU B N 1
ATOM 2716 C CA . LEU B 1 72 ? -1.632 29.359 16.266 1 94.69 72 LEU B CA 1
ATOM 2717 C C . LEU B 1 72 ? -2.051 29.25 17.719 1 94.69 72 LEU B C 1
ATOM 2719 O O . LEU B 1 72 ? -3.031 28.562 18.047 1 94.69 72 LEU B O 1
ATOM 2723 N N . SER B 1 73 ? -1.382 29.891 18.656 1 92.44 73 SER B N 1
ATOM 2724 C CA . SER B 1 73 ? -1.519 29.719 20.094 1 92.44 73 SER B CA 1
ATOM 2725 C C . SER B 1 73 ? -2.947 30 20.547 1 92.44 73 SER B C 1
ATOM 2727 O O . SER B 1 73 ? -3.555 29.172 21.234 1 92.44 73 SER B O 1
ATOM 2729 N N . PRO B 1 74 ? -3.57 31.062 20.094 1 93.94 74 PRO B N 1
ATOM 2730 C CA . PRO B 1 74 ? -4.938 31.344 20.531 1 93.94 74 PRO B CA 1
ATOM 2731 C C . PRO B 1 74 ? -5.941 30.297 20.047 1 93.94 74 PRO B C 1
ATOM 2733 O O . PRO B 1 74 ? -7.043 30.188 20.594 1 93.94 74 PRO B O 1
ATOM 2736 N N . LYS B 1 75 ? -5.555 29.547 19.047 1 92.88 75 LYS B N 1
ATOM 2737 C CA . LYS B 1 75 ? -6.445 28.562 18.438 1 92.88 75 LYS B CA 1
ATOM 2738 C C . LYS B 1 75 ? -6.203 27.172 19.031 1 92.88 75 LYS B C 1
ATOM 2740 O O . LYS B 1 75 ? -6.875 26.203 18.656 1 92.88 75 LYS B O 1
ATOM 2745 N N . GLY B 1 76 ? -5.191 27.078 19.906 1 93.44 76 GLY B N 1
ATOM 2746 C CA . GLY B 1 76 ? -4.832 25.797 20.484 1 93.44 76 GLY B CA 1
ATOM 2747 C C . GLY B 1 76 ? -4.301 24.812 19.469 1 93.44 76 GLY B C 1
ATOM 2748 O O . GLY B 1 76 ? -4.484 23.594 19.609 1 93.44 76 GLY B O 1
ATOM 2749 N N . ALA B 1 77 ? -3.797 25.328 18.375 1 95.94 77 ALA B N 1
ATOM 2750 C CA . ALA B 1 77 ? -3.336 24.484 17.281 1 95.94 77 ALA B CA 1
ATOM 2751 C C . ALA B 1 77 ? -1.85 24.156 17.422 1 95.94 77 ALA B C 1
ATOM 2753 O O . ALA B 1 77 ? -1.062 25.016 17.844 1 95.94 77 ALA B O 1
ATOM 2754 N N . SER B 1 78 ? -1.479 22.953 17.125 1 94.81 78 SER B N 1
ATOM 2755 C CA . SER B 1 78 ? -0.076 22.562 17.188 1 94.81 78 SER B CA 1
ATOM 2756 C C . SER B 1 78 ? 0.426 22.062 15.836 1 94.81 78 SER B C 1
ATOM 2758 O O . SER B 1 78 ? 1.615 21.781 15.672 1 94.81 78 SER B O 1
ATOM 2760 N N . LEU B 1 79 ? -0.498 21.953 14.875 1 96.81 79 LEU B N 1
ATOM 2761 C CA . LEU B 1 79 ? -0.154 21.578 13.508 1 96.81 79 LEU B CA 1
ATOM 2762 C C . LEU B 1 79 ? -0.613 22.656 12.523 1 96.81 79 LEU B C 1
ATOM 2764 O O . LEU B 1 79 ? -1.648 23.297 12.727 1 96.81 79 LEU B O 1
ATOM 2768 N N . TYR B 1 80 ? 0.158 22.828 11.43 1 97.81 80 TYR B N 1
ATOM 2769 C CA . TYR B 1 80 ? -0.332 23.75 10.414 1 97.81 80 TYR B CA 1
ATOM 2770 C C . TYR B 1 80 ? 0.299 23.453 9.062 1 97.81 80 TYR B C 1
ATOM 2772 O O . TYR B 1 80 ? 1.34 22.797 8.984 1 97.81 80 TYR B O 1
ATOM 2780 N N . VAL B 1 81 ? -0.36 23.875 8.016 1 98.5 81 VAL B N 1
ATOM 2781 C CA . VAL B 1 81 ? 0.134 23.844 6.641 1 98.5 81 VAL B CA 1
ATOM 2782 C C . VAL B 1 81 ? -0.039 25.219 5.992 1 98.5 81 VAL B C 1
ATOM 2784 O O . VAL B 1 81 ? -1.094 25.844 6.121 1 98.5 81 VAL B O 1
ATOM 2787 N N . ILE B 1 82 ? 1.032 25.672 5.332 1 97.94 82 ILE B N 1
ATOM 2788 C CA . ILE B 1 82 ? 0.984 26.906 4.559 1 97.94 82 ILE B CA 1
ATOM 2789 C C . ILE B 1 82 ? 1.257 26.609 3.088 1 97.94 82 ILE B C 1
ATOM 2791 O O . ILE B 1 82 ? 2.248 25.953 2.756 1 97.94 82 ILE B O 1
ATOM 2795 N N . GLY B 1 83 ? 0.362 26.984 2.24 1 97.88 83 GLY B N 1
ATOM 2796 C CA . GLY B 1 83 ? 0.544 26.859 0.803 1 97.88 83 GLY B CA 1
ATOM 2797 C C . GLY B 1 83 ? 0.782 28.188 0.113 1 97.88 83 GLY B C 1
ATOM 2798 O O . GLY B 1 83 ? 0.108 29.188 0.409 1 97.88 83 GLY B O 1
ATOM 2799 N N . SER B 1 84 ? 1.755 28.219 -0.74 1 96.31 84 SER B N 1
ATOM 2800 C CA . SER B 1 84 ? 2.064 29.453 -1.469 1 96.31 84 SER B CA 1
ATOM 2801 C C . SER B 1 84 ? 2.652 29.141 -2.844 1 96.31 84 SER B C 1
ATOM 2803 O O . SER B 1 84 ? 2.928 27.984 -3.16 1 96.31 84 SER B O 1
ATOM 2805 N N . ASN B 1 85 ? 2.652 30.125 -3.652 1 96.44 85 ASN B N 1
ATOM 2806 C CA . ASN B 1 85 ? 3.254 30.031 -4.977 1 96.44 85 ASN B CA 1
ATOM 2807 C C . ASN B 1 85 ? 4.07 31.266 -5.312 1 96.44 85 ASN B C 1
ATOM 2809 O O . ASN B 1 85 ? 3.576 32.406 -5.188 1 96.44 85 ASN B O 1
ATOM 2813 N N . SER B 1 86 ? 5.324 31.125 -5.699 1 93.62 86 SER B N 1
ATOM 2814 C CA . SER B 1 86 ? 6.211 32.188 -6.168 1 93.62 86 SER B CA 1
ATOM 2815 C C . SER B 1 86 ? 7.133 31.688 -7.273 1 93.62 86 SER B C 1
ATOM 2817 O O . SER B 1 86 ? 7.211 30.484 -7.527 1 93.62 86 SER B O 1
ATOM 2819 N N . LYS B 1 87 ? 7.719 32.594 -7.91 1 93.94 87 LYS B N 1
ATOM 2820 C CA . LYS B 1 87 ? 8.656 32.188 -8.961 1 93.94 87 LYS B CA 1
ATOM 2821 C C . LYS B 1 87 ? 9.82 31.391 -8.398 1 93.94 87 LYS B C 1
ATOM 2823 O O . LYS B 1 87 ? 10.258 30.422 -9.008 1 93.94 87 LYS B O 1
ATOM 2828 N N . LYS B 1 88 ? 10.344 31.797 -7.215 1 93.31 88 LYS B N 1
ATOM 2829 C CA . LYS B 1 88 ? 11.492 31.156 -6.578 1 93.31 88 LYS B CA 1
ATOM 2830 C C . LYS B 1 88 ? 11.102 29.812 -5.98 1 93.31 88 LYS B C 1
ATOM 2832 O O . LYS B 1 88 ? 11.914 28.875 -5.941 1 93.31 88 LYS B O 1
ATOM 2837 N N . ARG B 1 89 ? 9.766 29.75 -5.562 1 95.38 89 ARG B N 1
ATOM 2838 C CA . ARG B 1 89 ? 9.25 28.516 -4.949 1 95.38 89 ARG B CA 1
ATOM 2839 C C . ARG B 1 89 ? 7.867 28.172 -5.488 1 95.38 89 ARG B C 1
ATOM 2841 O O . ARG B 1 89 ? 6.867 28.312 -4.785 1 95.38 89 ARG B O 1
ATOM 2848 N N . PRO B 1 90 ? 7.828 27.609 -6.691 1 97 90 PRO B N 1
ATOM 2849 C CA . PRO B 1 90 ? 6.531 27.266 -7.281 1 97 90 PRO B CA 1
ATOM 2850 C C . PRO B 1 90 ? 5.82 26.141 -6.535 1 97 90 PRO B C 1
ATOM 2852 O O . PRO B 1 90 ? 6.465 25.188 -6.07 1 97 90 PRO B O 1
ATOM 2855 N N . SER B 1 91 ? 4.551 26.25 -6.379 1 97.88 91 SER B N 1
ATOM 2856 C CA . SER B 1 91 ? 3.678 25.234 -5.777 1 97.88 91 SER B CA 1
ATOM 2857 C C . SER B 1 91 ? 4.254 24.719 -4.461 1 97.88 91 SER B C 1
ATOM 2859 O O . SER B 1 91 ? 4.488 23.531 -4.309 1 97.88 91 SER B O 1
ATOM 2861 N N . ASN B 1 92 ? 4.309 25.656 -3.5 1 98.06 92 ASN B N 1
ATOM 2862 C CA . ASN B 1 92 ? 5.043 25.422 -2.262 1 98.06 92 ASN B CA 1
ATOM 2863 C C . ASN B 1 92 ? 4.105 25.031 -1.119 1 98.06 92 ASN B C 1
ATOM 2865 O O . ASN B 1 92 ? 3.064 25.672 -0.927 1 98.06 92 ASN B O 1
ATOM 2869 N N . LEU B 1 93 ? 4.492 23.984 -0.396 1 98.44 93 LEU B N 1
ATOM 2870 C CA . LEU B 1 93 ? 3.773 23.578 0.808 1 98.44 93 LEU B CA 1
ATOM 2871 C C . LEU B 1 93 ? 4.727 23.453 1.994 1 98.44 93 LEU B C 1
ATOM 2873 O O . LEU B 1 93 ? 5.777 22.812 1.893 1 98.44 93 LEU B O 1
ATOM 2877 N N . ILE B 1 94 ? 4.348 24.062 3.1 1 98.38 94 ILE B N 1
ATOM 2878 C CA . ILE B 1 94 ? 5.113 23.922 4.332 1 98.38 94 ILE B CA 1
ATOM 2879 C C . ILE B 1 94 ? 4.262 23.234 5.395 1 98.38 94 ILE B C 1
ATOM 2881 O O . ILE B 1 94 ? 3.137 23.656 5.672 1 98.38 94 ILE B O 1
ATOM 2885 N N . PHE B 1 95 ? 4.762 22.156 5.922 1 98.56 95 PHE B N 1
ATOM 2886 C CA . PHE B 1 95 ? 4.195 21.516 7.105 1 98.56 95 PHE B CA 1
ATOM 2887 C C . PHE B 1 95 ? 4.969 21.922 8.359 1 98.56 95 PHE B C 1
ATOM 2889 O O . PHE B 1 95 ? 6.199 21.844 8.383 1 98.56 95 PHE B O 1
ATOM 2896 N N . GLY B 1 96 ? 4.211 22.359 9.367 1 97.69 96 GLY B N 1
ATOM 2897 C CA . GLY B 1 96 ? 4.824 22.719 10.633 1 97.69 96 GLY B CA 1
ATOM 2898 C C . GLY B 1 96 ? 4.137 22.078 11.828 1 97.69 96 GLY B C 1
ATOM 2899 O O . GLY B 1 96 ? 2.924 21.875 11.812 1 97.69 96 GLY B O 1
ATOM 2900 N N . ARG B 1 97 ? 4.949 21.828 12.797 1 95.69 97 ARG B N 1
ATOM 2901 C CA . ARG B 1 97 ? 4.461 21.297 14.07 1 95.69 97 ARG B CA 1
ATOM 2902 C C . ARG B 1 97 ? 5.051 22.062 15.242 1 95.69 97 ARG B C 1
ATOM 2904 O O . ARG B 1 97 ? 6.23 22.422 15.227 1 95.69 97 ARG B O 1
ATOM 2911 N N . LEU B 1 98 ? 4.195 22.281 16.219 1 94.94 98 LEU B N 1
ATOM 2912 C CA . LEU B 1 98 ? 4.617 22.953 17.438 1 94.94 98 LEU B CA 1
ATOM 2913 C C . LEU B 1 98 ? 4.641 21.984 18.625 1 94.94 98 LEU B C 1
ATOM 2915 O O . LEU B 1 98 ? 3.891 21.016 18.641 1 94.94 98 LEU B O 1
ATOM 2919 N N . PHE B 1 99 ? 5.512 22.25 19.5 1 90.56 99 PHE B N 1
ATOM 2920 C CA . PHE B 1 99 ? 5.543 21.656 20.828 1 90.56 99 PHE B CA 1
ATOM 2921 C C . PHE B 1 99 ? 5.707 22.734 21.891 1 90.56 99 PHE B C 1
ATOM 2923 O O . PHE B 1 99 ? 6.637 23.531 21.844 1 90.56 99 PHE B O 1
ATOM 2930 N N . ASP B 1 100 ? 4.746 22.719 22.781 1 88.25 100 ASP B N 1
ATOM 2931 C CA . ASP B 1 100 ? 4.742 23.75 23.797 1 88.25 100 ASP B CA 1
ATOM 2932 C C . ASP B 1 100 ? 4.773 25.141 23.172 1 88.25 100 ASP B C 1
ATOM 2934 O O . ASP B 1 100 ? 5.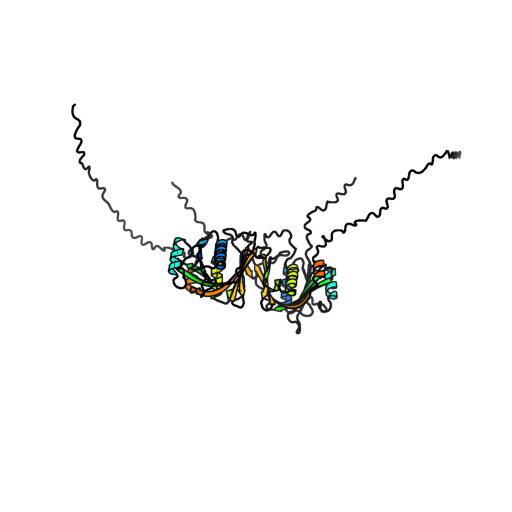605 25.984 23.547 1 88.25 100 ASP B O 1
ATOM 2938 N N . GLU B 1 101 ? 4.051 25.297 22.141 1 91.88 101 GLU B N 1
ATOM 2939 C CA . GLU B 1 101 ? 3.783 26.562 21.438 1 91.88 101 GLU B CA 1
ATOM 2940 C C . GLU B 1 101 ? 5.023 27.062 20.703 1 91.88 101 GLU B C 1
ATOM 2942 O O . GLU B 1 101 ? 5.074 28.203 20.266 1 91.88 101 GLU B O 1
ATOM 2947 N N . GLN B 1 102 ? 5.961 26.172 20.656 1 93.69 102 GLN B N 1
ATOM 2948 C CA . GLN B 1 102 ? 7.168 26.5 19.906 1 93.69 102 GLN B CA 1
ATOM 2949 C C . GLN B 1 102 ? 7.359 25.547 18.734 1 93.69 102 GLN B C 1
ATOM 2951 O O . GLN B 1 102 ? 7.035 24.359 18.828 1 93.69 102 GLN B O 1
ATOM 2956 N N . THR B 1 103 ? 7.996 26.125 17.688 1 95.75 103 THR B N 1
ATOM 2957 C CA . THR B 1 103 ? 8.203 25.328 16.484 1 95.75 103 THR B CA 1
ATOM 2958 C C . THR B 1 103 ? 9.141 24.156 16.766 1 95.75 103 THR B C 1
ATOM 2960 O O . THR B 1 103 ? 10.25 24.359 17.266 1 95.75 103 THR B O 1
ATOM 2963 N N . LEU B 1 104 ? 8.656 23.016 16.516 1 94.56 104 LEU B N 1
ATOM 2964 C CA . LEU B 1 104 ? 9.438 21.797 16.688 1 94.56 104 LEU B CA 1
ATOM 2965 C C . LEU B 1 104 ? 10.062 21.359 15.359 1 94.56 104 LEU B C 1
ATOM 2967 O O . LEU B 1 104 ? 11.281 21.203 15.266 1 94.56 104 LEU B O 1
ATOM 2971 N N . ASP B 1 105 ? 9.18 21.25 14.312 1 96.69 105 ASP B N 1
ATOM 2972 C CA . ASP B 1 105 ? 9.617 20.797 12.992 1 96.69 105 ASP B CA 1
ATOM 2973 C C . ASP B 1 105 ? 8.977 21.641 11.891 1 96.69 105 ASP B C 1
ATOM 2975 O O . ASP B 1 105 ? 7.809 22 11.977 1 96.69 105 ASP B O 1
ATOM 2979 N N . LEU B 1 106 ? 9.766 21.922 10.859 1 97.88 106 LEU B N 1
ATOM 2980 C CA . LEU B 1 106 ? 9.312 22.516 9.602 1 97.88 106 LEU B CA 1
ATOM 2981 C C . LEU B 1 106 ? 9.836 21.703 8.414 1 97.88 106 LEU B C 1
ATOM 2983 O O . LEU B 1 106 ? 11.016 21.359 8.359 1 97.88 106 LEU B O 1
ATOM 2987 N N . VAL B 1 107 ? 8.922 21.375 7.535 1 98.38 107 VAL B N 1
ATOM 2988 C CA . VAL B 1 107 ? 9.352 20.734 6.297 1 98.38 107 VAL B CA 1
ATOM 2989 C C . VAL B 1 107 ? 8.656 21.391 5.105 1 98.38 107 VAL B C 1
ATOM 2991 O O . VAL B 1 107 ? 7.449 21.672 5.16 1 98.38 107 VAL B O 1
ATOM 2994 N N . GLU B 1 108 ? 9.453 21.703 4.109 1 98.56 108 GLU B N 1
ATOM 2995 C CA . GLU B 1 108 ? 8.969 22.391 2.906 1 98.56 108 GLU B CA 1
ATOM 2996 C C . GLU B 1 108 ? 9.023 21.453 1.695 1 98.56 108 GLU B C 1
ATOM 2998 O O . GLU B 1 108 ? 10 20.734 1.494 1 98.56 108 GLU B O 1
ATOM 3003 N N . PHE B 1 109 ? 7.883 21.531 0.888 1 98.56 109 PHE B N 1
ATOM 3004 C CA . PHE B 1 109 ? 7.797 20.641 -0.266 1 98.56 109 PHE B CA 1
ATOM 3005 C C . PHE B 1 109 ? 7.426 21.422 -1.521 1 98.56 109 PHE B C 1
ATOM 3007 O O . PHE B 1 109 ? 6.707 22.422 -1.447 1 98.56 109 PHE B O 1
ATOM 3014 N N . HIS B 1 110 ? 7.969 20.969 -2.6 1 98.69 110 HIS B N 1
ATOM 3015 C CA . HIS B 1 110 ? 7.402 21.281 -3.908 1 98.69 110 HIS B CA 1
ATOM 3016 C C . HIS B 1 110 ? 6.289 20.297 -4.266 1 98.69 110 HIS B C 1
ATOM 3018 O O . HIS B 1 110 ? 6.512 19.094 -4.328 1 98.69 110 HIS B O 1
ATOM 3024 N N . LEU B 1 111 ? 5.078 20.766 -4.457 1 98.69 111 LEU B N 1
ATOM 3025 C CA . LEU B 1 111 ? 3.945 19.938 -4.844 1 98.69 111 LEU B CA 1
ATOM 3026 C C . LEU B 1 111 ? 3.83 19.844 -6.359 1 98.69 111 LEU B C 1
ATOM 3028 O O . LEU B 1 111 ? 3.82 20.875 -7.047 1 98.69 111 LEU B O 1
ATOM 3032 N N . THR B 1 112 ? 3.771 18.625 -6.91 1 97.88 112 THR B N 1
ATOM 3033 C CA . THR B 1 112 ? 3.57 18.406 -8.336 1 97.88 112 THR B CA 1
ATOM 3034 C C . THR B 1 112 ? 2.521 17.328 -8.586 1 97.88 112 THR B C 1
ATOM 3036 O O . THR B 1 112 ? 2.178 16.578 -7.672 1 97.88 112 THR B O 1
ATOM 3039 N N . ASP B 1 113 ? 1.849 17.312 -9.711 1 96.62 113 ASP B N 1
ATOM 3040 C CA . ASP B 1 113 ? 0.968 16.266 -10.219 1 96.62 113 ASP B CA 1
ATOM 3041 C C . ASP B 1 113 ? -0.286 16.141 -9.352 1 96.62 113 ASP B C 1
ATOM 3043 O O . ASP B 1 113 ? -0.741 15.031 -9.07 1 96.62 113 ASP B O 1
ATOM 3047 N N . TYR B 1 114 ? -0.758 17.297 -8.898 1 98 114 TYR B N 1
ATOM 3048 C CA . TYR B 1 114 ? -1.991 17.25 -8.117 1 98 114 TYR B CA 1
ATOM 3049 C C . TYR B 1 114 ? -3.18 16.891 -9.008 1 98 114 TYR B C 1
ATOM 3051 O O . TYR B 1 114 ? -3.389 17.516 -10.055 1 98 114 TYR B O 1
ATOM 3059 N N . GLU B 1 115 ? -3.883 15.898 -8.648 1 97.38 115 GLU B N 1
ATOM 3060 C CA . GLU B 1 115 ? -5.086 15.484 -9.367 1 97.38 115 GLU B CA 1
ATOM 3061 C C . GLU B 1 115 ? -6.191 15.078 -8.391 1 97.38 115 GLU B C 1
ATOM 3063 O O . GLU B 1 115 ? -5.957 14.297 -7.473 1 97.38 115 GLU B O 1
ATOM 3068 N N . GLU B 1 116 ? -7.375 15.641 -8.516 1 96.75 116 GLU B N 1
ATOM 3069 C CA . GLU B 1 116 ? -8.547 15.172 -7.777 1 96.75 116 GLU B CA 1
ATOM 3070 C C . GLU B 1 116 ? -9.234 14.023 -8.5 1 96.75 116 GLU B C 1
ATOM 3072 O O . GLU B 1 116 ? -9.359 14.039 -9.727 1 96.75 116 GLU B O 1
ATOM 3077 N N . LEU B 1 117 ? -9.547 13.102 -7.734 1 94.94 117 LEU B N 1
ATOM 3078 C CA . LEU B 1 117 ? -10.172 11.914 -8.32 1 94.94 117 LEU B CA 1
ATOM 3079 C C . LEU B 1 117 ? -11.656 11.867 -7.984 1 94.94 117 LEU B C 1
ATOM 3081 O O . LEU B 1 117 ? -12.047 12.086 -6.836 1 94.94 117 LEU B O 1
ATOM 3085 N N . PRO B 1 118 ? -12.453 11.672 -9.008 1 87.94 118 PRO B N 1
ATOM 3086 C CA . PRO B 1 118 ? -13.891 11.547 -8.727 1 87.94 118 PRO B CA 1
ATOM 3087 C C . PRO B 1 118 ? -14.219 10.367 -7.816 1 87.94 118 PRO B C 1
ATOM 3089 O O . PRO B 1 118 ? -13.633 9.289 -7.965 1 87.94 118 PRO B O 1
ATOM 3092 N N . SER B 1 119 ? -14.891 10.656 -6.734 1 88.06 119 SER B N 1
ATOM 3093 C CA . SER B 1 119 ? -15.281 9.57 -5.836 1 88.06 119 SER B CA 1
ATOM 3094 C C . SER B 1 119 ? -16.594 9.883 -5.133 1 88.06 119 SER B C 1
ATOM 3096 O O . SER B 1 119 ? -16.844 11.031 -4.762 1 88.06 119 SER B O 1
ATOM 3098 N N . LYS B 1 120 ? -17.375 8.859 -5.031 1 90.19 120 LYS B N 1
ATOM 3099 C CA . LYS B 1 120 ? -18.594 8.969 -4.223 1 90.19 120 LYS B CA 1
ATOM 3100 C C . LYS B 1 120 ? -18.281 8.758 -2.742 1 90.19 120 LYS B C 1
ATOM 3102 O O . LYS B 1 120 ? -19.141 8.984 -1.887 1 90.19 120 LYS B O 1
ATOM 3107 N N . SER B 1 121 ? -17.109 8.32 -2.514 1 89.81 121 SER B N 1
ATOM 3108 C CA . SER B 1 121 ? -16.688 8.062 -1.138 1 89.81 121 SER B CA 1
ATOM 3109 C C . SER B 1 121 ? -16.5 9.367 -0.368 1 89.81 121 SER B C 1
ATOM 3111 O O . SER B 1 121 ? -16.172 10.398 -0.958 1 89.81 121 SER B O 1
ATOM 3113 N N . VAL B 1 122 ? -16.812 9.305 0.897 1 90.56 122 VAL B N 1
ATOM 3114 C CA . VAL B 1 122 ? -16.688 10.477 1.758 1 90.56 122 VAL B CA 1
ATOM 3115 C C . VAL B 1 122 ? -15.68 10.188 2.871 1 90.56 122 VAL B C 1
ATOM 3117 O O . VAL B 1 122 ? -15.664 9.086 3.43 1 90.56 122 VAL B O 1
ATOM 3120 N N . PHE B 1 123 ? -14.797 11.094 3.057 1 90.94 123 PHE B N 1
ATOM 3121 C CA . PHE B 1 123 ? -13.969 11.047 4.258 1 90.94 123 PHE B CA 1
ATOM 3122 C C . PHE B 1 123 ? -14.695 11.688 5.438 1 90.94 123 PHE B C 1
ATOM 3124 O O . PHE B 1 123 ? -14.719 12.914 5.566 1 90.94 123 PHE B O 1
ATOM 3131 N N . HIS B 1 124 ? -15.234 10.93 6.301 1 90.75 124 HIS B N 1
ATOM 3132 C CA . HIS B 1 124 ? -16.078 11.438 7.375 1 90.75 124 HIS B CA 1
ATOM 3133 C C . HIS B 1 124 ? -15.242 12.117 8.461 1 90.75 124 HIS B C 1
ATOM 3135 O O . HIS B 1 124 ? -14.141 11.664 8.781 1 90.75 124 HIS B O 1
ATOM 3141 N N . PRO B 1 125 ? -15.828 13.18 9.016 1 90.5 125 PRO B N 1
ATOM 3142 C CA . PRO B 1 125 ? -15.102 13.82 10.117 1 90.5 125 PRO B CA 1
ATOM 3143 C C . PRO B 1 125 ? -14.734 12.844 11.227 1 90.5 125 PRO B C 1
ATOM 3145 O O . PRO B 1 125 ? -15.578 12.047 11.664 1 90.5 125 PRO B O 1
ATOM 3148 N N . GLY B 1 126 ? -13.5 12.875 11.586 1 86.31 126 GLY B N 1
ATOM 3149 C CA . GLY B 1 126 ? -13.047 12.016 12.664 1 86.31 126 GLY B CA 1
ATOM 3150 C C . GLY B 1 126 ? -12.602 10.641 12.18 1 86.31 126 GLY B C 1
ATOM 3151 O O . GLY B 1 126 ? -12.125 9.828 12.969 1 86.31 126 GLY B O 1
ATOM 3152 N N . GLN B 1 127 ? -12.773 10.398 10.875 1 85.81 127 GLN B N 1
ATOM 3153 C CA . GLN B 1 127 ? -12.352 9.117 10.312 1 85.81 127 GLN B CA 1
ATOM 3154 C C . GLN B 1 127 ? -10.828 8.992 10.312 1 85.81 127 GLN B C 1
ATOM 3156 O O . GLN B 1 127 ? -10.125 9.953 10.008 1 85.81 127 GLN B O 1
ATOM 3161 N N . HIS B 1 128 ? -10.406 7.773 10.609 1 84.56 128 HIS B N 1
ATOM 3162 C CA . HIS B 1 128 ? -8.977 7.492 10.633 1 84.56 128 HIS B CA 1
ATOM 3163 C C . HIS B 1 128 ? -8.594 6.496 9.539 1 84.56 128 HIS B C 1
ATOM 3165 O O . HIS B 1 128 ? -9.047 5.352 9.555 1 84.56 128 HIS B O 1
ATOM 3171 N N . PRO B 1 129 ? -7.762 6.988 8.703 1 92.62 129 PRO B N 1
ATOM 3172 C CA . PRO B 1 129 ? -7.293 6.047 7.68 1 92.62 129 PRO B CA 1
ATOM 3173 C C . PRO B 1 129 ? -6.148 5.164 8.172 1 92.62 129 PRO B C 1
ATOM 3175 O O . PRO B 1 129 ? -5.504 5.484 9.18 1 92.62 129 PRO B O 1
ATOM 3178 N N . ILE B 1 130 ? -6.012 4.059 7.52 1 92.25 130 ILE B N 1
ATOM 3179 C CA . ILE B 1 130 ? -4.75 3.334 7.629 1 92.25 130 ILE B CA 1
ATOM 3180 C C . ILE B 1 130 ? -3.652 4.094 6.891 1 92.25 130 ILE B C 1
ATOM 3182 O O . ILE B 1 130 ? -3.863 4.578 5.773 1 92.25 130 ILE B O 1
ATOM 3186 N N . LEU B 1 131 ? -2.537 4.273 7.574 1 95.38 131 LEU B N 1
ATOM 3187 C CA . LEU B 1 131 ? -1.407 4.941 6.938 1 95.38 131 LEU B CA 1
ATOM 3188 C C . LEU B 1 131 ? -0.309 3.941 6.59 1 95.38 131 LEU B C 1
ATOM 3190 O O . LEU B 1 131 ? 0.102 3.146 7.441 1 95.38 131 LEU B O 1
ATOM 3194 N N . MET B 1 132 ? 0.09 4.035 5.332 1 95.94 132 MET B N 1
ATOM 3195 C CA . MET B 1 132 ? 1.148 3.135 4.883 1 95.94 132 MET B CA 1
ATOM 3196 C C . MET B 1 132 ? 2.32 3.92 4.305 1 95.94 132 MET B C 1
ATOM 3198 O O . MET B 1 132 ? 2.137 4.754 3.416 1 95.94 132 MET B O 1
ATOM 3202 N N . PHE B 1 133 ? 3.486 3.627 4.816 1 95.69 133 PHE B N 1
ATOM 3203 C CA . PHE B 1 133 ? 4.723 4.254 4.359 1 95.69 133 PHE B CA 1
ATOM 3204 C C . PHE B 1 133 ? 5.617 3.242 3.654 1 95.69 133 PHE B C 1
ATOM 3206 O O . PHE B 1 133 ? 6.023 2.244 4.254 1 95.69 133 PHE B O 1
ATOM 3213 N N . GLN B 1 134 ? 5.863 3.561 2.41 1 91.81 134 GLN B N 1
ATOM 3214 C CA . GLN B 1 134 ? 6.637 2.629 1.598 1 91.81 134 GLN B CA 1
ATOM 3215 C C . GLN B 1 134 ? 7.93 3.273 1.1 1 91.81 134 GLN B C 1
ATOM 3217 O O . GLN B 1 134 ? 7.945 4.461 0.76 1 91.81 134 GLN B O 1
ATOM 3222 N N . GLY B 1 135 ? 8.977 2.398 0.958 1 89.38 135 GLY B N 1
ATOM 3223 C CA . GLY B 1 135 ? 10.266 2.877 0.49 1 89.38 135 GLY B CA 1
ATOM 3224 C C . GLY B 1 135 ? 11.312 2.947 1.587 1 89.38 135 GLY B C 1
ATOM 3225 O O . GLY B 1 135 ? 11 3.318 2.723 1 89.38 135 GLY B O 1
ATOM 3226 N N . GLU B 1 136 ? 12.547 2.635 1.259 1 87.31 136 GLU B N 1
ATOM 3227 C CA . GLU B 1 136 ? 13.633 2.555 2.232 1 87.31 136 GLU B CA 1
ATOM 3228 C C . GLU B 1 136 ? 13.992 3.934 2.777 1 87.31 136 GLU B C 1
ATOM 3230 O O . GLU B 1 136 ? 14.562 4.047 3.863 1 87.31 136 GLU B O 1
ATOM 3235 N N . GLY B 1 137 ? 13.594 4.898 2.084 1 91.88 137 GLY B N 1
ATOM 3236 C CA . GLY B 1 137 ? 13.93 6.254 2.486 1 91.88 137 GLY B CA 1
ATOM 3237 C C . GLY B 1 137 ? 13.406 6.613 3.863 1 91.88 137 GLY B C 1
ATOM 3238 O O . GLY B 1 137 ? 14.078 7.305 4.629 1 91.88 137 GLY B O 1
ATOM 3239 N N . PHE B 1 138 ? 12.258 6.113 4.211 1 93.94 138 PHE B N 1
ATOM 3240 C CA . PHE B 1 138 ? 11.648 6.43 5.5 1 93.94 138 PHE B CA 1
ATOM 3241 C C . PHE B 1 138 ? 12.43 5.781 6.641 1 93.94 138 PHE B C 1
ATOM 3243 O O . PHE B 1 138 ? 12.289 6.176 7.797 1 93.94 138 PHE B O 1
ATOM 3250 N N . GLU B 1 139 ? 13.219 4.812 6.336 1 89.88 139 GLU B N 1
ATOM 3251 C CA . GLU B 1 139 ? 13.969 4.078 7.355 1 89.88 139 GLU B CA 1
ATOM 3252 C C . GLU B 1 139 ? 15.438 4.5 7.375 1 89.88 139 GLU B C 1
ATOM 3254 O O . GLU B 1 139 ? 16.094 4.418 8.406 1 89.88 139 GLU B O 1
ATOM 3259 N N . THR B 1 140 ? 15.945 4.992 6.273 1 91.56 140 THR B N 1
ATOM 3260 C CA . THR B 1 140 ? 17.391 5.184 6.152 1 91.56 140 THR B CA 1
ATOM 3261 C C . THR B 1 140 ? 17.734 6.668 6.199 1 91.56 140 THR B C 1
ATOM 3263 O O . THR B 1 140 ? 18.875 7.031 6.527 1 91.56 140 THR B O 1
ATOM 3266 N N . ASP B 1 141 ? 16.828 7.535 5.801 1 94.25 141 ASP B N 1
ATOM 3267 C CA . ASP B 1 141 ? 17.047 8.977 5.777 1 94.25 141 ASP B CA 1
ATOM 3268 C C . ASP B 1 141 ? 16.438 9.656 7 1 94.25 141 ASP B C 1
ATOM 3270 O O . ASP B 1 141 ? 15.234 9.508 7.254 1 94.25 141 ASP B O 1
ATOM 3274 N N . TYR B 1 142 ? 17.203 10.398 7.695 1 93.44 142 TYR B N 1
ATOM 3275 C CA . TYR B 1 142 ? 16.766 11.031 8.93 1 93.44 142 TYR B CA 1
ATOM 3276 C C . TYR B 1 142 ? 15.625 12 8.672 1 93.44 142 TYR B C 1
ATOM 3278 O O . TYR B 1 142 ? 14.633 12.016 9.406 1 93.44 142 TYR B O 1
ATOM 3286 N N . THR B 1 143 ? 15.766 12.836 7.676 1 95.56 143 THR B N 1
ATOM 3287 C CA . THR B 1 143 ? 14.75 13.828 7.359 1 95.56 143 THR B CA 1
ATOM 3288 C C . THR B 1 143 ? 13.445 13.156 6.949 1 95.56 143 THR B C 1
ATOM 3290 O O . THR B 1 143 ? 12.367 13.539 7.414 1 95.56 143 THR B O 1
ATOM 3293 N N . LEU B 1 144 ? 13.531 12.141 6.148 1 96.88 144 LEU B N 1
ATOM 3294 C CA . LEU B 1 144 ? 12.336 11.445 5.688 1 96.88 144 LEU B CA 1
ATOM 3295 C C . LEU B 1 144 ? 11.68 10.672 6.828 1 96.88 144 LEU B C 1
ATOM 3297 O O . LEU B 1 144 ? 10.453 10.547 6.867 1 96.88 144 LEU B O 1
ATOM 3301 N N . ALA B 1 145 ? 12.492 10.211 7.707 1 95.5 145 ALA B N 1
ATOM 3302 C CA . ALA B 1 145 ? 11.938 9.578 8.898 1 95.5 145 ALA B CA 1
ATOM 3303 C C . ALA B 1 145 ? 11.117 10.578 9.711 1 95.5 145 ALA B C 1
ATOM 3305 O O . ALA B 1 145 ? 10.055 10.234 10.242 1 95.5 145 ALA B O 1
ATOM 3306 N N . ARG B 1 146 ? 11.586 11.766 9.812 1 95.5 146 ARG B N 1
ATOM 3307 C CA . ARG B 1 146 ? 10.859 12.805 10.523 1 95.5 146 ARG B CA 1
ATOM 3308 C C . ARG B 1 146 ? 9.602 13.219 9.766 1 95.5 146 ARG B C 1
ATOM 3310 O O . ARG B 1 146 ? 8.562 13.477 10.367 1 95.5 146 ARG B O 1
ATOM 3317 N N . VAL B 1 147 ? 9.688 13.273 8.461 1 97.5 147 VAL B N 1
ATOM 3318 C CA . VAL B 1 147 ? 8.531 13.555 7.629 1 97.5 147 VAL B CA 1
ATOM 3319 C C . VAL B 1 147 ? 7.441 12.516 7.879 1 97.5 147 VAL B C 1
ATOM 3321 O O . VAL B 1 147 ? 6.27 12.859 8.031 1 97.5 147 VAL B O 1
ATOM 3324 N N . LYS B 1 148 ? 7.895 11.266 7.895 1 96.44 148 LYS B N 1
ATOM 3325 C CA . LYS B 1 148 ? 6.965 10.195 8.242 1 96.44 148 LYS B CA 1
ATOM 3326 C C . LYS B 1 148 ? 6.266 10.477 9.562 1 96.44 148 LYS B C 1
ATOM 3328 O O . LYS B 1 148 ? 5.047 10.328 9.672 1 96.44 148 LYS B O 1
ATOM 3333 N N . ASN B 1 149 ? 6.988 10.883 10.539 1 94.06 149 ASN B N 1
ATOM 3334 C CA . ASN B 1 149 ? 6.449 11.211 11.852 1 94.06 149 ASN B CA 1
ATOM 3335 C C . ASN B 1 149 ? 5.441 12.352 11.773 1 94.06 149 ASN B C 1
ATOM 3337 O O . ASN B 1 149 ? 4.379 12.297 12.398 1 94.06 149 ASN B O 1
ATOM 3341 N N . ILE B 1 150 ? 5.75 13.344 11.023 1 95.81 150 ILE B N 1
ATOM 3342 C CA . ILE B 1 150 ? 4.879 14.5 10.844 1 95.81 150 ILE B CA 1
ATOM 3343 C C . ILE B 1 150 ? 3.578 14.062 10.164 1 95.81 150 ILE B C 1
ATOM 3345 O O . ILE B 1 150 ? 2.488 14.461 10.594 1 95.81 150 ILE B O 1
ATOM 3349 N N . PHE B 1 151 ? 3.705 13.211 9.148 1 96.69 151 PHE B N 1
ATOM 3350 C CA . PHE B 1 151 ? 2.525 12.75 8.43 1 96.69 151 PHE B CA 1
ATOM 3351 C C . PHE B 1 151 ? 1.659 11.867 9.32 1 96.69 151 PHE B C 1
ATOM 3353 O O . PHE B 1 151 ? 0.431 11.898 9.227 1 96.69 151 PHE B O 1
ATOM 3360 N N . LEU B 1 152 ? 2.254 11.133 10.18 1 94.31 152 LEU B N 1
ATOM 3361 C CA . LEU B 1 152 ? 1.506 10.336 11.156 1 94.31 152 LEU B CA 1
ATOM 3362 C C . LEU B 1 152 ? 0.684 11.234 12.07 1 94.31 152 LEU B C 1
ATOM 3364 O O . LEU B 1 152 ? -0.485 10.953 12.344 1 94.31 152 LEU B O 1
ATOM 3368 N N . ASP B 1 153 ? 1.24 12.305 12.477 1 91.62 153 ASP B N 1
ATOM 3369 C CA . ASP B 1 153 ? 0.549 13.266 13.328 1 91.62 153 ASP B CA 1
ATOM 3370 C C . ASP B 1 153 ? -0.58 13.961 12.57 1 91.62 153 ASP B C 1
ATOM 3372 O O . ASP B 1 153 ? -1.659 14.188 13.117 1 91.62 153 ASP B O 1
ATOM 3376 N N . PHE B 1 154 ? -0.328 14.211 11.406 1 95.44 154 PHE B N 1
ATOM 3377 C CA . PHE B 1 154 ? -1.241 15.039 10.625 1 95.44 154 PHE B CA 1
ATOM 3378 C C . PHE B 1 154 ? -2.412 14.211 10.109 1 95.44 154 PHE B C 1
ATOM 3380 O O . PHE B 1 154 ? -3.566 14.633 10.203 1 95.44 154 PHE B O 1
ATOM 3387 N N . PHE B 1 155 ? -2.074 13 9.602 1 94.94 155 PHE B N 1
ATOM 3388 C CA . PHE B 1 155 ? -3.104 12.211 8.93 1 94.94 155 PHE B CA 1
ATOM 3389 C C . PHE B 1 155 ? -3.664 11.148 9.867 1 94.94 155 PHE B C 1
ATOM 3391 O O . PHE B 1 155 ? -4.742 10.602 9.617 1 94.94 155 PHE B O 1
ATOM 3398 N N . GLY B 1 156 ? -2.965 10.617 10.789 1 86.5 156 GLY B N 1
ATOM 3399 C CA . GLY B 1 156 ? -3.311 9.477 11.617 1 86.5 156 GLY B CA 1
ATOM 3400 C C . GLY B 1 156 ? -4.375 9.789 12.656 1 86.5 156 GLY B C 1
ATOM 3401 O O . GLY B 1 156 ? -5.016 8.883 13.188 1 86.5 156 GLY B O 1
ATOM 3402 N N . GLY B 1 157 ? -4.711 10.852 12.789 1 68.69 157 GLY B N 1
ATOM 3403 C CA . GLY B 1 157 ? -5.719 11.195 13.781 1 68.69 157 GLY B CA 1
ATOM 3404 C C . GLY B 1 157 ? -5.266 10.938 15.203 1 68.69 157 GLY B C 1
ATOM 3405 O O . GLY B 1 157 ? -4.074 11.039 15.508 1 68.69 157 GLY B O 1
ATOM 3406 N N . ARG B 1 158 ? -6.34 10.484 16.031 1 58.28 158 ARG B N 1
ATOM 3407 C CA . ARG B 1 158 ? -6.168 10.281 17.469 1 58.28 158 ARG B CA 1
ATOM 3408 C C . ARG B 1 158 ? -5.52 8.938 17.766 1 58.28 158 ARG B C 1
ATOM 3410 O O . ARG B 1 158 ? -5.785 7.949 17.062 1 58.28 158 ARG B O 1
ATOM 3417 N N . ALA B 1 159 ? -4.242 8.992 18.203 1 50.62 159 ALA B N 1
ATOM 3418 C CA . ALA B 1 159 ? -3.682 7.707 18.625 1 50.62 159 ALA B CA 1
ATOM 3419 C C . ALA B 1 159 ? -4.77 6.793 19.172 1 50.62 159 ALA B C 1
ATOM 3421 O O . ALA B 1 159 ? -5.449 7.141 20.141 1 50.62 159 ALA B O 1
ATOM 3422 N N . LEU B 1 160 ? -5.492 6.199 18.328 1 47.38 160 LEU B N 1
ATOM 3423 C CA . LEU B 1 160 ? -6.609 5.387 18.781 1 47.38 160 LEU B CA 1
ATOM 3424 C C . LEU B 1 160 ? -6.121 4.254 19.688 1 47.38 160 LEU B C 1
ATOM 3426 O O . LEU B 1 160 ? -5.219 3.502 19.312 1 47.38 160 LEU B O 1
ATOM 3430 N N . THR B 1 161 ? -6.148 4.496 20.969 1 47.78 161 THR B N 1
ATOM 3431 C CA . THR B 1 161 ? -5.875 3.336 21.812 1 47.78 161 THR B CA 1
ATOM 3432 C C . THR B 1 161 ? -6.52 2.082 21.234 1 47.78 161 THR B C 1
ATOM 3434 O O . THR B 1 161 ? -5.895 1.021 21.172 1 47.78 161 THR B O 1
ATOM 3437 N N . LYS B 1 162 ? -7.949 1.97 21.297 1 50.16 162 LYS B N 1
ATOM 3438 C CA . LYS B 1 162 ? -8.648 0.757 20.875 1 50.16 162 LYS B CA 1
ATOM 3439 C C . LYS B 1 162 ? -9.305 0.942 19.516 1 50.16 162 LYS B C 1
ATOM 3441 O O . LYS B 1 162 ? -10.367 1.564 19.406 1 50.16 162 LYS B O 1
ATOM 3446 N N . VAL B 1 163 ? -8.516 0.988 18.562 1 48.53 163 VAL B N 1
ATOM 3447 C CA . VAL B 1 163 ? -9.086 1.253 17.234 1 48.53 163 VAL B CA 1
ATOM 3448 C C . VAL B 1 163 ? -10.039 0.126 16.844 1 48.53 163 VAL B C 1
ATOM 3450 O O . VAL B 1 163 ? -9.641 -1.04 16.797 1 48.53 163 VAL B O 1
ATOM 3453 N N . ASP B 1 164 ? -11.281 0.257 17.156 1 53.03 164 ASP B N 1
ATOM 3454 C CA . ASP B 1 164 ? -12.211 -0.646 16.469 1 53.03 164 ASP B CA 1
ATOM 3455 C C . ASP B 1 164 ? -11.914 -0.723 14.984 1 53.03 164 ASP B C 1
ATOM 3457 O O . ASP B 1 164 ? -12.203 0.215 14.234 1 53.03 164 ASP B O 1
ATOM 3461 N N . THR B 1 165 ? -10.938 -1.466 14.688 1 53.88 165 THR B N 1
ATOM 3462 C CA . THR B 1 165 ? -10.492 -1.698 13.32 1 53.88 165 THR B CA 1
ATOM 3463 C C . THR B 1 165 ? -11.688 -1.926 12.391 1 53.88 165 THR B C 1
ATOM 3465 O O . THR B 1 165 ? -11.531 -1.956 11.172 1 53.88 165 THR B O 1
ATOM 3468 N N . ARG B 1 166 ? -12.883 -2.01 13.281 1 57.28 166 ARG B N 1
ATOM 3469 C CA . ARG B 1 166 ? -14.086 -2.215 12.484 1 57.28 166 ARG B CA 1
ATOM 3470 C C . ARG B 1 166 ? -14.516 -0.92 11.805 1 57.28 166 ARG B C 1
ATOM 3472 O O . ARG B 1 166 ? -14.508 0.146 12.422 1 57.28 166 ARG B O 1
ATOM 3479 N N . GLY B 1 167 ? -14.289 -0.914 10.555 1 67.62 167 GLY B N 1
ATOM 3480 C CA . GLY B 1 167 ? -14.852 0.202 9.805 1 67.62 167 GLY B CA 1
ATOM 3481 C C . GLY B 1 167 ? -13.805 1.011 9.062 1 67.62 167 GLY B C 1
ATOM 3482 O O . GLY B 1 167 ? -14.141 1.972 8.367 1 67.62 167 GLY B O 1
ATOM 3483 N N . ILE B 1 168 ? -12.484 0.69 9.406 1 80.75 168 ILE B N 1
ATOM 3484 C CA . ILE B 1 168 ? -11.516 1.474 8.648 1 80.75 168 ILE B CA 1
ATOM 3485 C C . ILE B 1 168 ? -11.492 1.003 7.195 1 80.75 168 ILE B C 1
ATOM 3487 O O . ILE B 1 168 ? -11.18 -0.156 6.914 1 80.75 168 ILE B O 1
ATOM 3491 N N . ASP B 1 169 ? -11.812 1.97 6.348 1 88.44 169 ASP B N 1
ATOM 3492 C CA . ASP B 1 169 ? -11.945 1.544 4.957 1 88.44 169 ASP B CA 1
ATOM 3493 C C . ASP B 1 169 ? -11.172 2.467 4.023 1 88.44 169 ASP B C 1
ATOM 3495 O O . ASP B 1 169 ? -11.359 2.43 2.805 1 88.44 169 ASP B O 1
ATOM 3499 N N . LYS B 1 170 ? -10.422 3.359 4.676 1 93.12 170 LYS B N 1
ATOM 3500 C CA . LYS B 1 170 ? -9.555 4.219 3.877 1 93.12 170 LYS B CA 1
ATOM 3501 C C . LYS B 1 170 ? -8.086 3.9 4.121 1 93.12 170 LYS B C 1
ATOM 3503 O O . LYS B 1 170 ? -7.672 3.676 5.262 1 93.12 170 LYS B O 1
ATOM 3508 N N . LEU B 1 171 ? -7.395 3.842 3.062 1 95.06 171 LEU B N 1
ATOM 3509 C CA . LEU B 1 171 ? -5.953 3.646 3.111 1 95.06 171 LEU B CA 1
ATOM 3510 C C . LEU B 1 171 ? -5.223 4.801 2.43 1 95.06 171 LEU B C 1
ATOM 3512 O O . LEU B 1 171 ? -5.523 5.137 1.282 1 95.06 171 LEU B O 1
ATOM 3516 N N . ILE B 1 172 ? -4.316 5.453 3.137 1 96.94 172 ILE B N 1
ATOM 3517 C CA . ILE B 1 172 ? -3.441 6.465 2.559 1 96.94 172 ILE B CA 1
ATOM 3518 C C . ILE B 1 172 ? -2.016 5.926 2.477 1 96.94 172 ILE B C 1
ATOM 3520 O O . ILE B 1 172 ? -1.481 5.41 3.461 1 96.94 172 ILE B O 1
ATOM 3524 N N . THR B 1 173 ? -1.424 6.031 1.319 1 97.25 173 THR B N 1
ATOM 3525 C CA . THR B 1 173 ? -0.057 5.551 1.153 1 97.25 173 THR B CA 1
ATOM 3526 C C . THR B 1 173 ? 0.89 6.707 0.851 1 97.25 173 THR B C 1
ATOM 3528 O O . THR B 1 173 ? 0.53 7.637 0.126 1 97.25 173 THR B O 1
ATOM 3531 N N . PHE B 1 174 ? 2.02 6.68 1.447 1 97.62 174 PHE B N 1
ATOM 3532 C CA . PHE B 1 174 ? 3.176 7.516 1.141 1 97.62 174 PHE B CA 1
ATOM 3533 C C . PHE B 1 174 ? 4.332 6.672 0.621 1 97.62 174 PHE B C 1
ATOM 3535 O O . PHE B 1 174 ? 4.887 5.848 1.354 1 97.62 174 PHE B O 1
ATOM 3542 N N . THR B 1 175 ? 4.68 6.871 -0.602 1 94.81 175 THR B N 1
ATOM 3543 C CA . THR B 1 175 ? 5.73 6.047 -1.19 1 94.81 175 THR B CA 1
ATOM 3544 C C . THR B 1 175 ? 6.922 6.902 -1.603 1 94.81 175 THR B C 1
ATOM 3546 O O . THR B 1 175 ? 6.797 7.781 -2.459 1 94.81 175 THR B O 1
ATOM 3549 N N . VAL B 1 176 ? 8.055 6.609 -1.033 1 95.12 176 VAL B N 1
ATOM 3550 C CA . VAL B 1 176 ? 9.281 7.285 -1.432 1 95.12 176 VAL B CA 1
ATOM 3551 C C . VAL B 1 176 ? 9.891 6.586 -2.646 1 95.12 176 VAL B C 1
ATOM 3553 O O . VAL B 1 176 ? 10.125 5.375 -2.621 1 95.12 176 VAL B O 1
ATOM 3556 N N . THR B 1 177 ? 10.133 7.355 -3.645 1 89.56 177 THR B N 1
ATOM 3557 C CA . THR B 1 177 ? 10.734 6.824 -4.863 1 89.56 177 THR B CA 1
ATOM 3558 C C . THR B 1 177 ? 12.258 6.906 -4.793 1 89.56 177 THR B C 1
ATOM 3560 O O . THR B 1 177 ? 12.812 7.449 -3.838 1 89.56 177 THR B O 1
ATOM 3563 N N . GLN B 1 178 ? 12.898 6.387 -5.789 1 83.69 178 GLN B N 1
ATOM 3564 C CA . GLN B 1 178 ? 14.359 6.383 -5.848 1 83.69 178 GLN B CA 1
ATOM 3565 C C . GLN B 1 178 ? 14.914 7.805 -5.926 1 83.69 178 GLN B C 1
ATOM 3567 O O . GLN B 1 178 ? 16 8.078 -5.41 1 83.69 178 GLN B O 1
ATOM 3572 N N . ASP B 1 179 ? 14.18 8.68 -6.527 1 87.31 179 ASP B N 1
ATOM 3573 C CA . ASP B 1 179 ? 14.617 10.07 -6.641 1 87.31 179 ASP B CA 1
ATOM 3574 C C . ASP B 1 179 ? 14.18 10.883 -5.422 1 87.31 179 ASP B C 1
ATOM 3576 O O . ASP B 1 179 ? 14.125 12.109 -5.477 1 87.31 179 ASP B O 1
ATOM 3580 N N . GLN B 1 180 ? 13.734 10.211 -4.379 1 88.69 180 GLN B N 1
ATOM 3581 C CA . GLN B 1 180 ? 13.43 10.758 -3.059 1 88.69 180 GLN B CA 1
ATOM 3582 C C . GLN B 1 180 ? 12.188 11.641 -3.102 1 88.69 180 GLN B C 1
ATOM 3584 O O . GLN B 1 180 ? 12.086 12.617 -2.354 1 88.69 180 GLN B O 1
ATOM 3589 N N . LYS B 1 181 ? 11.367 11.375 -4.055 1 95.75 181 LYS B N 1
ATOM 3590 C CA . LYS B 1 181 ? 10.039 11.984 -4.062 1 95.75 181 LYS B CA 1
ATOM 3591 C C . LYS B 1 181 ? 9.039 11.141 -3.279 1 95.75 181 LYS B C 1
ATOM 3593 O O . LYS B 1 181 ? 9.219 9.93 -3.135 1 95.75 181 LYS B O 1
ATOM 3598 N N . ILE B 1 182 ? 8.023 11.805 -2.766 1 97.75 182 ILE B N 1
ATOM 3599 C CA . ILE B 1 182 ? 7 11.094 -2.01 1 97.75 182 ILE B CA 1
ATOM 3600 C C . ILE B 1 182 ? 5.684 11.117 -2.781 1 97.75 182 ILE B C 1
ATOM 3602 O O . ILE B 1 182 ? 5.102 12.18 -3.004 1 97.75 182 ILE B O 1
ATOM 3606 N N . HIS B 1 183 ? 5.191 9.969 -3.188 1 96.62 183 HIS B N 1
ATOM 3607 C CA . HIS B 1 183 ? 3.887 9.844 -3.824 1 96.62 183 HIS B CA 1
ATOM 3608 C C . HIS B 1 183 ? 2.781 9.672 -2.789 1 96.62 183 HIS B C 1
ATOM 3610 O O . HIS B 1 183 ? 2.844 8.758 -1.957 1 96.62 183 HIS B O 1
ATOM 3616 N N . PHE B 1 184 ? 1.822 10.57 -2.852 1 98.12 184 PHE B N 1
ATOM 3617 C CA . PHE B 1 184 ? 0.637 10.484 -2.006 1 98.12 184 PHE B CA 1
ATOM 3618 C C . PHE B 1 184 ? -0.541 9.906 -2.779 1 98.12 184 PHE B C 1
ATOM 3620 O O . PHE B 1 184 ? -0.893 10.398 -3.85 1 98.12 184 PHE B O 1
ATOM 3627 N N . ARG B 1 185 ? -1.168 8.781 -2.236 1 97 185 ARG B N 1
ATOM 3628 C CA . ARG B 1 185 ? -2.357 8.172 -2.824 1 97 185 AR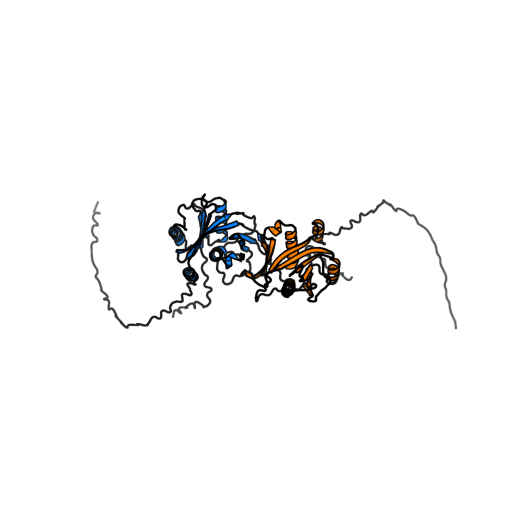G B CA 1
ATOM 3629 C C . ARG B 1 185 ? -3.371 7.801 -1.746 1 97 185 ARG B C 1
ATOM 3631 O O . ARG B 1 185 ? -2.992 7.438 -0.63 1 97 185 ARG B O 1
ATOM 3638 N N . CYS B 1 186 ? -4.637 7.875 -2.062 1 97 186 CYS B N 1
ATOM 3639 C CA . CYS B 1 186 ? -5.727 7.43 -1.204 1 97 186 CYS B CA 1
ATOM 3640 C C . CYS B 1 186 ? -6.523 6.312 -1.869 1 97 186 CYS B C 1
ATOM 3642 O O . CYS B 1 186 ? -6.809 6.375 -3.066 1 97 186 CYS B O 1
ATOM 3644 N N . TYR B 1 187 ? -6.875 5.316 -1.005 1 95.69 187 TYR B N 1
ATOM 3645 C CA . TYR B 1 187 ? -7.609 4.176 -1.55 1 95.69 187 TYR B CA 1
ATOM 3646 C C . TYR B 1 187 ? -8.852 3.875 -0.716 1 95.69 187 TYR B C 1
ATOM 3648 O O . TYR B 1 187 ? -8.812 3.967 0.513 1 95.69 187 TYR B O 1
ATOM 3656 N N . GLN B 1 188 ? -9.898 3.439 -1.435 1 93.56 188 GLN B N 1
ATOM 3657 C CA . GLN B 1 188 ? -11.055 2.811 -0.805 1 93.56 188 GLN B CA 1
ATOM 3658 C C . GLN B 1 188 ? -10.844 1.31 -0.635 1 93.56 188 GLN B C 1
ATOM 3660 O O . GLN B 1 188 ? -10.539 0.607 -1.602 1 93.56 188 GLN B O 1
ATOM 3665 N N . LEU B 1 189 ? -10.914 0.838 0.51 1 89.31 189 LEU B N 1
ATOM 3666 C CA . LEU B 1 189 ? -10.805 -0.588 0.796 1 89.31 189 LEU B CA 1
ATOM 3667 C C . LEU B 1 189 ? -12.188 -1.234 0.876 1 89.31 189 LEU B C 1
ATOM 3669 O O . LEU B 1 189 ? -13.156 -0.583 1.259 1 89.31 189 LEU B O 1
ATOM 3673 N N . PRO B 1 190 ? -12.281 -2.467 0.561 1 85.75 190 PRO B N 1
ATOM 3674 C CA . PRO B 1 190 ? -11.227 -3.43 0.236 1 85.75 190 PRO B CA 1
ATOM 3675 C C . PRO B 1 190 ? -10.891 -3.459 -1.254 1 85.75 190 PRO B C 1
ATOM 3677 O O . PRO B 1 190 ? -9.922 -4.102 -1.66 1 85.75 190 PRO B O 1
ATOM 3680 N N . GLU B 1 191 ? -11.57 -2.701 -2.143 1 84.31 191 GLU B N 1
ATOM 3681 C CA . GLU B 1 191 ? -11.414 -2.785 -3.592 1 84.31 191 GLU B CA 1
ATOM 3682 C C . GLU B 1 191 ? -10.133 -2.098 -4.051 1 84.31 191 GLU B C 1
ATOM 3684 O O . GLU B 1 191 ? -9.703 -2.283 -5.191 1 84.31 191 GLU B O 1
ATOM 3689 N N . VAL B 1 192 ? -9.516 -1.409 -3.236 1 90.69 192 VAL B N 1
ATOM 3690 C CA . VAL B 1 192 ? -8.281 -0.671 -3.492 1 90.69 192 VAL B CA 1
ATOM 3691 C C . VAL B 1 192 ? -8.469 0.241 -4.703 1 90.69 192 VAL B C 1
ATOM 3693 O O . VAL B 1 192 ? -7.652 0.224 -5.633 1 90.69 192 VAL B O 1
ATOM 3696 N N . LYS B 1 193 ? -9.492 0.959 -4.652 1 92.38 193 LYS B N 1
ATOM 3697 C CA . LYS B 1 193 ? -9.766 1.982 -5.66 1 92.38 193 LYS B CA 1
ATOM 3698 C C . LYS B 1 193 ? -9.203 3.336 -5.23 1 92.38 193 LYS B C 1
ATOM 3700 O O . LYS B 1 193 ? -9.43 3.775 -4.102 1 92.38 193 LYS B O 1
ATOM 3705 N N . GLU B 1 194 ? -8.469 3.941 -6.137 1 94.62 194 GLU B N 1
ATOM 3706 C CA . GLU B 1 194 ? -7.973 5.273 -5.816 1 94.62 194 GLU B CA 1
ATOM 3707 C C . GLU B 1 194 ? -9.117 6.273 -5.68 1 94.62 194 GLU B C 1
ATOM 3709 O O . GLU B 1 194 ? -10.023 6.309 -6.516 1 94.62 194 GLU B O 1
ATOM 3714 N N . ILE B 1 195 ? -9.047 7.074 -4.621 1 96.56 195 ILE B N 1
ATOM 3715 C CA . ILE B 1 195 ? -10.117 8.023 -4.348 1 96.56 195 ILE B CA 1
ATOM 3716 C C . ILE B 1 195 ? -9.523 9.344 -3.859 1 96.56 195 ILE B C 1
ATOM 3718 O O . ILE B 1 195 ? -8.344 9.406 -3.498 1 96.56 195 ILE B O 1
ATOM 3722 N N . PHE B 1 196 ? -10.25 10.523 -3.902 1 97 196 PHE B N 1
ATOM 3723 C CA . PHE B 1 196 ? -10.062 11.852 -3.328 1 97 196 PHE B CA 1
ATOM 3724 C C . PHE B 1 196 ? -9.023 12.641 -4.113 1 97 196 PHE B C 1
ATOM 3726 O O . PHE B 1 196 ? -9.367 13.555 -4.859 1 97 196 PHE B O 1
ATOM 3733 N N . CYS B 1 197 ? -7.672 12.242 -3.963 1 97.62 197 CYS B N 1
ATOM 3734 C CA . CYS B 1 197 ? -6.641 12.977 -4.688 1 97.62 197 CYS B CA 1
ATOM 3735 C C . CYS B 1 197 ? -5.336 12.195 -4.723 1 97.62 197 CYS B C 1
ATOM 3737 O O . CYS B 1 197 ? -5.191 11.188 -4.023 1 97.62 197 CYS B O 1
ATOM 3739 N N . LYS B 1 198 ? -4.465 12.586 -5.594 1 97.5 198 LYS B N 1
ATOM 3740 C CA . LYS B 1 198 ? -3.078 12.133 -5.648 1 97.5 198 LYS B CA 1
ATOM 3741 C C . LYS B 1 198 ? -2.131 13.281 -5.965 1 97.5 198 LYS B C 1
ATOM 3743 O O . LYS B 1 198 ? -2.506 14.227 -6.664 1 97.5 198 LYS B O 1
ATOM 3748 N N . PHE B 1 199 ? -0.951 13.242 -5.43 1 98.19 199 PHE B N 1
ATOM 3749 C CA . PHE B 1 199 ? 0.056 14.258 -5.719 1 98.19 199 PHE B CA 1
ATOM 3750 C C . PHE B 1 199 ? 1.448 13.758 -5.352 1 98.19 199 PHE B C 1
ATOM 3752 O O . PHE B 1 199 ? 1.596 12.656 -4.805 1 98.19 199 PHE B O 1
ATOM 3759 N N . THR B 1 200 ? 2.428 14.531 -5.723 1 98.19 200 THR B N 1
ATOM 3760 C CA . THR B 1 200 ? 3.828 14.227 -5.441 1 98.19 200 THR B CA 1
ATOM 3761 C C . THR B 1 200 ? 4.48 15.367 -4.664 1 98.19 200 THR B C 1
ATOM 3763 O O . THR B 1 200 ? 4.258 16.547 -4.969 1 98.19 200 THR B O 1
ATOM 3766 N N . LEU B 1 201 ? 5.242 14.984 -3.641 1 98.62 201 LEU B N 1
ATOM 3767 C CA . LEU B 1 201 ? 5.988 15.953 -2.85 1 98.62 201 LEU B CA 1
ATOM 3768 C C . LEU B 1 201 ? 7.492 15.773 -3.039 1 98.62 201 LEU B C 1
ATOM 3770 O O . LEU B 1 201 ? 8.008 14.656 -2.92 1 98.62 201 LEU B O 1
ATOM 3774 N N . THR B 1 202 ? 8.133 16.859 -3.348 1 98.31 202 THR B N 1
ATOM 3775 C CA . THR B 1 202 ? 9.594 16.875 -3.359 1 98.31 202 THR B CA 1
ATOM 3776 C C . THR B 1 202 ? 10.133 17.75 -2.221 1 98.31 202 THR B C 1
ATOM 3778 O O . THR B 1 202 ? 9.758 18.922 -2.096 1 98.31 202 THR B O 1
ATOM 3781 N N . LEU B 1 203 ? 11.008 17.141 -1.461 1 97.75 203 LEU B N 1
ATOM 3782 C CA . LEU B 1 203 ? 11.539 17.828 -0.29 1 97.75 203 LEU B CA 1
ATOM 3783 C C . LEU B 1 203 ? 12.422 19 -0.704 1 97.75 203 LEU B C 1
ATOM 3785 O O . LEU B 1 203 ? 13.281 18.859 -1.582 1 97.75 203 LEU B O 1
ATOM 3789 N N . ARG B 1 204 ? 12.203 20.109 -0.15 1 97.25 204 ARG B N 1
ATOM 3790 C CA . ARG B 1 204 ? 13.062 21.281 -0.291 1 97.25 204 ARG B CA 1
ATOM 3791 C C . ARG B 1 204 ? 13.852 21.531 0.985 1 97.25 204 ARG B C 1
ATOM 3793 O O . ARG B 1 204 ? 14.742 20.75 1.336 1 97.25 204 ARG B O 1
ATOM 3800 N N . ARG B 1 205 ? 13.445 22.453 1.829 1 96.31 205 ARG B N 1
ATOM 3801 C CA . ARG B 1 205 ? 14.148 22.734 3.074 1 96.31 205 ARG B CA 1
ATOM 3802 C C . ARG B 1 205 ? 13.438 22.109 4.266 1 96.31 205 ARG B C 1
ATOM 3804 O O . ARG B 1 205 ? 12.234 21.844 4.207 1 96.31 205 ARG B O 1
ATOM 3811 N N . SER B 1 206 ? 14.234 21.828 5.273 1 97.25 206 SER B N 1
ATOM 3812 C CA . SER B 1 206 ? 13.68 21.312 6.52 1 97.25 206 SER B CA 1
ATOM 3813 C C . SER B 1 206 ? 14.398 21.891 7.73 1 97.25 206 SER B C 1
ATOM 3815 O O . SER B 1 206 ? 15.57 22.266 7.645 1 97.25 206 SER B O 1
ATOM 3817 N N . ARG B 1 207 ? 13.734 22.125 8.758 1 96.44 207 ARG B N 1
ATOM 3818 C CA . ARG B 1 207 ? 14.211 22.422 10.109 1 96.44 207 ARG B CA 1
ATOM 3819 C C . ARG B 1 207 ? 13.656 21.422 11.117 1 96.44 207 ARG B C 1
ATOM 3821 O O . ARG B 1 207 ? 12.477 21.484 11.477 1 96.44 207 ARG B O 1
ATOM 3828 N N . ILE B 1 208 ? 14.484 20.469 11.516 1 93.38 208 ILE B N 1
ATOM 3829 C CA . ILE B 1 208 ? 14.055 19.359 12.359 1 93.38 208 ILE B CA 1
ATOM 3830 C C . ILE B 1 208 ? 14.719 19.453 13.727 1 93.38 208 ILE B C 1
ATOM 3832 O O . ILE B 1 208 ? 15.93 19.703 13.82 1 93.38 208 ILE B O 1
ATOM 3836 N N . ALA B 1 209 ? 13.914 19.406 14.727 1 87.12 209 ALA B N 1
ATOM 3837 C CA . ALA B 1 209 ? 14.43 19.484 16.094 1 87.12 209 ALA B CA 1
ATOM 3838 C C . ALA B 1 209 ? 15.453 18.375 16.359 1 87.12 209 ALA B C 1
ATOM 3840 O O . ALA B 1 209 ? 15.367 17.297 15.773 1 87.12 209 ALA B O 1
ATOM 3841 N N . ASP B 1 210 ? 16.344 18.703 17.141 1 81.56 210 ASP B N 1
ATOM 3842 C CA . ASP B 1 210 ? 17.312 17.688 17.562 1 81.56 210 ASP B CA 1
ATOM 3843 C C . ASP B 1 210 ? 16.641 16.547 18.312 1 81.56 210 ASP B C 1
ATOM 3845 O O . ASP B 1 210 ? 15.594 16.734 18.938 1 81.56 210 ASP B O 1
ATOM 3849 N N . PRO B 1 211 ? 17.25 15.391 18.188 1 78.75 211 PRO B N 1
ATOM 3850 C CA . PRO B 1 211 ? 16.656 14.188 18.781 1 78.75 211 PRO B CA 1
ATOM 3851 C C . PRO B 1 211 ? 16.281 14.383 20.25 1 78.75 211 PRO B C 1
ATOM 3853 O O . PRO B 1 211 ? 15.281 13.836 20.719 1 78.75 211 PRO B O 1
ATOM 3856 N N . GLU B 1 212 ? 17.062 15.164 20.969 1 72.56 212 GLU B N 1
ATOM 3857 C CA . GLU B 1 212 ? 16.766 15.367 22.391 1 72.56 212 GLU B CA 1
ATOM 3858 C C . GLU B 1 212 ? 15.469 16.141 22.594 1 72.56 212 GLU B C 1
ATOM 3860 O O . GLU B 1 212 ? 14.633 15.766 23.406 1 72.56 212 GLU B O 1
ATOM 3865 N N . LYS B 1 213 ? 15.344 17.203 21.922 1 71.69 213 LYS B N 1
ATOM 3866 C CA . LYS B 1 213 ? 14.125 18 21.984 1 71.69 213 LYS B CA 1
ATOM 3867 C C . LYS B 1 213 ? 12.922 17.188 21.5 1 71.69 213 LYS B C 1
ATOM 3869 O O . LYS B 1 213 ? 11.82 17.312 22.047 1 71.69 213 LYS B O 1
ATOM 3874 N N . PHE B 1 214 ? 13.203 16.469 20.594 1 77.69 214 PHE B N 1
ATOM 3875 C CA . PHE B 1 214 ? 12.141 15.648 20.031 1 77.69 214 PHE B CA 1
ATOM 3876 C C . PHE B 1 214 ? 11.68 14.594 21.031 1 77.69 214 PHE B C 1
ATOM 3878 O O . PHE B 1 214 ? 10.484 14.359 21.188 1 77.69 214 PHE B O 1
ATOM 3885 N N . LYS B 1 215 ? 12.609 14.008 21.609 1 71.75 215 LYS B N 1
ATOM 3886 C CA . LYS B 1 215 ? 12.281 13.023 22.641 1 71.75 215 LYS B CA 1
ATOM 3887 C C . LYS B 1 215 ? 11.445 13.656 23.75 1 71.75 215 LYS B C 1
ATOM 3889 O O . LYS B 1 215 ? 10.508 13.039 24.266 1 71.75 215 LYS B O 1
ATOM 3894 N N . GLU B 1 216 ? 11.789 14.797 24.203 1 69.19 216 GLU B N 1
ATOM 3895 C CA 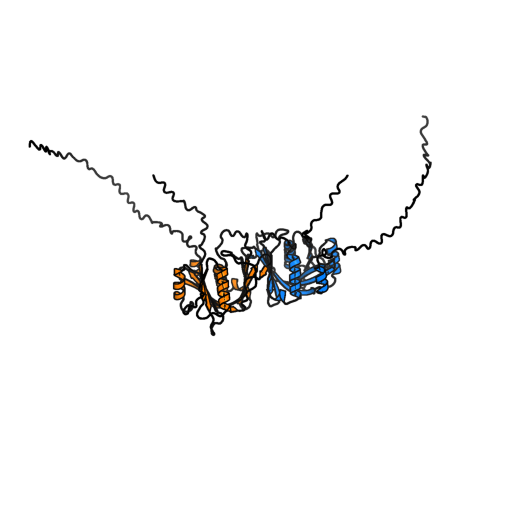. GLU B 1 216 ? 11.039 15.523 25.219 1 69.19 216 GLU B CA 1
ATOM 3896 C C . GLU B 1 216 ? 9.602 15.773 24.766 1 69.19 216 GLU B C 1
ATOM 3898 O O . GLU B 1 216 ? 8.672 15.664 25.578 1 69.19 216 GLU B O 1
ATOM 3903 N N . ALA B 1 217 ? 9.414 16.047 23.531 1 72.44 217 ALA B N 1
ATOM 3904 C CA . ALA B 1 217 ? 8.109 16.344 22.953 1 72.44 217 ALA B CA 1
ATOM 3905 C C . ALA B 1 217 ? 7.23 15.102 22.875 1 72.44 217 ALA B C 1
ATOM 3907 O O . ALA B 1 217 ? 6.004 15.203 22.859 1 72.44 217 ALA B O 1
ATOM 3908 N N . CYS B 1 218 ? 7.918 14.039 22.828 1 69.31 218 CYS B N 1
ATOM 3909 C CA . CYS B 1 218 ? 7.188 12.781 22.703 1 69.31 218 CYS B CA 1
ATOM 3910 C C . CYS B 1 218 ? 6.836 12.219 24.062 1 69.31 218 CYS B C 1
ATOM 3912 O O . CYS B 1 218 ? 6.078 11.25 24.156 1 69.31 218 CYS B O 1
ATOM 3914 N N . LYS B 1 219 ? 7.523 12.766 25.062 1 59.44 219 LYS B N 1
ATOM 3915 C CA . LYS B 1 219 ? 7.281 12.273 26.422 1 59.44 219 LYS B CA 1
ATOM 3916 C C . LYS B 1 219 ? 5.875 12.625 26.891 1 59.44 219 LYS B C 1
ATOM 3918 O O . LYS B 1 219 ? 5.367 13.711 26.594 1 59.44 219 LYS B O 1
ATOM 3923 N N . ASP B 1 220 ? 5.066 11.555 27.109 1 53.09 220 ASP B N 1
ATOM 3924 C CA . ASP B 1 220 ? 3.715 11.719 27.625 1 53.09 220 ASP B CA 1
ATOM 3925 C C . ASP B 1 220 ? 3.713 12.602 28.875 1 53.09 220 ASP B C 1
ATOM 3927 O O . ASP B 1 220 ? 4.469 12.352 29.812 1 53.09 220 ASP B O 1
ATOM 3931 N N . PRO B 1 221 ? 3.121 13.812 28.781 1 45.19 221 PRO B N 1
ATOM 3932 C CA . PRO B 1 221 ? 3.113 14.633 29.984 1 45.19 221 PRO B CA 1
ATOM 3933 C C . PRO B 1 221 ? 2.703 13.852 31.234 1 45.19 221 PRO B C 1
ATOM 3935 O O . PRO B 1 221 ? 2.996 14.266 32.344 1 45.19 221 PRO B O 1
ATOM 3938 N N . LYS B 1 222 ? 1.904 12.828 31 1 45.06 222 LYS B N 1
ATOM 3939 C CA . LYS B 1 222 ? 1.447 12.18 32.219 1 45.06 222 LYS B CA 1
ATOM 3940 C C . LYS B 1 222 ? 2.604 11.492 32.938 1 45.06 222 LYS B C 1
ATOM 3942 O O . LYS B 1 222 ? 2.555 11.305 34.156 1 45.06 222 LYS B O 1
ATOM 3947 N N . LEU B 1 223 ? 3.471 10.945 31.969 1 40.88 223 LEU B N 1
ATOM 3948 C CA . LEU B 1 223 ? 4.512 10.258 32.719 1 40.88 223 LEU B CA 1
ATOM 3949 C C . LEU B 1 223 ? 5.367 11.25 33.5 1 40.88 223 LEU B C 1
ATOM 3951 O O . LEU B 1 223 ? 6.281 10.852 34.219 1 40.88 223 LEU B O 1
ATOM 3955 N N . MET B 1 224 ? 5.32 12.461 33.062 1 32.06 224 MET B N 1
ATOM 3956 C CA . MET B 1 224 ? 6 13.328 34.031 1 32.06 224 MET B CA 1
ATOM 3957 C C . MET B 1 224 ? 5.367 13.211 35.406 1 32.06 224 MET B C 1
ATOM 3959 O O . MET B 1 224 ? 4.324 13.812 35.656 1 32.06 224 MET B O 1
ATOM 3963 N N . ARG B 1 225 ? 5.281 11.898 35.781 1 31.88 225 ARG B N 1
ATOM 3964 C CA . ARG B 1 225 ? 4.891 11.633 37.156 1 31.88 225 ARG B CA 1
ATOM 3965 C C . ARG B 1 225 ? 5.285 12.781 38.062 1 31.88 225 ARG B C 1
ATOM 3967 O O . ARG B 1 225 ? 6.324 13.414 37.875 1 31.88 225 ARG B O 1
ATOM 3974 N N . LYS B 1 226 ? 4.203 13.164 38.688 1 33.22 226 LYS B N 1
ATOM 3975 C CA . LYS B 1 226 ? 4.25 13.992 39.906 1 33.22 226 LYS B CA 1
ATOM 3976 C C . LYS B 1 226 ? 5.5 13.688 40.719 1 33.22 226 LYS B C 1
ATOM 3978 O O . LYS B 1 226 ? 5.719 12.547 41.125 1 33.22 226 LYS B O 1
ATOM 3983 N N . LYS B 1 227 ? 6.59 14.227 40.125 1 31.42 227 LYS B N 1
ATOM 3984 C CA . LYS B 1 227 ? 7.547 14.258 41.219 1 31.42 227 LYS B CA 1
ATOM 3985 C C . LYS B 1 227 ? 6.84 14.445 42.562 1 31.42 227 LYS B C 1
ATOM 3987 O O . LYS B 1 227 ? 6.164 15.453 42.781 1 31.42 227 LYS B O 1
ATOM 3992 N N . LYS B 1 228 ? 6.262 13.336 42.969 1 29.16 228 LYS B N 1
ATOM 3993 C CA . LYS B 1 228 ? 5.875 13.375 44.375 1 29.16 228 LYS B CA 1
ATOM 3994 C C . LYS B 1 228 ? 6.863 14.195 45.188 1 29.16 228 LYS B C 1
ATOM 3996 O O . LYS B 1 228 ? 8.078 14.031 45.062 1 29.16 228 LYS B O 1
ATOM 4001 N N . ASN B 1 229 ? 6.414 15.383 45.469 1 28.09 229 ASN B N 1
ATOM 4002 C CA . ASN B 1 229 ? 6.957 16.188 46.562 1 28.09 229 ASN B CA 1
ATOM 4003 C C . ASN B 1 229 ? 7.457 15.328 47.688 1 28.09 229 ASN B C 1
ATOM 4005 O O . ASN B 1 229 ? 6.66 14.781 48.469 1 28.09 229 ASN B O 1
ATOM 4009 N N . ILE B 1 230 ? 8.273 14.344 47.312 1 32 230 ILE B N 1
ATOM 4010 C CA . ILE B 1 230 ? 8.922 13.805 48.5 1 32 230 ILE B CA 1
ATOM 4011 C C . ILE B 1 230 ? 9.391 14.953 49.406 1 32 230 ILE B C 1
ATOM 4013 O O . ILE B 1 230 ? 10.32 15.68 49.062 1 32 230 ILE B O 1
ATOM 4017 N N . LYS B 1 231 ? 8.391 15.742 49.938 1 27.23 231 LYS B N 1
ATOM 4018 C CA . LYS B 1 231 ? 8.703 16.625 51.062 1 27.23 231 LYS B CA 1
ATOM 4019 C C . LYS B 1 231 ? 9.641 15.93 52.031 1 27.23 231 LYS B C 1
ATOM 4021 O O . LYS B 1 231 ? 9.32 14.867 52.562 1 27.23 231 LYS B O 1
ATOM 4026 N N . THR B 1 232 ? 10.836 15.734 51.656 1 28.3 232 THR B N 1
ATOM 4027 C CA . THR B 1 232 ? 11.859 15.469 52.656 1 28.3 232 THR B CA 1
ATOM 4028 C C . THR B 1 232 ? 11.508 16.125 53.969 1 28.3 232 THR B C 1
ATOM 4030 O O . THR B 1 232 ? 11.344 17.344 54.031 1 28.3 232 THR B O 1
ATOM 4033 N N . ASN B 1 233 ? 10.609 15.422 54.781 1 29.5 233 ASN B N 1
ATOM 4034 C CA . ASN B 1 233 ? 10.336 15.734 56.188 1 29.5 233 ASN B CA 1
ATOM 4035 C C . ASN B 1 233 ? 11.602 16.156 56.906 1 29.5 233 ASN B C 1
ATOM 4037 O O . ASN B 1 233 ? 12.508 15.344 57.125 1 29.5 233 ASN B O 1
ATOM 4041 N N . ALA B 1 234 ? 12.203 17.203 56.625 1 27.52 234 ALA B N 1
ATOM 4042 C CA . ALA B 1 234 ? 13.227 17.781 57.5 1 27.52 234 ALA B CA 1
ATOM 4043 C C . ALA B 1 234 ? 12.781 17.75 58.969 1 27.52 234 ALA B C 1
ATOM 4045 O O . ALA B 1 234 ? 13.273 18.516 59.781 1 27.52 234 ALA B O 1
ATOM 4046 N N . LEU B 1 235 ? 11.625 16.938 59.25 1 26.41 235 LEU B N 1
ATOM 4047 C CA . LEU B 1 235 ? 11.273 17.016 60.656 1 26.41 235 LEU B CA 1
ATOM 4048 C C . LEU B 1 235 ? 12.406 16.5 61.531 1 26.41 235 LEU B C 1
ATOM 4050 O O . LEU B 1 235 ? 12.773 15.32 61.438 1 26.41 235 LEU B O 1
ATOM 4054 N N . LYS B 1 236 ? 13.328 17.328 61.875 1 25.34 236 LYS B N 1
ATOM 4055 C CA . LYS B 1 236 ? 14.164 17.375 63.062 1 25.34 236 LYS B CA 1
ATOM 4056 C C . LYS B 1 236 ? 13.344 17.031 64.312 1 25.34 236 LYS B C 1
ATOM 4058 O O . LYS B 1 236 ? 12.625 17.891 64.875 1 25.34 236 LYS B O 1
ATOM 4063 N N . GLU B 1 237 ? 12.68 15.93 64.375 1 25.91 237 GLU B N 1
ATOM 4064 C CA . GLU B 1 237 ? 11.992 15.555 65.562 1 25.91 237 GLU B CA 1
ATOM 4065 C C . GLU B 1 237 ? 12.945 15.57 66.75 1 25.91 237 GLU B C 1
ATOM 4067 O O . GLU B 1 237 ? 13.719 14.633 66.938 1 25.91 237 GLU B O 1
ATOM 4072 N N . LYS B 1 238 ? 13.742 16.578 67.062 1 23.84 238 LYS B N 1
ATOM 4073 C CA . LYS B 1 238 ? 14.273 16.344 68.375 1 23.84 238 LYS B CA 1
ATOM 4074 C C . LYS B 1 238 ? 13.156 16 69.375 1 23.84 238 LYS B C 1
ATOM 4076 O O . LYS B 1 238 ? 12.008 16.422 69.188 1 23.84 238 LYS B O 1
ATOM 4081 N N . ARG B 1 239 ? 13.32 14.961 70.312 1 26.5 239 ARG B N 1
ATOM 4082 C CA . ARG B 1 239 ? 12.68 14.312 71.438 1 26.5 239 ARG B CA 1
ATOM 4083 C C . ARG B 1 239 ? 12.211 15.336 72.438 1 26.5 239 ARG B C 1
ATOM 4085 O O . ARG B 1 239 ? 12.398 15.148 73.688 1 26.5 239 ARG B O 1
ATOM 4092 N N . GLY B 1 240 ? 11.695 16.5 72.062 1 21.06 240 GLY B N 1
ATOM 4093 C CA . GLY B 1 240 ? 11.398 17.406 73.125 1 21.06 240 GLY B CA 1
ATOM 4094 C C . GLY B 1 240 ? 10.328 16.859 74.062 1 21.06 240 GLY B C 1
ATOM 4095 O O . GLY B 1 240 ? 9.188 16.656 73.688 1 21.06 240 GLY B O 1
ATOM 4096 N N . GLN B 1 241 ? 10.609 15.844 75.125 1 25.48 241 GLN B N 1
ATOM 4097 C CA . GLN B 1 241 ? 9.852 15.391 76.25 1 25.48 241 GLN B CA 1
ATOM 4098 C C . GLN B 1 241 ? 9.219 16.562 77 1 25.48 241 GLN B C 1
ATOM 4100 O O . GLN B 1 241 ? 9.93 17.391 77.562 1 25.48 241 GLN B O 1
ATOM 4105 N N . VAL B 1 242 ? 8.281 17.188 76.438 1 22.91 242 VAL B N 1
ATOM 4106 C CA . VAL B 1 242 ? 7.77 18.328 77.188 1 22.91 242 VAL B CA 1
ATOM 4107 C C . VAL B 1 242 ? 7.016 17.812 78.375 1 22.91 242 VAL B C 1
ATOM 4109 O O . VAL B 1 242 ? 5.938 17.234 78.312 1 22.91 242 VAL B O 1
ATOM 4112 N N . HIS B 1 243 ? 7.637 17.031 79.312 1 23.73 243 HIS B N 1
ATOM 4113 C CA . HIS B 1 243 ? 7.141 16.734 80.688 1 23.73 243 HIS B CA 1
ATOM 4114 C C . HIS B 1 243 ? 6.5 17.953 81.312 1 23.73 243 HIS B C 1
ATOM 4116 O O . HIS B 1 243 ? 5.684 17.812 82.188 1 23.73 243 HIS B O 1
ATOM 4122 N N . VAL B 1 244 ? 6.824 19.188 80.812 1 20.97 244 VAL B N 1
ATOM 4123 C CA . VAL B 1 244 ? 7.016 20.062 81.938 1 20.97 244 VAL B CA 1
ATOM 4124 C C . VAL B 1 244 ? 5.711 20.188 82.75 1 20.97 244 VAL B C 1
ATOM 4126 O O . VAL B 1 244 ? 4.66 19.734 82.312 1 20.97 244 VAL B O 1
ATOM 4129 N N . GLN B 1 245 ? 5.207 21.297 82.75 1 19.11 245 GLN B N 1
ATOM 4130 C CA . GLN B 1 245 ? 5.23 22.125 84 1 19.11 245 GLN B CA 1
ATOM 4131 C C . GLN B 1 245 ? 3.984 21.891 84.812 1 19.11 245 GLN B C 1
ATOM 4133 O O . GLN B 1 245 ? 2.916 21.578 84.312 1 19.11 245 GLN B O 1
ATOM 4138 N N . GLN B 1 246 ? 4 22.344 86.125 1 21.7 246 GLN B N 1
ATOM 4139 C CA . GLN B 1 246 ? 3.762 22.5 87.562 1 21.7 246 GLN B CA 1
ATOM 4140 C C . GLN B 1 246 ? 2.449 23.25 87.875 1 21.7 246 GLN B C 1
ATOM 4142 O O . GLN B 1 246 ? 2.033 23.391 89 1 21.7 246 GLN B O 1
ATOM 4147 N N . GLN B 1 247 ? 1.849 24.047 86.938 1 19.23 247 GLN B N 1
ATOM 4148 C CA . GLN B 1 247 ? 1.336 25.125 87.812 1 19.23 247 GLN B CA 1
ATOM 4149 C C . GLN B 1 247 ? 0.06 24.688 88.5 1 19.23 247 GLN B C 1
ATOM 4151 O O . GLN B 1 247 ? -0.884 24.219 87.875 1 19.23 247 GLN B O 1
ATOM 4156 N N . GLU B 1 248 ? 0.074 24.375 89.812 1 20.14 248 GLU B N 1
ATOM 4157 C CA . GLU B 1 248 ? -0.83 24.188 90.938 1 20.14 248 GLU B CA 1
ATOM 4158 C C . GLU B 1 248 ? -1.937 25.234 90.938 1 20.14 248 GLU B C 1
ATOM 4160 O O . GLU B 1 248 ? -3.018 25.016 91.5 1 20.14 248 GLU B O 1
ATOM 4165 N N . ILE B 1 249 ? -1.48 26.578 90.75 1 21.61 249 ILE B N 1
ATOM 4166 C CA . ILE B 1 249 ? -1.807 27.516 91.875 1 21.61 249 ILE B CA 1
ATOM 4167 C C . ILE B 1 249 ? -3.322 27.672 91.938 1 21.61 249 ILE B C 1
ATOM 4169 O O . ILE B 1 249 ? -4.043 27.453 91 1 21.61 249 ILE B O 1
ATOM 4173 N N . SER B 1 250 ? -3.643 28.766 92.625 1 19.62 250 SER B N 1
ATOM 4174 C CA . SER B 1 250 ? -4.383 29.328 93.75 1 19.62 250 SER B CA 1
ATOM 4175 C C . SER B 1 250 ? -5.828 29.625 93.375 1 19.62 250 SER B C 1
ATOM 4177 O O . SER B 1 250 ? -6.168 29.656 92.188 1 19.62 250 SER B O 1
ATOM 4179 N N . THR B 1 251 ? -6.352 30.516 94.188 1 20.17 251 THR B N 1
ATOM 4180 C CA . THR B 1 251 ? -7.43 30.953 95.062 1 20.17 251 THR B CA 1
ATOM 4181 C C . THR B 1 251 ? -8.484 31.734 94.25 1 20.17 251 THR B C 1
ATOM 4183 O O . THR B 1 251 ? -9.648 31.781 94.688 1 20.17 251 THR B O 1
ATOM 4186 N N . ILE B 1 252 ? -8.078 32.656 93.312 1 19.69 252 ILE B N 1
ATOM 4187 C CA . ILE B 1 252 ? -8.539 33.969 93.75 1 19.69 252 ILE B CA 1
ATOM 4188 C C . ILE B 1 252 ? -10.047 34.062 93.625 1 19.69 252 ILE B C 1
ATOM 4190 O O . ILE B 1 252 ? -10.766 34.438 94.5 1 19.69 252 ILE B O 1
ATOM 4194 N N . ALA B 1 253 ? -10.477 34.938 92.625 1 21.97 253 ALA B N 1
ATOM 4195 C CA . ALA B 1 253 ? -11.148 36.219 92.938 1 21.97 253 ALA B CA 1
ATOM 4196 C C . ALA B 1 253 ? -12.648 36.031 93.062 1 21.97 253 ALA B C 1
ATOM 4198 O O . ALA B 1 253 ? -13.258 35.25 92.312 1 21.97 253 ALA B O 1
ATOM 4199 N N . LEU B 1 254 ? -13.234 36.75 94.125 1 21.44 254 LEU B N 1
ATOM 4200 C CA . LEU B 1 254 ? -14.273 37.281 95 1 21.44 254 LEU B CA 1
ATOM 4201 C C . LEU B 1 254 ? -15.43 37.844 94.125 1 21.44 254 LEU B C 1
ATOM 4203 O O . LEU B 1 254 ? -16.5 38.125 94.688 1 21.44 254 LEU B O 1
ATOM 4207 N N . LYS B 1 255 ? -15.117 38.469 92.938 1 22.66 255 LYS B N 1
ATOM 4208 C CA . LYS B 1 255 ? -15.891 39.719 92.938 1 22.66 255 LYS B CA 1
ATOM 4209 C C . LYS B 1 255 ? -17.391 39.438 93 1 22.66 255 LYS B C 1
ATOM 4211 O O . LYS B 1 255 ? -17.875 38.469 92.375 1 22.66 255 LYS B O 1
ATOM 4216 N N . LYS B 1 256 ? -18.188 40.469 93.688 1 22.81 256 LYS B N 1
ATOM 4217 C CA . LYS B 1 256 ? -19.125 41.25 94.438 1 22.81 256 LYS B CA 1
ATOM 4218 C C . LYS B 1 256 ? -20.469 41.438 93.75 1 22.81 256 LYS B C 1
ATOM 4220 O O . LYS B 1 256 ? -21.516 41.125 94.25 1 22.81 256 LYS B O 1
ATOM 4225 N N . ARG B 1 257 ? -20.797 42.875 93.438 1 21.89 257 ARG B N 1
ATOM 4226 C CA . ARG B 1 257 ? -21.781 43.812 94 1 21.89 257 ARG B CA 1
ATOM 4227 C C . ARG B 1 257 ? -23.031 43.844 93.125 1 21.89 257 ARG B C 1
ATOM 4229 O O . ARG B 1 257 ? -24.156 43.969 93.625 1 21.89 257 ARG B O 1
ATOM 4236 N N . LYS B 1 258 ? -23.188 44.094 91.875 1 21.86 258 LYS B N 1
ATOM 4237 C CA . LYS B 1 258 ? -24.078 45.25 91.688 1 21.86 258 LYS B CA 1
ATOM 4238 C C . LYS B 1 258 ? -25.531 44.875 91.875 1 21.86 258 LYS B C 1
ATOM 4240 O O . LYS B 1 258 ? -26.047 43.938 91.25 1 21.86 258 LYS B O 1
ATOM 4245 N N . PRO B 1 259 ? -26.281 45.5 93.062 1 24.61 259 PRO B N 1
ATOM 4246 C CA . PRO B 1 259 ? -27.641 45.656 93.625 1 24.61 259 PRO B CA 1
ATOM 4247 C C . PRO B 1 259 ? -28.562 46.438 92.688 1 24.61 259 PRO B C 1
ATOM 4249 O O . PRO B 1 259 ? -29.75 46.594 92.938 1 24.61 259 PRO B O 1
ATOM 4252 N N . LYS B 1 260 ? -28.391 46.906 91.438 1 20.5 260 LYS B N 1
ATOM 4253 C CA . LYS B 1 260 ? -29.219 48.062 91.188 1 20.5 260 LYS B CA 1
ATOM 4254 C C . LYS B 1 260 ? -30.688 47.781 91.438 1 20.5 260 LYS B C 1
ATOM 4256 O O . LYS B 1 260 ? -31.25 46.844 90.875 1 20.5 260 LYS B O 1
ATOM 4261 N N . ILE B 1 261 ? -31.453 48.594 92.562 1 19.91 261 ILE B N 1
ATOM 4262 C CA . ILE B 1 261 ? -32.656 49.094 93.25 1 19.91 261 ILE B CA 1
ATOM 4263 C C . ILE B 1 261 ? -33.438 50 92.312 1 19.91 261 ILE B C 1
ATOM 4265 O O . ILE B 1 261 ? -34.469 50.562 92.688 1 19.91 261 ILE B O 1
ATOM 4269 N N . LYS B 1 262 ? -33.125 50.625 91.125 1 21.47 262 LYS B N 1
ATOM 4270 C CA . LYS B 1 262 ? -34.125 51.688 91 1 21.47 262 LYS B CA 1
ATOM 4271 C C . LYS B 1 262 ? -35.531 51.219 91.312 1 21.47 262 LYS B C 1
ATOM 4273 O O . LYS B 1 262 ? -35.844 50.031 91.188 1 21.47 262 LYS B O 1
ATOM 4278 N N . PRO B 1 263 ? -36.5 52.219 91.25 1 21.22 263 PRO B N 1
ATOM 4279 C CA . PRO B 1 263 ? -37.344 53.25 91.875 1 21.22 263 PRO B CA 1
ATOM 4280 C C . PRO B 1 263 ? -38.812 52.875 91.875 1 21.22 263 PRO B C 1
ATOM 4282 O O . PRO B 1 263 ? -39.25 52 91.125 1 21.22 263 PRO B O 1
ATOM 4285 N N . GLU B 1 264 ? -39.625 53.812 92.75 1 22.23 264 GLU B N 1
ATOM 4286 C CA . GLU B 1 264 ? -40.562 54.781 93.25 1 22.23 264 GLU B CA 1
ATOM 4287 C C . GLU B 1 264 ? -41.25 55.562 92.125 1 22.23 264 GLU B C 1
ATOM 4289 O O . GLU B 1 264 ? -42.375 56.031 92.312 1 22.23 264 GLU B O 1
ATOM 4294 N N . THR B 1 265 ? -40.875 56.5 91.188 1 24.55 265 THR B N 1
ATOM 4295 C CA . THR B 1 265 ? -41.906 57.438 90.75 1 24.55 265 THR B CA 1
ATOM 4296 C C . THR B 1 265 ? -42.844 56.75 89.75 1 24.55 265 THR B C 1
ATOM 4298 O O . THR B 1 265 ? -42.375 56.062 88.875 1 24.55 265 THR B O 1
#